Protein AF-A0A4V3FQM9-F1 (afdb_monomer_lite)

Structure (mmCIF, N/CA/C/O backbone):
data_AF-A0A4V3FQM9-F1
#
_entry.id   AF-A0A4V3FQM9-F1
#
loop_
_atom_site.group_PDB
_atom_site.id
_atom_site.type_symbol
_atom_site.label_atom_id
_atom_site.label_alt_id
_atom_site.label_comp_id
_atom_site.label_asym_id
_atom_site.label_entity_id
_atom_site.label_seq_id
_atom_site.pdbx_PDB_ins_code
_atom_site.Cartn_x
_atom_site.Cartn_y
_atom_site.Cartn_z
_atom_site.occupancy
_atom_site.B_iso_or_equiv
_atom_site.auth_seq_id
_atom_site.auth_comp_id
_atom_site.auth_asym_id
_atom_site.auth_atom_id
_atom_site.pdbx_PDB_model_num
ATOM 1 N N . MET A 1 1 ? 43.769 -26.291 -19.310 1.00 31.11 1 MET A N 1
ATOM 2 C CA . MET A 1 1 ? 43.174 -26.948 -20.495 1.00 31.11 1 MET A CA 1
ATOM 3 C C . MET A 1 1 ? 42.848 -25.843 -21.497 1.00 31.11 1 MET A C 1
ATOM 5 O O . MET A 1 1 ? 42.106 -24.943 -21.133 1.00 31.11 1 MET A O 1
ATOM 9 N N . HIS A 1 2 ? 43.496 -25.810 -22.666 1.00 33.31 2 HIS A N 1
ATOM 10 C CA . HIS A 1 2 ? 43.234 -24.801 -23.706 1.00 33.31 2 HIS A CA 1
ATOM 11 C C . HIS A 1 2 ? 41.963 -25.214 -24.454 1.00 33.31 2 HIS A C 1
ATOM 13 O O . HIS A 1 2 ? 41.903 -26.325 -24.978 1.00 33.31 2 HIS A O 1
ATOM 19 N N . LEU A 1 3 ? 40.929 -24.373 -24.419 1.00 43.50 3 LEU A N 1
ATOM 20 C CA . LEU A 1 3 ? 39.665 -24.642 -25.101 1.00 43.50 3 LEU A CA 1
ATOM 21 C C . LEU A 1 3 ? 39.802 -24.223 -26.578 1.00 43.50 3 LEU A C 1
ATOM 23 O O . LEU A 1 3 ? 40.173 -23.070 -26.827 1.00 43.50 3 LEU A O 1
ATOM 27 N N . PRO A 1 4 ? 39.506 -25.106 -27.551 1.00 37.62 4 PRO A N 1
ATOM 28 C CA . PRO A 1 4 ? 39.481 -24.734 -28.966 1.00 37.62 4 PRO A CA 1
ATOM 29 C C . PRO A 1 4 ? 38.511 -23.560 -29.194 1.00 37.62 4 PRO A C 1
ATOM 31 O O . PRO A 1 4 ? 37.506 -23.456 -28.495 1.00 37.62 4 PRO A O 1
ATOM 34 N N . ASP A 1 5 ? 38.815 -22.666 -30.138 1.00 43.84 5 ASP A N 1
ATOM 35 C CA . ASP A 1 5 ? 38.035 -21.457 -30.484 1.00 43.84 5 ASP A CA 1
ATOM 36 C C . ASP A 1 5 ? 37.974 -20.328 -29.426 1.00 43.84 5 ASP A C 1
ATOM 38 O O . ASP A 1 5 ? 37.209 -19.370 -29.583 1.00 43.84 5 ASP A O 1
ATOM 42 N N . THR A 1 6 ? 38.795 -20.384 -28.369 1.00 45.41 6 THR A N 1
ATOM 43 C CA . THR A 1 6 ? 38.895 -19.317 -27.341 1.00 45.41 6 THR A CA 1
ATOM 44 C C . THR A 1 6 ? 40.206 -18.521 -27.379 1.00 45.41 6 THR A C 1
ATOM 46 O O . THR A 1 6 ? 40.419 -17.621 -26.564 1.00 45.41 6 THR A O 1
ATOM 49 N N . GLU A 1 7 ? 41.091 -18.822 -28.332 1.00 42.47 7 GLU A N 1
ATOM 50 C CA . GLU A 1 7 ? 42.389 -18.159 -28.476 1.00 42.47 7 GLU A CA 1
ATOM 51 C C . GLU A 1 7 ? 42.207 -16.663 -28.783 1.00 42.47 7 GLU A C 1
ATOM 53 O O . GLU A 1 7 ? 41.536 -16.278 -29.739 1.00 42.47 7 GLU A O 1
ATOM 58 N N . GLY A 1 8 ? 42.758 -15.807 -27.916 1.00 44.53 8 GLY A N 1
ATOM 59 C CA . GLY A 1 8 ? 42.649 -14.347 -28.017 1.00 44.53 8 GLY A CA 1
ATOM 60 C C . GLY A 1 8 ? 41.347 -13.729 -27.489 1.00 44.53 8 GLY A C 1
ATOM 61 O O . GLY A 1 8 ? 41.209 -12.511 -27.543 1.00 44.53 8 GLY A O 1
ATOM 62 N N . ARG A 1 9 ? 40.397 -14.516 -26.962 1.00 46.94 9 ARG A N 1
ATOM 63 C CA . ARG A 1 9 ? 39.158 -13.979 -26.369 1.00 46.94 9 ARG A CA 1
ATOM 64 C C . ARG A 1 9 ? 39.344 -13.657 -24.886 1.00 46.94 9 ARG A C 1
ATOM 66 O O . ARG A 1 9 ? 39.814 -14.503 -24.123 1.00 46.94 9 ARG A O 1
ATOM 73 N N . HIS A 1 10 ? 38.926 -12.459 -24.475 1.00 53.09 10 HIS A N 1
ATOM 74 C CA . HIS A 1 10 ? 38.931 -12.029 -23.072 1.00 53.09 10 HIS A CA 1
ATOM 75 C C . HIS A 1 10 ? 37.627 -12.362 -22.329 1.00 53.09 10 HIS A C 1
ATOM 77 O O . HIS A 1 10 ? 37.560 -12.173 -21.119 1.00 53.09 10 HIS A O 1
ATOM 83 N N . HIS A 1 11 ? 36.614 -12.901 -23.017 1.00 57.84 11 HIS A N 1
ATOM 84 C CA . HIS A 1 11 ? 35.361 -13.371 -22.424 1.00 57.84 11 HIS A CA 1
ATOM 85 C C . HIS A 1 11 ? 34.757 -14.554 -23.210 1.00 57.84 11 HIS A C 1
ATOM 87 O O . HIS A 1 11 ? 35.018 -14.715 -24.406 1.00 57.84 11 HIS A O 1
ATOM 93 N N . VAL A 1 12 ? 33.939 -15.380 -22.550 1.00 58.72 12 VAL A N 1
ATOM 94 C CA . VAL A 1 12 ? 33.104 -16.437 -23.157 1.00 58.72 12 VAL A CA 1
ATOM 95 C C . VAL A 1 12 ? 31.745 -16.517 -22.453 1.00 58.72 12 VAL A C 1
ATOM 97 O O . VAL A 1 12 ? 31.647 -16.245 -21.262 1.00 58.72 12 VAL A O 1
ATOM 100 N N . CYS A 1 13 ? 30.687 -16.901 -23.168 1.00 61.00 13 CYS A N 1
ATOM 101 C CA . CYS A 1 13 ? 29.369 -17.130 -22.568 1.00 61.00 13 CYS A CA 1
ATOM 102 C C . CYS A 1 13 ? 29.243 -18.563 -22.045 1.00 61.00 13 CYS A C 1
ATOM 104 O O . CYS A 1 13 ? 29.708 -19.511 -22.692 1.00 61.00 13 CYS A O 1
ATOM 106 N N . VAL A 1 14 ? 28.568 -18.726 -20.908 1.00 63.97 14 VAL A N 1
ATOM 107 C CA . VAL A 1 14 ? 28.372 -20.034 -20.275 1.00 63.97 14 VAL A CA 1
ATOM 108 C C . VAL A 1 14 ? 26.916 -20.329 -19.949 1.00 63.97 14 VAL A C 1
ATOM 110 O O . VAL A 1 14 ? 26.109 -19.423 -19.798 1.00 63.97 14 VAL A O 1
ATOM 113 N N . GLN A 1 15 ? 26.578 -21.607 -19.809 1.00 66.38 15 GLN A N 1
ATOM 114 C CA . GLN A 1 15 ? 25.313 -22.070 -19.239 1.00 66.38 15 GLN A CA 1
ATOM 115 C C . GLN A 1 15 ? 25.597 -22.861 -17.961 1.00 66.38 15 GLN A C 1
ATOM 117 O O . GLN A 1 15 ? 26.536 -23.659 -17.938 1.00 66.38 15 GLN A O 1
ATOM 122 N N . TYR A 1 16 ? 24.801 -22.649 -16.907 1.00 70.44 16 TYR A N 1
ATOM 123 C CA . TYR A 1 16 ? 24.883 -23.488 -15.712 1.00 70.44 16 TYR A CA 1
ATOM 124 C C . TYR A 1 16 ? 24.322 -24.874 -16.022 1.00 70.44 16 TYR A C 1
ATOM 126 O O . TYR A 1 16 ? 23.153 -25.024 -16.377 1.00 70.44 16 TYR A O 1
ATOM 134 N N . ASP A 1 17 ? 25.174 -25.879 -15.900 1.00 69.44 17 ASP A N 1
ATOM 135 C CA . ASP A 1 17 ? 24.802 -27.274 -15.991 1.00 69.44 17 ASP A CA 1
ATOM 136 C C . ASP A 1 17 ? 24.453 -27.779 -14.591 1.00 69.44 17 ASP A C 1
ATOM 138 O O . ASP A 1 17 ? 25.328 -27.904 -13.729 1.00 69.44 17 ASP A O 1
ATOM 142 N N . ALA A 1 18 ? 23.163 -28.024 -14.363 1.00 69.44 18 ALA A N 1
ATOM 143 C CA . ALA A 1 18 ? 22.657 -28.457 -13.066 1.00 69.44 18 ALA A CA 1
ATOM 144 C C . ALA A 1 18 ? 23.159 -29.857 -12.674 1.00 69.44 18 ALA A C 1
ATOM 146 O O . ALA A 1 18 ? 23.390 -30.104 -11.489 1.00 69.44 18 ALA A O 1
ATOM 147 N N . ASP A 1 19 ? 23.397 -30.736 -13.652 1.00 68.62 19 ASP A N 1
ATOM 148 C CA . ASP A 1 19 ? 23.852 -32.110 -13.422 1.00 68.62 19 ASP A CA 1
ATOM 149 C C . ASP A 1 19 ? 25.331 -32.144 -13.016 1.00 68.62 19 ASP A C 1
ATOM 151 O O . ASP A 1 19 ? 25.735 -32.903 -12.134 1.00 68.62 19 ASP A O 1
ATOM 155 N N . LEU A 1 20 ? 26.151 -31.283 -13.622 1.00 71.50 20 LEU A N 1
ATOM 156 C CA . LEU A 1 20 ? 27.571 -31.130 -13.297 1.00 71.50 20 LEU A CA 1
ATOM 157 C C . LEU A 1 20 ? 27.840 -30.101 -12.196 1.00 71.50 20 LEU A C 1
ATOM 159 O O . LEU A 1 20 ? 28.982 -29.968 -11.753 1.00 71.50 20 LEU A O 1
ATOM 163 N N . ARG A 1 21 ? 26.813 -29.354 -11.778 1.00 71.81 21 ARG A N 1
ATOM 164 C CA . ARG A 1 21 ? 26.908 -28.192 -10.879 1.00 71.81 21 ARG A CA 1
ATOM 165 C C . ARG A 1 21 ? 27.998 -27.204 -11.318 1.00 71.81 21 ARG A C 1
ATOM 167 O O . ARG A 1 21 ? 28.691 -26.626 -10.481 1.00 71.81 21 ARG A O 1
ATOM 174 N N . ALA A 1 22 ? 28.167 -27.026 -12.628 1.00 68.56 22 ALA A N 1
ATOM 175 C CA . ALA A 1 22 ? 29.272 -26.278 -13.224 1.00 68.56 22 ALA A CA 1
ATOM 176 C C . ALA A 1 22 ? 28.829 -25.496 -14.465 1.00 68.56 22 ALA A C 1
ATOM 178 O O . ALA A 1 22 ? 27.883 -25.867 -15.150 1.00 68.56 22 ALA A O 1
ATOM 179 N N . TYR A 1 23 ? 29.545 -24.422 -14.789 1.00 65.81 23 TYR A N 1
ATOM 180 C CA . TYR A 1 23 ? 29.287 -23.628 -15.988 1.00 65.81 23 TYR A CA 1
ATOM 181 C C . TYR A 1 23 ? 29.988 -24.234 -17.215 1.00 65.81 23 TYR A C 1
ATOM 183 O O . TYR A 1 23 ? 31.205 -24.427 -17.201 1.00 65.81 23 TYR A O 1
ATOM 191 N N . ARG A 1 24 ? 29.243 -24.518 -18.292 1.00 66.62 24 ARG A N 1
ATOM 192 C CA . ARG A 1 24 ? 29.800 -24.969 -19.582 1.00 66.62 24 ARG A CA 1
ATOM 193 C C . ARG A 1 24 ? 29.866 -23.828 -20.586 1.00 66.62 24 ARG A C 1
ATOM 195 O O . ARG A 1 24 ? 28.896 -23.095 -20.748 1.00 66.62 24 ARG A O 1
ATOM 202 N N . VAL A 1 25 ? 30.982 -23.735 -21.310 1.00 61.59 25 VAL A N 1
ATOM 203 C CA . VAL A 1 25 ? 31.149 -22.797 -22.431 1.00 61.59 25 VAL A CA 1
ATOM 204 C C . VAL A 1 25 ? 30.228 -23.196 -23.579 1.00 61.59 25 VAL A C 1
ATOM 206 O O . VAL A 1 25 ? 30.248 -24.338 -24.038 1.00 61.59 25 VAL A O 1
ATOM 209 N N . MET A 1 26 ? 29.425 -22.243 -24.042 1.00 61.16 26 MET A N 1
ATOM 210 C CA . MET A 1 26 ? 28.461 -22.444 -25.120 1.00 61.16 26 MET A CA 1
ATOM 211 C C . MET A 1 26 ? 29.043 -21.993 -26.462 1.00 61.16 26 MET A C 1
ATOM 213 O O . MET A 1 26 ? 29.670 -20.938 -26.568 1.00 61.16 26 MET A O 1
ATOM 217 N N . SER A 1 27 ? 28.782 -22.761 -27.523 1.00 53.16 27 SER A N 1
ATOM 218 C CA . SER A 1 27 ? 28.893 -22.240 -28.888 1.00 53.16 27 SER A CA 1
ATOM 219 C C . SER A 1 27 ? 27.702 -21.313 -29.139 1.00 53.16 27 SER A C 1
ATOM 221 O O . SER A 1 27 ? 26.557 -21.727 -28.970 1.00 53.16 27 SER A O 1
ATOM 223 N N . PHE A 1 28 ? 27.966 -20.078 -29.572 1.00 45.44 28 PHE A N 1
ATOM 224 C CA . PHE A 1 28 ? 27.013 -18.967 -29.761 1.00 45.44 28 PHE A CA 1
ATOM 225 C C . PHE A 1 28 ? 25.801 -19.244 -30.682 1.00 45.44 28 PHE A C 1
ATOM 227 O O . PHE A 1 28 ? 24.993 -18.352 -30.913 1.00 45.44 28 PHE A O 1
ATOM 234 N N . ARG A 1 29 ? 25.665 -20.454 -31.245 1.00 42.53 29 ARG A N 1
ATOM 235 C CA . ARG A 1 29 ? 24.619 -20.822 -32.217 1.00 42.53 29 ARG A CA 1
ATOM 236 C C . ARG A 1 29 ? 23.460 -21.646 -31.648 1.00 42.53 29 ARG A C 1
ATOM 238 O O . ARG A 1 29 ? 22.576 -22.019 -32.415 1.00 42.53 29 ARG A O 1
ATOM 245 N N . ARG A 1 30 ? 23.443 -21.989 -30.356 1.00 40.81 30 ARG A N 1
ATOM 246 C CA . ARG A 1 30 ? 22.358 -22.790 -29.759 1.00 40.81 30 ARG A CA 1
ATOM 247 C C . ARG A 1 30 ? 21.970 -22.236 -28.386 1.00 40.81 30 ARG A C 1
ATOM 249 O O . ARG A 1 30 ? 22.753 -22.369 -27.461 1.00 40.81 30 ARG A O 1
ATOM 256 N N . LEU A 1 31 ? 20.744 -21.708 -28.283 1.00 43.09 31 LEU A N 1
ATOM 257 C CA . LEU A 1 31 ? 20.051 -21.240 -27.064 1.00 43.09 31 LEU A CA 1
ATOM 258 C C . LEU A 1 31 ? 20.594 -19.957 -26.404 1.00 43.09 31 LEU A C 1
ATOM 260 O O . LEU A 1 31 ? 21.708 -19.518 -26.678 1.00 43.09 31 LEU A O 1
ATOM 264 N N . ALA A 1 32 ? 19.748 -19.342 -25.564 1.00 46.34 32 ALA A N 1
ATOM 265 C CA . ALA A 1 32 ? 20.045 -18.109 -24.838 1.00 46.34 32 ALA A CA 1
ATOM 266 C C . ALA A 1 32 ? 21.263 -18.316 -23.909 1.00 46.34 32 ALA A C 1
ATOM 268 O O . ALA A 1 32 ? 21.208 -19.184 -23.034 1.00 46.34 32 ALA A O 1
ATOM 269 N N . PRO A 1 33 ? 22.370 -17.577 -24.103 1.00 53.62 33 PRO A N 1
ATOM 270 C CA . PRO A 1 33 ? 23.559 -17.715 -23.269 1.00 53.62 33 PRO A CA 1
ATOM 271 C C . PRO A 1 33 ? 23.287 -17.225 -21.839 1.00 53.62 33 PRO A C 1
ATOM 273 O O . PRO A 1 33 ? 22.557 -16.254 -21.650 1.00 53.62 33 PRO A O 1
ATOM 276 N N . GLY A 1 34 ? 23.883 -17.884 -20.841 1.00 50.22 34 GLY A N 1
ATOM 277 C CA . GLY A 1 34 ? 23.987 -17.345 -19.481 1.00 50.22 34 GLY A CA 1
ATOM 278 C C . GLY A 1 34 ? 25.083 -16.269 -19.374 1.00 50.22 34 GLY A C 1
ATOM 279 O O . GLY A 1 34 ? 25.608 -15.824 -20.403 1.00 50.22 34 GLY A O 1
ATOM 280 N N . PRO A 1 35 ? 25.443 -15.833 -18.150 1.00 51.78 35 PRO A N 1
ATOM 281 C CA . PRO A 1 35 ? 26.311 -14.676 -17.949 1.00 51.78 35 PRO A CA 1
ATOM 282 C C . PRO A 1 35 ? 27.689 -14.870 -18.605 1.00 51.78 35 PRO A C 1
ATOM 284 O O . PRO A 1 35 ? 28.196 -15.996 -18.667 1.00 51.78 35 PRO A O 1
ATOM 287 N N . PRO A 1 36 ? 28.316 -13.798 -19.122 1.00 57.25 36 PRO A N 1
ATOM 288 C CA . PRO A 1 36 ? 29.689 -13.873 -19.601 1.00 57.25 36 PRO A CA 1
ATOM 289 C C . PRO A 1 36 ? 30.646 -14.171 -18.444 1.00 57.25 36 PRO A C 1
ATOM 291 O O . PRO A 1 36 ? 30.511 -13.614 -17.358 1.00 57.25 36 PRO A O 1
ATOM 294 N N . ILE A 1 37 ? 31.644 -15.012 -18.704 1.00 59.66 37 ILE A N 1
ATOM 295 C CA . ILE A 1 37 ? 32.832 -15.142 -17.862 1.00 59.66 37 ILE A CA 1
ATOM 296 C C . ILE A 1 37 ? 34.027 -14.525 -18.587 1.00 59.66 37 ILE A C 1
ATOM 298 O O . ILE A 1 37 ? 34.228 -14.735 -19.784 1.00 59.66 37 ILE A O 1
ATOM 302 N N . TYR A 1 38 ? 34.821 -13.759 -17.859 1.00 58.81 38 TYR A N 1
ATOM 303 C CA . TYR A 1 38 ? 35.950 -12.976 -18.326 1.00 58.81 38 TYR A CA 1
ATOM 304 C C . TYR A 1 38 ? 37.261 -13.623 -17.905 1.00 58.81 38 TYR A C 1
ATOM 306 O O . TYR A 1 38 ? 37.391 -14.165 -16.807 1.00 58.81 38 TYR A O 1
ATOM 314 N N . ARG A 1 39 ? 38.256 -13.557 -18.782 1.00 52.53 39 ARG A N 1
ATOM 315 C CA . ARG A 1 39 ? 39.592 -14.086 -18.536 1.00 52.53 39 ARG A CA 1
ATOM 316 C C . ARG A 1 39 ? 40.416 -13.062 -17.761 1.00 52.53 39 ARG A C 1
ATOM 318 O O . ARG A 1 39 ? 40.597 -11.937 -18.225 1.00 52.53 39 ARG A O 1
ATOM 325 N N . THR A 1 40 ? 40.938 -13.456 -16.604 1.00 50.03 40 THR A N 1
ATOM 326 C CA . THR A 1 40 ? 41.784 -12.608 -15.761 1.00 50.03 40 THR A CA 1
ATOM 327 C C . THR A 1 40 ? 43.114 -12.339 -16.465 1.00 50.03 40 THR A C 1
ATOM 329 O O . THR A 1 40 ? 43.726 -13.246 -17.037 1.00 50.03 40 THR A O 1
ATOM 332 N N . THR A 1 41 ? 43.568 -11.083 -16.447 1.00 43.12 41 THR A N 1
ATOM 333 C CA . THR A 1 41 ? 44.837 -10.677 -17.079 1.00 43.12 41 THR A CA 1
ATOM 334 C C . THR A 1 41 ? 46.061 -11.161 -16.304 1.00 43.12 41 THR A C 1
ATOM 336 O O . THR A 1 41 ? 47.126 -11.307 -16.896 1.00 43.12 41 THR A O 1
ATOM 339 N N . HIS A 1 42 ? 45.904 -11.438 -15.006 1.00 42.16 42 HIS A N 1
ATOM 340 C CA . HIS A 1 42 ? 46.993 -11.856 -14.122 1.00 42.16 42 HIS A CA 1
ATOM 341 C C . HIS A 1 42 ? 47.187 -13.381 -14.075 1.00 42.16 42 HIS A C 1
ATOM 343 O O . HIS A 1 42 ? 48.325 -13.835 -14.133 1.00 42.16 42 HIS A O 1
ATOM 349 N N . ASP A 1 43 ? 46.106 -14.175 -14.078 1.00 48.12 43 ASP A N 1
ATOM 350 C CA . ASP A 1 43 ? 46.191 -15.620 -13.788 1.00 48.12 43 ASP A CA 1
ATOM 351 C C . ASP A 1 43 ? 45.618 -16.525 -14.891 1.00 48.12 43 ASP A C 1
ATOM 353 O O . ASP A 1 43 ? 45.616 -17.749 -14.749 1.00 48.12 43 ASP A O 1
ATOM 357 N N . ASN A 1 44 ? 45.115 -15.964 -16.001 1.00 51.81 44 ASN A N 1
ATOM 358 C CA . ASN A 1 44 ? 44.384 -16.709 -17.040 1.00 51.81 44 ASN A CA 1
ATOM 359 C C . ASN A 1 44 ? 43.178 -17.515 -16.513 1.00 51.81 44 ASN A C 1
ATOM 361 O O . ASN A 1 44 ? 42.705 -18.436 -17.186 1.00 51.81 44 ASN A O 1
ATOM 365 N N . LEU A 1 45 ? 42.679 -17.182 -15.322 1.00 52.66 45 LEU A N 1
ATOM 366 C CA . LEU A 1 45 ? 41.488 -17.789 -14.740 1.00 52.66 45 LEU A CA 1
ATOM 367 C C . LEU A 1 45 ? 40.243 -17.165 -15.378 1.00 52.66 45 LEU A C 1
ATOM 369 O O . LEU A 1 45 ? 40.296 -16.054 -15.895 1.00 52.66 45 LEU A O 1
ATOM 373 N N . TRP A 1 46 ? 39.122 -17.876 -15.374 1.00 59.31 46 TRP A N 1
ATOM 374 C CA . TRP A 1 46 ? 37.853 -17.322 -15.841 1.00 59.31 46 TRP A CA 1
ATOM 375 C C . TRP A 1 46 ? 37.005 -16.938 -14.631 1.00 59.31 46 TRP A C 1
ATOM 377 O O . TRP A 1 46 ? 36.821 -17.763 -13.739 1.00 59.31 46 TRP A O 1
ATOM 387 N N . SER A 1 47 ? 36.506 -15.705 -14.598 1.00 54.66 47 SER A N 1
ATOM 388 C CA . SER A 1 47 ? 35.637 -15.186 -13.538 1.00 54.66 47 SER A CA 1
ATOM 389 C C . SER A 1 47 ? 34.336 -14.652 -14.125 1.00 54.66 47 SER A C 1
ATOM 391 O O . SER A 1 47 ? 34.332 -14.163 -15.246 1.00 54.66 47 SER A O 1
ATOM 393 N N . LEU A 1 48 ? 33.238 -14.707 -13.372 1.00 51.78 48 LEU A N 1
ATOM 394 C CA . LEU A 1 48 ? 32.024 -13.943 -13.702 1.00 51.78 48 LEU A CA 1
ATOM 395 C C . LEU A 1 48 ? 32.284 -12.432 -13.634 1.00 51.78 48 LEU A C 1
ATOM 397 O O . LEU A 1 48 ? 31.653 -11.655 -14.347 1.00 51.78 48 LEU A O 1
ATOM 401 N N . ASP A 1 49 ? 33.270 -12.035 -12.834 1.00 48.12 49 ASP A N 1
ATOM 402 C CA . ASP A 1 49 ? 33.674 -10.649 -12.696 1.00 48.12 49 ASP A CA 1
ATOM 403 C C . ASP A 1 49 ? 34.505 -10.241 -13.909 1.00 48.12 49 ASP A C 1
ATOM 405 O O . ASP A 1 49 ? 35.601 -10.763 -14.159 1.00 48.12 49 ASP A O 1
ATOM 409 N N . ARG A 1 50 ? 33.991 -9.268 -14.668 1.00 54.78 50 ARG A N 1
ATOM 410 C CA . ARG A 1 50 ? 34.822 -8.511 -15.605 1.00 54.78 50 ARG A CA 1
ATOM 411 C C . ARG A 1 50 ? 35.987 -7.958 -14.791 1.00 54.78 50 ARG A C 1
ATOM 413 O O . ARG A 1 50 ? 35.756 -7.365 -13.742 1.00 54.78 50 ARG A O 1
ATOM 420 N N . HIS A 1 51 ? 37.225 -8.171 -15.249 1.00 54.47 51 HIS A N 1
ATOM 421 C CA . HIS A 1 51 ? 38.423 -7.603 -14.611 1.00 54.47 51 HIS A CA 1
ATOM 422 C C . HIS A 1 51 ? 38.415 -6.093 -14.803 1.00 54.47 51 HIS A C 1
ATOM 424 O O . HIS A 1 51 ? 39.028 -5.546 -15.715 1.00 54.47 51 HIS A O 1
ATOM 430 N N . LEU A 1 52 ? 37.616 -5.450 -13.968 1.00 57.50 52 LEU A N 1
ATOM 431 C CA . LEU A 1 52 ? 37.442 -4.027 -13.844 1.00 57.50 52 LEU A CA 1
ATOM 432 C C . LEU A 1 52 ? 38.297 -3.597 -12.665 1.00 57.50 52 LEU A C 1
ATOM 434 O O . LEU A 1 52 ? 38.229 -4.179 -11.582 1.00 57.50 52 LEU A O 1
ATOM 438 N N . THR A 1 53 ? 39.111 -2.571 -12.869 1.00 62.50 53 THR A N 1
ATOM 439 C CA . THR A 1 53 ? 39.814 -1.941 -11.758 1.00 62.50 53 THR A CA 1
ATOM 440 C C . THR A 1 53 ? 38.799 -1.095 -11.003 1.00 62.50 53 THR A C 1
ATOM 442 O O . THR A 1 53 ? 38.544 0.053 -11.368 1.00 62.50 53 THR A O 1
ATOM 445 N N . PHE A 1 54 ? 38.177 -1.681 -9.983 1.00 65.44 54 PHE A N 1
ATOM 446 C CA . PHE A 1 54 ? 37.277 -0.949 -9.107 1.00 65.44 54 PHE A CA 1
ATOM 447 C C . PHE A 1 54 ? 38.074 0.030 -8.253 1.00 65.44 54 PHE A C 1
ATOM 449 O O . PHE A 1 54 ? 39.034 -0.338 -7.575 1.00 65.44 54 PHE A O 1
ATOM 456 N N . LEU A 1 55 ? 37.671 1.292 -8.303 1.00 70.06 55 LEU A N 1
ATOM 457 C CA . LEU A 1 55 ? 38.176 2.326 -7.424 1.00 70.06 55 LEU A CA 1
ATOM 458 C C . LEU A 1 55 ? 37.306 2.352 -6.175 1.00 70.06 55 LEU A C 1
ATOM 460 O O . LEU A 1 55 ? 36.078 2.436 -6.261 1.00 70.06 55 LEU A O 1
ATOM 464 N N . ASN A 1 56 ? 37.947 2.326 -5.015 1.00 77.25 56 ASN A N 1
ATOM 465 C CA . ASN A 1 56 ? 37.272 2.627 -3.768 1.00 77.25 56 ASN A CA 1
ATOM 466 C C . ASN A 1 56 ? 36.889 4.114 -3.764 1.00 77.25 56 ASN A C 1
ATOM 468 O O . ASN A 1 56 ? 37.757 4.984 -3.846 1.00 77.25 56 ASN A O 1
ATOM 472 N N . GLY A 1 57 ? 35.588 4.406 -3.708 1.00 75.44 57 GLY A N 1
ATOM 473 C CA . GLY A 1 57 ? 35.070 5.774 -3.786 1.00 75.44 57 GLY A CA 1
ATOM 474 C C . GLY A 1 57 ? 35.594 6.693 -2.679 1.00 75.44 57 GLY A C 1
ATOM 475 O O . GLY A 1 57 ? 35.673 7.898 -2.893 1.00 75.44 57 GLY A O 1
ATOM 476 N N . ASP A 1 58 ? 36.009 6.119 -1.549 1.00 81.00 58 ASP A N 1
ATOM 477 C CA . ASP A 1 58 ? 36.530 6.853 -0.395 1.00 81.00 58 ASP A CA 1
ATOM 478 C C . ASP A 1 58 ? 38.006 7.258 -0.546 1.00 81.00 58 ASP A C 1
ATOM 480 O O . ASP A 1 58 ? 38.495 8.098 0.205 1.00 81.00 58 ASP A O 1
ATOM 484 N N . ASP A 1 59 ? 38.723 6.716 -1.533 1.00 80.75 59 ASP A N 1
ATOM 485 C CA . ASP A 1 59 ? 40.143 7.021 -1.755 1.00 80.75 59 ASP A CA 1
ATOM 486 C C . ASP A 1 59 ? 40.349 8.147 -2.787 1.00 80.75 59 ASP A C 1
ATOM 488 O O . ASP A 1 59 ? 41.455 8.687 -2.936 1.00 80.75 59 ASP A O 1
ATOM 492 N N . TYR A 1 60 ? 39.282 8.545 -3.495 1.00 84.50 60 TYR A N 1
ATOM 493 C CA . TYR A 1 60 ? 39.366 9.438 -4.648 1.00 84.50 60 TYR A CA 1
ATOM 494 C C . TYR A 1 60 ? 38.281 10.522 -4.680 1.00 84.50 60 TYR A C 1
ATOM 496 O O . TYR A 1 60 ? 37.135 10.322 -4.296 1.00 84.50 60 TYR A O 1
ATOM 504 N N . ALA A 1 61 ? 38.638 11.686 -5.222 1.00 83.81 61 ALA A N 1
ATOM 505 C CA . ALA A 1 61 ? 37.703 12.739 -5.598 1.00 83.81 61 ALA A CA 1
ATOM 506 C C . ALA A 1 61 ? 37.434 12.679 -7.108 1.00 83.81 61 ALA A C 1
ATOM 508 O O . ALA A 1 61 ? 38.372 12.738 -7.907 1.00 83.81 61 ALA A O 1
ATOM 509 N N . PHE A 1 62 ? 36.160 12.594 -7.492 1.00 86.56 62 PHE A N 1
ATOM 510 C CA . PHE A 1 62 ? 35.707 12.530 -8.885 1.00 86.56 62 PHE A CA 1
ATOM 511 C C . PHE A 1 62 ? 35.190 13.892 -9.358 1.00 86.56 62 PHE A C 1
ATOM 513 O O . PHE A 1 62 ? 34.689 14.689 -8.562 1.00 86.56 62 PHE A O 1
ATOM 520 N N . SER A 1 63 ? 35.287 14.170 -10.660 1.00 85.62 63 SER A N 1
ATOM 521 C CA . SER A 1 63 ? 34.658 15.352 -11.253 1.00 85.62 63 SER A CA 1
ATOM 522 C C . SER A 1 63 ? 33.145 15.358 -11.001 1.00 85.62 63 SER A C 1
ATOM 524 O O . SER A 1 63 ? 32.502 14.316 -10.938 1.00 85.62 63 SER A O 1
ATOM 526 N N . ALA A 1 64 ? 32.545 16.541 -10.858 1.00 81.69 64 ALA A N 1
ATOM 527 C CA . ALA A 1 64 ? 31.100 16.639 -10.622 1.00 81.69 64 ALA A CA 1
ATOM 528 C C . ALA A 1 64 ? 30.273 16.172 -11.834 1.00 81.69 64 ALA A C 1
ATOM 530 O O . ALA A 1 64 ? 29.156 15.682 -11.688 1.00 81.69 64 ALA A O 1
ATOM 531 N N . THR A 1 65 ? 30.831 16.324 -13.035 1.00 78.75 65 THR A N 1
ATOM 532 C CA . THR A 1 65 ? 30.210 15.946 -14.305 1.00 78.75 65 THR A CA 1
ATOM 533 C C . THR A 1 65 ? 31.155 15.050 -15.114 1.00 78.75 65 THR A C 1
ATOM 535 O O . THR A 1 65 ? 32.379 15.213 -15.008 1.00 78.75 65 THR A O 1
ATOM 538 N N . PRO A 1 66 ? 30.613 14.084 -15.880 1.00 78.50 66 PRO A N 1
ATOM 539 C CA . PRO A 1 66 ? 31.395 13.302 -16.827 1.00 78.50 66 PRO A CA 1
ATOM 540 C C . PRO A 1 66 ? 31.701 14.111 -18.093 1.00 78.50 66 PRO A C 1
ATOM 542 O O . PRO A 1 66 ? 31.047 15.117 -18.379 1.00 78.50 66 PRO A O 1
ATOM 545 N N . ASP A 1 67 ? 32.676 13.651 -18.872 1.00 73.62 67 ASP A N 1
ATOM 546 C CA . ASP A 1 67 ? 32.908 14.137 -20.230 1.00 73.62 67 ASP A CA 1
ATOM 547 C C . ASP A 1 67 ? 31.910 13.545 -21.249 1.00 73.62 67 ASP A C 1
ATOM 549 O O . ASP A 1 67 ? 30.956 12.846 -20.899 1.00 73.62 67 ASP A O 1
ATOM 553 N N . ALA A 1 68 ? 32.116 13.853 -22.534 1.00 64.38 68 ALA A N 1
ATOM 554 C CA . ALA A 1 68 ? 31.243 13.413 -23.624 1.00 64.38 68 ALA A CA 1
ATOM 555 C C . ALA A 1 68 ? 31.200 11.882 -23.817 1.00 64.38 68 ALA A C 1
ATOM 557 O O . ALA A 1 68 ? 30.261 11.383 -24.435 1.00 64.38 68 ALA A O 1
ATOM 558 N N . ASP A 1 69 ? 32.180 11.148 -23.284 1.00 66.88 69 ASP A N 1
ATOM 559 C CA . ASP A 1 69 ? 32.260 9.687 -23.336 1.00 66.88 69 ASP A CA 1
ATOM 560 C C . ASP A 1 69 ? 31.799 9.028 -22.015 1.00 66.88 69 ASP A C 1
ATOM 562 O O . ASP A 1 69 ? 31.892 7.809 -21.864 1.00 66.88 69 ASP A O 1
ATOM 566 N N . GLY A 1 70 ? 31.233 9.808 -21.081 1.00 70.31 70 GLY A N 1
ATOM 567 C CA . GLY A 1 70 ? 30.704 9.310 -19.806 1.00 70.31 70 GLY A CA 1
ATOM 568 C C . GLY A 1 70 ? 31.763 9.169 -18.709 1.00 70.31 70 GLY A C 1
ATOM 569 O O . GLY A 1 70 ? 31.503 8.563 -17.664 1.00 70.31 70 GLY A O 1
ATOM 570 N N . TYR A 1 71 ? 32.958 9.727 -18.918 1.00 78.62 71 TYR A N 1
ATOM 571 C CA . TYR A 1 71 ? 34.095 9.531 -18.032 1.00 78.62 71 TYR A CA 1
ATOM 572 C C . TYR A 1 71 ? 34.281 10.664 -17.028 1.00 78.62 71 TYR A C 1
ATOM 574 O O . TYR A 1 71 ? 34.289 11.848 -17.356 1.00 78.62 71 TYR A O 1
ATOM 582 N N . TYR A 1 72 ? 34.500 10.276 -15.782 1.00 85.06 72 TYR A N 1
ATOM 583 C CA . TYR A 1 72 ? 34.816 11.129 -14.654 1.00 85.06 72 TYR A CA 1
ATOM 584 C C . TYR A 1 72 ? 36.323 11.137 -14.434 1.00 85.06 72 TYR A C 1
ATOM 586 O O . TYR A 1 72 ? 36.942 10.090 -14.237 1.00 85.06 72 TYR A O 1
ATOM 594 N N . ALA A 1 73 ? 36.928 12.321 -14.437 1.00 85.12 73 ALA A N 1
ATOM 595 C CA . ALA A 1 73 ? 38.313 12.458 -14.007 1.00 85.12 73 ALA A CA 1
ATOM 596 C C . ALA A 1 73 ? 38.385 12.235 -12.493 1.00 85.12 73 ALA A C 1
ATOM 598 O O . ALA A 1 73 ? 37.559 12.785 -11.761 1.00 85.12 73 ALA A O 1
ATOM 599 N N . PHE A 1 74 ? 39.373 11.478 -12.017 1.00 85.00 74 PHE A N 1
ATOM 600 C CA . PHE A 1 74 ? 39.570 11.268 -10.584 1.00 85.00 74 PHE A CA 1
ATOM 601 C C . PHE A 1 74 ? 40.969 11.669 -10.106 1.00 85.00 74 PHE A C 1
ATOM 603 O O . PHE A 1 74 ? 41.963 11.646 -10.844 1.00 85.00 74 PHE A O 1
ATOM 610 N N . ARG A 1 75 ? 41.027 12.080 -8.840 1.00 86.31 75 ARG A N 1
ATOM 611 C CA . ARG A 1 75 ? 42.218 12.512 -8.096 1.00 86.31 75 ARG A CA 1
ATOM 612 C C . ARG A 1 75 ? 42.254 11.819 -6.745 1.00 86.31 75 ARG A C 1
ATOM 614 O O . ARG A 1 75 ? 41.219 11.352 -6.294 1.00 86.31 75 ARG A O 1
ATOM 621 N N . ALA A 1 76 ? 43.404 11.804 -6.076 1.00 82.75 76 ALA A N 1
ATOM 622 C CA . ALA A 1 76 ? 43.460 11.369 -4.681 1.00 82.75 76 ALA A CA 1
ATOM 623 C C . ALA A 1 76 ? 42.545 12.252 -3.817 1.00 82.75 76 ALA A C 1
ATOM 625 O O . ALA A 1 76 ? 42.479 13.470 -4.029 1.00 82.75 76 ALA A O 1
ATOM 626 N N . LEU A 1 77 ? 41.839 11.650 -2.860 1.00 80.00 77 LEU A N 1
ATOM 627 C CA . LEU A 1 77 ? 40.976 12.388 -1.942 1.00 80.00 77 LEU A CA 1
ATOM 628 C C . LEU A 1 77 ? 41.785 13.462 -1.182 1.00 80.00 77 LEU A C 1
ATOM 630 O O . LEU A 1 77 ? 42.901 13.216 -0.730 1.00 80.00 77 LEU A O 1
ATOM 634 N N . GLY A 1 78 ? 41.238 14.677 -1.072 1.00 76.62 78 GLY A N 1
ATOM 635 C CA . GLY A 1 78 ? 41.902 15.817 -0.420 1.00 76.62 78 GLY A CA 1
ATOM 636 C C . GLY A 1 78 ? 42.919 16.570 -1.290 1.00 76.62 78 GLY A C 1
ATOM 637 O O . GLY A 1 78 ? 43.488 17.565 -0.839 1.00 76.62 78 GLY A O 1
ATOM 638 N N . ALA A 1 79 ? 43.138 16.147 -2.539 1.00 76.56 79 ALA A N 1
ATOM 639 C CA . ALA A 1 79 ? 43.949 16.898 -3.489 1.00 76.56 79 ALA A CA 1
ATOM 640 C C . ALA A 1 79 ? 43.255 18.205 -3.926 1.00 76.56 79 ALA A C 1
ATOM 642 O O . ALA A 1 79 ? 42.040 18.248 -4.116 1.00 76.56 79 ALA A O 1
ATOM 643 N N . SER A 1 80 ? 44.045 19.266 -4.129 1.00 72.62 80 SER A N 1
ATOM 644 C CA . SER A 1 80 ? 43.571 20.530 -4.717 1.00 72.62 80 SER A CA 1
ATOM 645 C C . SER A 1 80 ? 42.955 20.305 -6.107 1.00 72.62 80 SER A C 1
ATOM 647 O O . SER A 1 80 ? 43.351 19.380 -6.825 1.00 72.62 80 SER A O 1
ATOM 649 N N . SER A 1 81 ? 42.039 21.186 -6.529 1.00 68.75 81 SER A N 1
ATOM 650 C CA . SER A 1 81 ? 41.460 21.195 -7.884 1.00 68.75 81 SER A CA 1
ATOM 651 C C . SER A 1 81 ? 42.521 21.183 -8.990 1.00 68.75 81 SER A C 1
ATOM 653 O O . SER A 1 81 ? 42.301 20.591 -10.053 1.00 68.75 81 SER A O 1
ATOM 655 N N . ASP A 1 82 ? 43.684 21.766 -8.693 1.00 73.81 82 ASP A N 1
ATOM 656 C CA . ASP A 1 82 ? 44.805 21.963 -9.615 1.00 73.81 82 ASP A CA 1
ATOM 657 C C . ASP A 1 82 ? 45.782 20.775 -9.649 1.00 73.81 82 ASP A C 1
ATOM 659 O O . ASP A 1 82 ? 46.735 20.772 -10.429 1.00 73.81 82 ASP A O 1
ATOM 663 N N . ALA A 1 83 ? 45.576 19.756 -8.806 1.00 74.56 83 ALA A N 1
ATOM 664 C CA . ALA A 1 83 ? 46.414 18.562 -8.804 1.00 74.56 83 ALA A CA 1
ATOM 665 C C . ALA A 1 83 ? 46.306 17.789 -10.134 1.00 74.56 83 ALA A C 1
ATOM 667 O O . ALA A 1 83 ? 45.364 17.958 -10.905 1.00 74.56 83 ALA A O 1
ATOM 668 N N . ALA A 1 84 ? 47.275 16.918 -10.428 1.00 73.44 84 ALA A N 1
ATOM 669 C CA . ALA A 1 84 ? 47.263 16.117 -11.653 1.00 73.44 84 ALA A CA 1
ATOM 670 C C . ALA A 1 84 ? 46.107 15.097 -11.660 1.00 73.44 84 ALA A C 1
ATOM 672 O O . ALA A 1 84 ? 45.702 14.588 -10.613 1.00 73.44 84 ALA A O 1
ATOM 673 N N . ILE A 1 85 ? 45.517 14.838 -12.838 1.00 78.50 85 ILE A N 1
ATOM 674 C CA . ILE A 1 85 ? 44.467 13.807 -12.992 1.00 78.50 85 ILE A CA 1
ATOM 675 C C . ILE A 1 85 ? 45.166 12.458 -12.886 1.00 78.50 85 ILE A C 1
ATOM 677 O O . ILE A 1 85 ? 46.116 12.220 -13.629 1.00 78.50 85 ILE A O 1
ATOM 681 N N . LEU A 1 86 ? 44.729 11.615 -11.946 1.00 73.94 86 LEU A N 1
ATOM 682 C CA . LEU A 1 86 ? 45.305 10.281 -11.754 1.00 73.94 86 LEU A CA 1
ATOM 683 C C . LEU A 1 86 ? 44.805 9.307 -12.820 1.00 73.94 86 LEU A C 1
ATOM 685 O O . LEU A 1 86 ? 45.543 8.430 -13.258 1.00 73.94 86 LEU A O 1
ATOM 689 N N . GLY A 1 87 ? 43.570 9.499 -13.267 1.00 75.31 87 GLY A N 1
ATOM 690 C CA . GLY A 1 87 ? 42.979 8.736 -14.348 1.00 75.31 87 GLY A CA 1
ATOM 691 C C . GLY A 1 87 ? 41.545 9.166 -14.610 1.00 75.31 87 GLY A C 1
ATOM 692 O O . GLY A 1 87 ? 41.060 10.170 -14.079 1.00 75.31 87 GLY A O 1
ATOM 693 N N . TYR A 1 88 ? 40.876 8.375 -15.434 1.00 80.50 88 TYR A N 1
ATOM 694 C CA . TYR A 1 88 ? 39.459 8.516 -15.723 1.00 80.50 88 TYR A CA 1
ATOM 695 C C . TYR A 1 88 ? 38.738 7.247 -15.286 1.00 80.50 88 TYR A C 1
ATOM 697 O O . TYR A 1 88 ? 39.321 6.163 -15.299 1.00 80.50 88 TYR A O 1
ATOM 705 N N . ALA A 1 89 ? 37.484 7.386 -14.886 1.00 78.44 89 ALA A N 1
ATOM 706 C CA . ALA A 1 89 ? 36.637 6.288 -14.461 1.00 78.44 89 ALA A CA 1
ATOM 707 C C . ALA A 1 89 ? 35.202 6.508 -14.935 1.00 78.44 89 ALA A C 1
ATOM 709 O O . ALA A 1 89 ? 34.800 7.640 -15.177 1.00 78.44 89 ALA A O 1
ATOM 710 N N . PHE A 1 90 ? 34.396 5.458 -15.014 1.00 77.75 90 PHE A N 1
ATOM 711 C CA . PHE A 1 90 ? 32.944 5.603 -15.144 1.00 77.75 90 PHE A CA 1
ATOM 712 C C . PHE A 1 90 ? 32.236 5.048 -13.908 1.00 77.75 90 PHE A C 1
ATOM 714 O O . PHE A 1 90 ? 32.787 4.236 -13.159 1.00 77.75 90 PHE A O 1
ATOM 721 N N . LYS A 1 91 ? 31.006 5.518 -13.684 1.00 74.06 91 LYS A N 1
ATOM 722 C CA . LYS A 1 91 ? 30.167 5.094 -12.561 1.00 74.06 91 LYS A CA 1
ATOM 723 C C . LYS A 1 91 ? 29.281 3.918 -12.979 1.00 74.06 91 LYS A C 1
ATOM 725 O O . LYS A 1 91 ? 28.519 4.031 -13.942 1.00 74.06 91 LYS A O 1
ATOM 730 N N . HIS A 1 92 ? 29.382 2.802 -12.265 1.00 64.81 92 HIS A N 1
ATOM 731 C CA . HIS A 1 92 ? 28.539 1.618 -12.430 1.00 64.81 92 HIS A CA 1
ATOM 732 C C . HIS A 1 92 ? 27.145 1.848 -11.807 1.00 64.81 92 HIS A C 1
ATOM 734 O O . HIS A 1 92 ? 27.042 2.595 -10.827 1.00 64.81 92 HIS A O 1
ATOM 740 N N . PRO A 1 93 ? 26.071 1.207 -12.315 1.00 51.47 93 PRO A N 1
ATOM 741 C CA . PRO A 1 93 ? 24.732 1.279 -11.720 1.00 51.47 93 PRO A CA 1
ATOM 742 C C . PRO A 1 93 ? 24.667 0.889 -10.236 1.00 51.47 93 PRO A C 1
ATOM 744 O O . PRO A 1 93 ? 23.888 1.473 -9.496 1.00 51.47 93 PRO A O 1
ATOM 747 N N . GLU A 1 94 ? 25.542 -0.008 -9.777 1.00 54.19 94 GLU A N 1
ATOM 748 C CA . GLU A 1 94 ? 25.663 -0.414 -8.362 1.00 54.19 94 GLU A CA 1
ATOM 749 C C . GLU A 1 94 ? 26.457 0.587 -7.496 1.00 54.19 94 GLU A C 1
ATOM 751 O O . GLU A 1 94 ? 26.983 0.244 -6.443 1.00 54.19 94 GLU A O 1
ATOM 756 N N . HIS A 1 95 ? 26.594 1.835 -7.950 1.00 61.56 95 HIS A N 1
ATOM 757 C CA . HIS A 1 95 ? 27.339 2.910 -7.281 1.00 61.56 95 HIS A CA 1
ATOM 758 C C . HIS A 1 95 ? 28.856 2.688 -7.135 1.00 61.56 95 HIS A C 1
ATOM 760 O O . HIS A 1 95 ? 29.518 3.451 -6.434 1.00 61.56 95 HIS A O 1
ATOM 766 N N . GLN A 1 96 ? 29.424 1.715 -7.847 1.00 72.25 96 GLN A N 1
ATOM 767 C CA . GLN A 1 96 ? 30.865 1.451 -7.881 1.00 72.25 96 GLN A CA 1
ATOM 768 C C . GLN A 1 96 ? 31.574 2.285 -8.962 1.00 72.25 96 GLN A C 1
ATOM 770 O O . GLN A 1 96 ? 30.987 2.609 -9.996 1.00 72.25 96 GLN A O 1
ATOM 775 N N . TRP A 1 97 ? 32.847 2.621 -8.747 1.00 75.88 97 TRP A N 1
ATOM 776 C CA . TRP A 1 97 ? 33.677 3.357 -9.707 1.00 75.88 97 TRP A CA 1
ATOM 777 C C . TRP A 1 97 ? 34.645 2.419 -10.414 1.00 75.88 97 TRP A C 1
ATOM 779 O O . TRP A 1 97 ? 35.295 1.608 -9.764 1.00 75.88 97 TRP A O 1
ATOM 789 N N . ILE A 1 98 ? 34.769 2.538 -11.733 1.00 74.00 98 ILE A N 1
ATOM 790 C CA . ILE A 1 98 ? 35.600 1.646 -12.549 1.00 74.00 98 ILE A CA 1
ATOM 791 C C . ILE A 1 98 ? 36.626 2.476 -13.317 1.00 74.00 98 ILE A C 1
ATOM 793 O O . ILE A 1 98 ? 36.242 3.306 -14.140 1.00 74.00 98 ILE A O 1
ATOM 797 N N . ALA A 1 99 ? 37.916 2.262 -13.052 1.00 71.62 99 ALA A N 1
ATOM 798 C CA . ALA A 1 99 ? 39.016 2.969 -13.705 1.00 71.62 99 ALA A CA 1
ATOM 799 C C . ALA A 1 99 ? 39.259 2.509 -15.149 1.00 71.62 99 ALA A C 1
ATOM 801 O O . ALA A 1 99 ? 39.058 1.348 -15.501 1.00 71.62 99 ALA A O 1
ATOM 802 N N . ILE A 1 100 ? 39.768 3.439 -15.956 1.00 66.50 100 ILE A N 1
ATOM 803 C CA . ILE A 1 100 ? 40.098 3.274 -17.373 1.00 66.50 100 ILE A CA 1
ATOM 804 C C . ILE A 1 100 ? 41.599 3.519 -17.557 1.00 66.50 100 ILE A C 1
ATOM 806 O O . ILE A 1 100 ? 42.185 4.350 -16.858 1.00 66.50 100 ILE A O 1
ATOM 810 N N . ASP A 1 101 ? 42.220 2.825 -18.513 1.00 57.12 101 ASP A N 1
ATOM 811 C CA . ASP A 1 101 ? 43.641 2.991 -18.840 1.00 57.12 101 ASP A CA 1
ATOM 812 C C . ASP A 1 101 ? 43.979 4.457 -19.228 1.00 57.12 101 ASP A C 1
ATOM 814 O O . ASP A 1 101 ? 43.505 4.957 -20.260 1.00 57.12 101 ASP A O 1
ATOM 818 N N . PRO A 1 102 ? 44.839 5.153 -18.453 1.00 47.41 102 PRO A N 1
ATOM 819 C CA . PRO A 1 102 ? 45.240 6.537 -18.708 1.00 47.41 102 PRO A CA 1
ATOM 820 C C . PRO A 1 102 ? 45.914 6.772 -20.069 1.00 47.41 102 PRO A C 1
ATOM 822 O O . PRO A 1 102 ? 45.881 7.895 -20.580 1.00 47.41 102 PRO A O 1
ATOM 825 N N . ALA A 1 103 ? 46.528 5.750 -20.679 1.00 48.31 103 ALA A N 1
ATOM 826 C CA . ALA A 1 103 ? 47.247 5.884 -21.949 1.00 48.31 103 ALA A CA 1
ATOM 827 C C . ALA A 1 103 ? 46.317 6.140 -23.151 1.00 48.31 103 ALA A C 1
ATOM 829 O O . ALA A 1 103 ? 46.757 6.686 -24.166 1.00 48.31 103 ALA A O 1
ATOM 830 N N . ARG A 1 104 ? 45.028 5.794 -23.040 1.00 49.38 104 ARG A N 1
ATOM 831 C CA . ARG A 1 104 ? 44.062 5.826 -24.152 1.00 49.38 104 ARG A CA 1
ATOM 832 C C . ARG A 1 104 ? 43.150 7.046 -24.196 1.00 49.38 104 ARG A C 1
ATOM 834 O O . ARG A 1 104 ? 42.615 7.339 -25.260 1.00 49.38 104 ARG A O 1
ATOM 841 N N . ALA A 1 105 ? 43.079 7.846 -23.129 1.00 48.19 105 ALA A N 1
ATOM 842 C CA . ALA A 1 105 ? 42.340 9.119 -23.124 1.00 48.19 105 ALA A CA 1
ATOM 843 C C . ALA A 1 105 ? 42.827 10.127 -24.196 1.00 48.19 105 ALA A C 1
ATOM 845 O O . ALA A 1 105 ? 42.193 11.161 -24.422 1.00 48.19 105 ALA A O 1
ATOM 846 N N . ARG A 1 106 ? 43.965 9.846 -24.851 1.00 42.78 106 ARG A N 1
ATOM 847 C CA . ARG A 1 106 ? 44.569 10.668 -25.906 1.00 42.78 106 ARG A CA 1
ATOM 848 C C . ARG A 1 106 ? 44.095 10.349 -27.327 1.00 42.78 106 ARG A C 1
ATOM 850 O O . ARG A 1 106 ? 44.245 11.226 -28.176 1.00 42.78 106 ARG A O 1
ATOM 857 N N . ASP A 1 107 ? 43.507 9.183 -27.607 1.00 45.81 107 ASP A N 1
ATOM 858 C CA . ASP A 1 107 ? 43.099 8.815 -28.977 1.00 45.81 107 ASP A CA 1
ATOM 859 C C . ASP A 1 107 ? 41.646 9.237 -29.275 1.00 45.81 107 ASP A C 1
ATOM 861 O O . ASP A 1 107 ? 40.743 8.443 -29.523 1.00 45.81 107 ASP A O 1
ATOM 865 N N . ARG A 1 108 ? 41.399 10.549 -29.175 1.00 51.31 108 ARG A N 1
ATOM 866 C CA . ARG A 1 108 ? 40.077 11.193 -29.304 1.00 51.31 108 ARG A CA 1
ATOM 867 C C . ARG A 1 108 ? 39.690 11.474 -30.756 1.00 51.31 108 ARG A C 1
ATOM 869 O O . ARG A 1 108 ? 39.390 12.615 -31.114 1.00 51.31 108 ARG A O 1
ATOM 876 N N . ARG A 1 109 ? 39.732 10.470 -31.632 1.00 44.69 109 ARG A N 1
ATOM 877 C CA . ARG A 1 109 ? 39.240 10.617 -33.012 1.00 44.69 109 ARG A CA 1
ATOM 878 C C . ARG A 1 109 ? 38.567 9.347 -33.497 1.00 44.69 109 ARG A C 1
ATOM 880 O O . ARG A 1 109 ? 39.192 8.570 -34.203 1.00 44.69 109 ARG A O 1
ATOM 887 N N . SER A 1 110 ? 37.287 9.184 -33.170 1.00 43.28 110 SER A N 1
ATOM 888 C CA . SER A 1 110 ? 36.283 8.539 -34.033 1.00 43.28 110 SER A CA 1
ATOM 889 C C . SER A 1 110 ? 34.902 8.713 -33.408 1.00 43.28 110 SER A C 1
ATOM 891 O O . SER A 1 110 ? 34.475 7.940 -32.555 1.00 43.28 110 SER A O 1
ATOM 893 N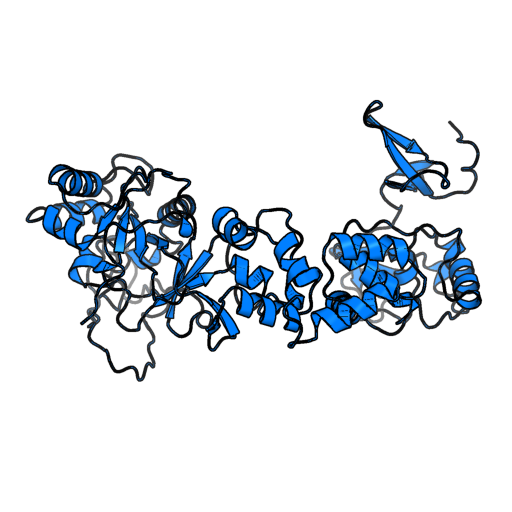 N . ALA A 1 111 ? 34.225 9.788 -33.809 1.00 42.91 111 ALA A N 1
ATOM 894 C CA . ALA A 1 111 ? 32.879 10.106 -33.368 1.00 42.91 111 ALA A CA 1
ATOM 895 C C . ALA A 1 111 ? 31.865 9.198 -34.072 1.00 42.91 111 ALA A C 1
ATOM 897 O O . ALA A 1 111 ? 31.543 9.399 -35.240 1.00 42.91 111 ALA A O 1
ATOM 898 N N . VAL A 1 112 ? 31.295 8.261 -33.323 1.00 51.22 112 VAL A N 1
ATOM 899 C CA . VAL A 1 112 ? 29.858 8.005 -33.433 1.00 51.22 112 VAL A CA 1
ATOM 900 C C . VAL A 1 112 ? 29.245 8.892 -32.372 1.00 51.22 112 VAL A C 1
ATOM 902 O O . VAL A 1 112 ? 29.280 8.550 -31.196 1.00 51.22 112 VAL A O 1
ATOM 905 N N . ALA A 1 113 ? 28.762 10.073 -32.760 1.00 57.09 113 ALA A N 1
ATOM 906 C CA . ALA A 1 113 ? 28.373 11.158 -31.844 1.00 57.09 113 ALA A CA 1
ATOM 907 C C . ALA A 1 113 ? 27.179 10.831 -30.909 1.00 57.09 113 ALA A C 1
ATOM 909 O O . ALA A 1 113 ? 26.581 11.722 -30.315 1.00 57.09 113 ALA A O 1
ATOM 910 N N . GLN A 1 114 ? 26.778 9.564 -30.833 1.00 67.69 114 GLN A N 1
ATOM 911 C CA . GLN A 1 114 ? 25.514 9.082 -30.290 1.00 67.69 114 GLN A CA 1
ATOM 912 C C . GLN A 1 114 ? 25.681 7.950 -29.259 1.00 67.69 114 GLN A C 1
ATOM 914 O O . GLN A 1 114 ? 24.738 7.661 -28.522 1.00 67.69 114 GLN A O 1
ATOM 919 N N . TRP A 1 115 ? 26.867 7.329 -29.175 1.00 75.06 115 TRP A N 1
ATOM 920 C CA . TRP A 1 115 ? 27.169 6.229 -28.253 1.00 75.06 115 TRP A CA 1
ATOM 921 C C . TRP A 1 115 ? 28.487 6.485 -27.518 1.00 75.06 115 TRP A C 1
ATOM 923 O O . TRP A 1 115 ? 29.567 6.455 -28.122 1.00 75.06 115 TRP A O 1
ATOM 933 N N . SER A 1 116 ? 28.394 6.726 -26.209 1.00 76.06 116 SER A N 1
ATOM 934 C CA . SER A 1 116 ? 29.572 6.801 -25.346 1.00 76.06 116 SER A CA 1
ATOM 935 C C . SER A 1 116 ? 30.187 5.413 -25.154 1.00 76.06 116 SER A C 1
ATOM 937 O O . SER A 1 116 ? 29.508 4.393 -25.309 1.00 76.06 116 SER A O 1
ATOM 939 N N . ASP A 1 117 ? 31.468 5.357 -24.802 1.00 75.06 117 ASP A N 1
ATOM 940 C CA . ASP A 1 117 ? 32.121 4.092 -24.450 1.00 75.06 117 ASP A CA 1
ATOM 941 C C . ASP A 1 117 ? 31.408 3.419 -23.271 1.00 75.06 117 ASP A C 1
ATOM 943 O O . ASP A 1 117 ? 31.197 2.205 -23.286 1.00 75.06 117 ASP A O 1
ATOM 947 N N . GLN A 1 118 ? 30.951 4.219 -22.300 1.00 73.25 118 GLN A N 1
ATOM 948 C CA . GLN A 1 118 ? 30.147 3.747 -21.178 1.00 73.25 118 GLN A CA 1
ATOM 949 C C . GLN A 1 118 ? 28.843 3.083 -21.648 1.00 73.25 118 GLN A C 1
ATOM 951 O O . GLN A 1 118 ? 28.489 2.018 -21.145 1.00 73.25 118 GLN A O 1
ATOM 956 N N . ASP A 1 119 ? 28.130 3.665 -22.620 1.00 76.25 119 ASP A N 1
ATOM 957 C CA . ASP A 1 119 ? 26.912 3.061 -23.177 1.00 76.25 119 ASP A CA 1
ATOM 958 C C . ASP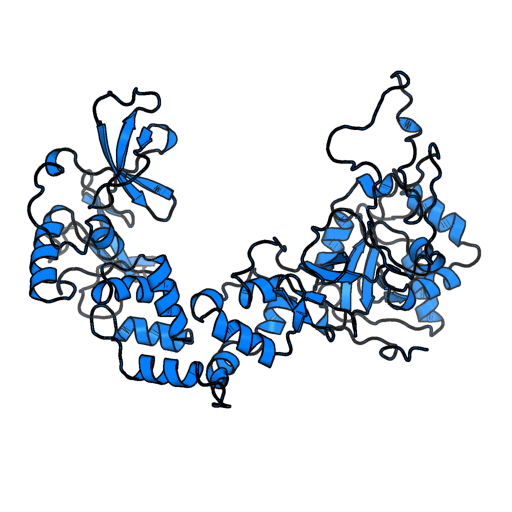 A 1 119 ? 27.209 1.704 -23.836 1.00 76.25 119 ASP A C 1
ATOM 960 O O . ASP A 1 119 ? 26.479 0.735 -23.620 1.00 76.25 119 ASP A O 1
ATOM 964 N N . ILE A 1 120 ? 28.288 1.627 -24.624 1.00 80.12 120 ILE A N 1
ATOM 965 C CA . ILE A 1 120 ? 28.692 0.408 -25.340 1.00 80.12 120 ILE A CA 1
ATOM 966 C C . ILE A 1 120 ? 29.071 -0.685 -24.345 1.00 80.12 120 ILE A C 1
ATOM 968 O O . ILE A 1 120 ? 28.571 -1.799 -24.443 1.00 80.12 120 ILE A O 1
ATOM 972 N N . GLN A 1 121 ? 29.913 -0.366 -23.367 1.00 75.62 121 GLN A N 1
ATOM 973 C CA . GLN A 1 121 ? 30.390 -1.316 -22.364 1.00 75.62 121 GLN A CA 1
ATOM 974 C C . GLN A 1 121 ? 29.311 -1.741 -21.365 1.00 75.62 121 GLN A C 1
ATOM 976 O O . GLN A 1 121 ? 29.425 -2.815 -20.775 1.00 75.62 121 GLN A O 1
ATOM 981 N N . ARG A 1 122 ? 28.290 -0.906 -21.150 1.00 74.44 122 ARG A N 1
ATOM 982 C CA . ARG A 1 122 ? 27.117 -1.247 -20.341 1.00 74.44 122 ARG A CA 1
ATOM 983 C C . ARG A 1 122 ? 26.197 -2.210 -21.081 1.00 74.44 122 ARG A C 1
ATOM 985 O O . ARG A 1 122 ? 25.701 -3.158 -20.485 1.00 74.44 122 ARG A O 1
ATOM 992 N N . MET A 1 123 ? 25.935 -1.947 -22.361 1.00 78.81 123 MET A N 1
ATOM 993 C CA . MET A 1 123 ? 24.955 -2.711 -23.133 1.00 78.81 123 MET A CA 1
ATOM 994 C C . MET A 1 123 ? 25.547 -3.947 -23.807 1.00 78.81 123 MET A C 1
ATOM 996 O O . MET A 1 123 ? 24.813 -4.897 -24.056 1.00 78.81 123 MET A O 1
ATOM 1000 N N . TYR A 1 124 ? 26.844 -3.965 -24.103 1.00 80.62 124 TYR A N 1
ATOM 1001 C CA . TYR A 1 124 ? 27.504 -5.027 -24.856 1.00 80.62 124 TYR A CA 1
ATOM 1002 C C . TYR A 1 124 ? 28.773 -5.502 -24.166 1.00 80.62 124 TYR A C 1
ATOM 1004 O O . TYR A 1 124 ? 29.504 -4.751 -23.521 1.00 80.62 124 TYR A O 1
ATOM 1012 N N . ILE A 1 125 ? 29.064 -6.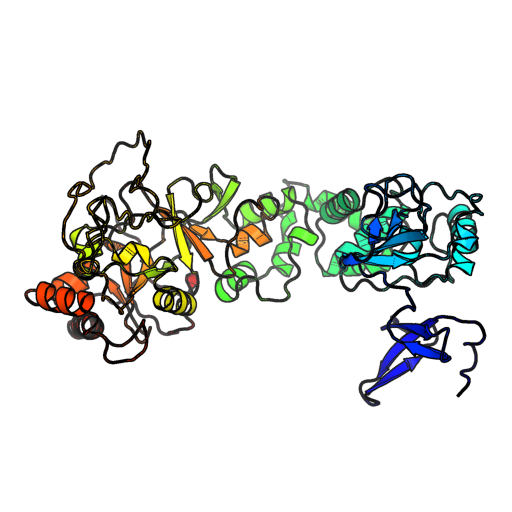779 -24.368 1.00 75.88 125 ILE A N 1
ATOM 1013 C CA . ILE A 1 125 ? 30.279 -7.425 -23.900 1.00 75.88 125 ILE A CA 1
ATOM 1014 C C . ILE A 1 125 ? 31.364 -7.140 -24.945 1.00 75.88 125 ILE A C 1
ATOM 1016 O O . ILE A 1 125 ? 31.595 -7.907 -25.881 1.00 75.88 125 ILE A O 1
ATOM 1020 N N . VAL A 1 126 ? 31.982 -5.967 -24.824 1.00 73.00 126 VAL A N 1
ATOM 1021 C CA . VAL A 1 126 ? 33.010 -5.473 -25.745 1.00 73.00 126 VAL A CA 1
ATOM 1022 C C . VAL A 1 126 ? 34.256 -5.112 -24.952 1.00 73.00 126 VAL A C 1
ATOM 1024 O O . VAL A 1 126 ? 34.200 -4.319 -24.013 1.00 73.00 126 VAL A O 1
ATOM 1027 N N . ASP A 1 127 ? 35.386 -5.690 -25.355 1.00 67.25 127 ASP A N 1
ATOM 1028 C CA . ASP A 1 127 ? 36.690 -5.358 -24.789 1.00 67.25 127 ASP A CA 1
ATOM 1029 C C . ASP A 1 127 ? 37.153 -3.988 -25.306 1.00 67.25 127 ASP A C 1
ATOM 1031 O O . ASP A 1 127 ? 36.892 -3.621 -26.456 1.00 67.25 127 ASP A O 1
ATOM 1035 N N . ASP A 1 128 ? 37.929 -3.261 -24.505 1.00 61.84 128 ASP A N 1
ATOM 1036 C CA . ASP A 1 128 ? 38.342 -1.881 -24.799 1.00 61.84 128 ASP A CA 1
ATOM 1037 C C . ASP A 1 128 ? 39.099 -1.741 -26.129 1.00 61.84 128 ASP A C 1
ATOM 1039 O O . ASP A 1 128 ? 39.098 -0.685 -26.756 1.00 61.84 128 ASP A O 1
ATOM 1043 N N . ALA A 1 129 ? 39.773 -2.799 -26.589 1.00 65.38 129 ALA A N 1
ATOM 1044 C CA . ALA A 1 129 ? 40.465 -2.824 -27.879 1.00 65.38 129 ALA A CA 1
ATOM 1045 C C . ALA A 1 129 ? 39.517 -2.824 -29.093 1.00 65.38 129 ALA A C 1
ATOM 1047 O O . ALA A 1 129 ? 39.944 -2.464 -30.185 1.00 65.38 129 ALA A O 1
ATOM 1048 N N . ARG A 1 130 ? 38.247 -3.207 -28.913 1.00 75.00 130 ARG A N 1
ATOM 1049 C CA . ARG A 1 130 ? 37.261 -3.383 -29.992 1.00 75.00 130 ARG A CA 1
ATOM 1050 C C . ARG A 1 130 ? 36.168 -2.315 -30.004 1.00 75.00 130 ARG A C 1
ATOM 1052 O O . ARG A 1 130 ? 35.290 -2.366 -30.859 1.00 75.00 130 ARG A O 1
ATOM 1059 N N . ILE A 1 131 ? 36.216 -1.330 -29.104 1.00 75.06 131 ILE A N 1
ATOM 1060 C CA . ILE A 1 131 ? 35.219 -0.247 -29.040 1.00 75.06 131 ILE A CA 1
ATOM 1061 C C . ILE A 1 131 ? 35.246 0.623 -30.309 1.00 75.06 131 ILE A C 1
ATOM 1063 O O . ILE A 1 131 ? 34.194 0.981 -30.838 1.00 75.06 131 ILE A O 1
ATOM 1067 N N . SER A 1 132 ? 36.434 0.917 -30.847 1.00 76.00 132 SER A N 1
ATOM 1068 C CA . SER A 1 132 ? 36.564 1.673 -32.104 1.00 76.00 132 SER A CA 1
ATOM 1069 C C . SER A 1 132 ? 35.969 0.912 -33.302 1.00 76.00 132 SER A C 1
ATOM 1071 O O . SER A 1 132 ? 35.224 1.478 -34.109 1.00 76.00 132 SER A O 1
ATOM 1073 N N . ASP A 1 133 ? 36.202 -0.404 -33.366 1.00 81.25 133 ASP A N 1
ATOM 1074 C CA . ASP A 1 133 ? 35.610 -1.282 -34.383 1.00 81.25 133 ASP A CA 1
ATOM 1075 C C . ASP A 1 133 ? 34.089 -1.385 -34.224 1.00 81.25 133 ASP A C 1
ATOM 1077 O O . ASP A 1 133 ? 33.362 -1.370 -35.222 1.00 81.25 133 ASP A O 1
ATOM 1081 N N . PHE A 1 134 ? 33.602 -1.453 -32.977 1.00 84.94 134 PHE A N 1
ATOM 1082 C CA . PHE A 1 134 ? 32.174 -1.445 -32.663 1.00 84.94 134 PHE A CA 1
ATOM 1083 C C . PHE A 1 134 ? 31.520 -0.192 -33.230 1.00 84.94 134 PHE A C 1
ATOM 1085 O O . PHE A 1 134 ? 30.564 -0.285 -33.994 1.00 84.94 134 PHE A O 1
ATOM 1092 N N . ARG A 1 135 ? 32.078 0.978 -32.905 1.00 81.06 135 ARG A N 1
ATOM 1093 C CA . ARG A 1 135 ? 31.609 2.285 -33.374 1.00 81.06 135 ARG A CA 1
ATOM 1094 C C . ARG A 1 135 ? 31.584 2.359 -34.896 1.00 81.06 135 ARG A C 1
ATOM 1096 O O . ARG A 1 135 ? 30.562 2.707 -35.476 1.00 81.06 135 ARG A O 1
ATOM 1103 N N . THR A 1 136 ? 32.673 1.970 -35.548 1.00 81.75 136 THR A N 1
ATOM 1104 C CA . THR A 1 136 ? 32.777 2.020 -37.013 1.00 81.75 136 THR A CA 1
ATOM 1105 C C . THR A 1 136 ? 31.691 1.179 -37.690 1.00 81.75 136 THR A C 1
ATOM 1107 O O . THR A 1 136 ? 31.021 1.647 -38.611 1.00 81.75 136 THR A O 1
ATOM 1110 N N . GLN A 1 137 ? 31.463 -0.046 -37.213 1.00 86.19 137 GLN A N 1
ATOM 1111 C CA . GLN A 1 137 ? 30.444 -0.937 -37.777 1.00 86.19 137 GLN A CA 1
ATOM 1112 C C . GLN A 1 137 ? 29.018 -0.506 -37.411 1.00 86.19 137 GLN A C 1
ATOM 1114 O O . GLN A 1 137 ? 28.122 -0.576 -38.256 1.00 86.19 137 GLN A O 1
ATOM 1119 N N . ALA A 1 138 ? 28.811 -0.001 -36.195 1.00 84.38 138 ALA A N 1
ATOM 1120 C CA . ALA A 1 138 ? 27.532 0.543 -35.756 1.00 84.38 138 ALA A CA 1
ATOM 1121 C C . ALA A 1 138 ? 27.123 1.774 -36.573 1.00 84.38 138 ALA A C 1
ATOM 1123 O O . ALA A 1 138 ? 25.980 1.881 -37.003 1.00 84.38 138 ALA A O 1
ATOM 1124 N N . GLN A 1 139 ? 28.069 2.665 -36.876 1.00 81.44 139 GLN A N 1
ATOM 1125 C CA . GLN A 1 139 ? 27.833 3.834 -37.724 1.00 81.44 139 GLN A CA 1
ATOM 1126 C C . GLN A 1 139 ? 27.453 3.452 -39.153 1.00 81.44 139 GLN A C 1
ATOM 1128 O O . GLN A 1 139 ? 26.622 4.116 -39.769 1.00 81.44 139 GLN A O 1
ATOM 1133 N N . ALA A 1 140 ? 28.085 2.406 -39.689 1.00 81.50 140 ALA A N 1
ATOM 1134 C CA . ALA A 1 140 ? 27.844 1.949 -41.050 1.00 81.50 140 ALA A CA 1
ATOM 1135 C C . ALA A 1 140 ? 26.501 1.219 -41.198 1.00 81.50 140 ALA A C 1
ATOM 1137 O O . ALA A 1 140 ? 25.865 1.314 -42.245 1.00 81.50 140 ALA A O 1
ATOM 1138 N N . SER A 1 141 ? 26.082 0.481 -40.168 1.00 80.69 141 SER A N 1
ATOM 1139 C CA . SER A 1 141 ? 24.901 -0.390 -40.222 1.00 80.69 141 SER A CA 1
ATOM 1140 C C . SER A 1 141 ? 23.661 0.178 -39.529 1.00 80.69 141 SER A C 1
ATOM 1142 O O . SER A 1 141 ? 22.559 -0.294 -39.795 1.00 80.69 141 SER A O 1
ATOM 1144 N N . GLY A 1 142 ? 23.821 1.170 -38.649 1.00 78.19 142 GLY A N 1
ATOM 1145 C CA . GLY A 1 142 ? 22.749 1.711 -37.810 1.00 78.19 142 GLY A CA 1
ATOM 1146 C C . GLY A 1 142 ? 22.316 0.794 -36.659 1.00 78.19 142 GLY A C 1
ATOM 1147 O O . GLY A 1 142 ? 21.344 1.116 -35.983 1.00 78.19 142 GLY A O 1
ATOM 1148 N N . LYS A 1 143 ? 23.012 -0.327 -36.434 1.00 82.38 143 LYS A N 1
ATOM 1149 C CA . LYS A 1 143 ? 22.685 -1.344 -35.424 1.00 82.38 143 LYS A CA 1
ATOM 1150 C C . LYS A 1 143 ? 23.944 -1.917 -34.765 1.00 82.38 143 LYS A C 1
ATOM 1152 O O . LYS A 1 143 ? 25.060 -1.534 -35.122 1.00 82.38 143 LYS A O 1
ATOM 1157 N N . ALA A 1 144 ? 23.795 -2.833 -33.810 1.00 84.25 144 ALA A N 1
ATOM 1158 C CA . ALA A 1 144 ? 24.951 -3.442 -33.165 1.00 84.25 144 ALA A CA 1
ATOM 1159 C C . ALA A 1 144 ? 25.705 -4.360 -34.150 1.00 84.25 144 ALA A C 1
ATOM 1161 O O . ALA A 1 144 ? 25.084 -5.015 -34.991 1.00 84.25 144 ALA A O 1
ATOM 1162 N N . PRO A 1 145 ? 27.042 -4.458 -34.061 1.00 86.12 145 PRO A N 1
ATOM 1163 C CA . PRO A 1 145 ? 27.786 -5.451 -34.823 1.00 86.12 145 PRO A CA 1
ATOM 1164 C C . PRO A 1 145 ? 27.407 -6.878 -34.404 1.00 86.12 145 PRO A C 1
ATOM 1166 O O . PRO A 1 145 ? 27.391 -7.181 -33.213 1.00 86.12 145 PRO A O 1
ATOM 1169 N N . ASP A 1 146 ? 27.225 -7.787 -35.368 1.00 82.44 146 ASP A N 1
ATOM 1170 C CA . ASP A 1 146 ? 26.806 -9.179 -35.105 1.00 82.44 146 ASP A CA 1
ATOM 1171 C C . ASP A 1 146 ? 27.774 -9.952 -34.179 1.00 82.44 146 ASP A C 1
ATOM 1173 O O . ASP A 1 146 ? 27.409 -10.951 -33.562 1.00 82.44 146 ASP A O 1
ATOM 1177 N N . TRP A 1 147 ? 29.033 -9.512 -34.089 1.00 79.62 147 TRP A N 1
ATOM 1178 C CA . TRP A 1 147 ? 30.048 -10.128 -33.234 1.00 79.62 147 TRP A CA 1
ATOM 1179 C C . TRP A 1 147 ? 30.011 -9.655 -31.780 1.00 79.62 147 TRP A C 1
ATOM 1181 O O . TRP A 1 147 ? 30.712 -10.257 -30.968 1.00 79.62 147 TRP A O 1
ATOM 1191 N N . ALA A 1 148 ? 29.299 -8.569 -31.464 1.00 81.12 148 ALA A N 1
ATOM 1192 C CA . ALA A 1 148 ? 29.270 -7.954 -30.141 1.00 81.12 148 ALA A CA 1
ATOM 1193 C C . ALA A 1 148 ? 28.072 -8.502 -29.350 1.00 81.12 148 ALA A C 1
ATOM 1195 O O . ALA A 1 148 ? 26.940 -8.065 -29.577 1.00 81.12 148 ALA A O 1
ATOM 1196 N N . PRO A 1 149 ? 28.274 -9.460 -28.427 1.00 75.38 149 PRO A N 1
ATOM 1197 C CA . PRO A 1 149 ? 27.163 -10.014 -27.681 1.00 75.38 149 PRO A CA 1
ATOM 1198 C C . PRO A 1 149 ? 26.631 -8.971 -26.705 1.00 75.38 149 PRO A C 1
ATOM 1200 O O . PRO A 1 149 ? 27.385 -8.204 -26.103 1.00 75.38 149 PRO A O 1
ATOM 1203 N N . ARG A 1 150 ? 25.313 -8.941 -26.542 1.00 77.25 150 ARG A N 1
ATOM 1204 C CA . ARG A 1 150 ? 24.668 -8.019 -25.617 1.00 77.25 150 ARG A CA 1
ATOM 1205 C C . ARG A 1 150 ? 24.856 -8.490 -24.174 1.00 77.25 150 ARG A C 1
ATOM 1207 O O . ARG A 1 150 ? 24.696 -9.677 -23.891 1.00 77.25 150 ARG A O 1
ATOM 1214 N N . ALA A 1 151 ? 25.183 -7.572 -23.268 1.00 70.69 151 ALA A N 1
ATOM 1215 C CA . ALA A 1 151 ? 25.203 -7.847 -21.839 1.00 70.69 151 ALA A CA 1
ATOM 1216 C C . ALA A 1 151 ? 23.782 -8.213 -21.382 1.00 70.69 151 ALA A C 1
ATOM 1218 O O . ALA A 1 151 ? 22.799 -7.588 -21.793 1.00 70.69 151 ALA A O 1
ATOM 1219 N N . GLN A 1 152 ? 23.655 -9.273 -20.582 1.00 61.78 152 GLN A N 1
ATOM 1220 C CA . GLN A 1 152 ? 22.346 -9.742 -20.150 1.00 61.78 152 GLN A CA 1
ATOM 1221 C C . GLN A 1 152 ? 21.796 -8.802 -19.081 1.00 61.78 152 GLN A C 1
ATOM 1223 O O . GLN A 1 152 ? 22.356 -8.688 -17.997 1.00 61.78 152 GLN A O 1
ATOM 1228 N N . ASN A 1 153 ? 20.664 -8.176 -19.385 1.00 61.94 153 ASN A N 1
ATOM 1229 C CA . ASN A 1 153 ? 19.802 -7.598 -18.371 1.00 61.94 153 ASN A CA 1
ATOM 1230 C C . ASN A 1 153 ? 18.765 -8.655 -17.963 1.00 61.94 153 ASN A C 1
ATOM 1232 O O . ASN A 1 153 ? 18.169 -9.311 -18.833 1.00 61.94 153 ASN A O 1
ATOM 1236 N N . THR A 1 154 ? 18.587 -8.874 -16.663 1.00 64.25 154 THR A N 1
ATOM 1237 C CA . THR A 1 154 ? 17.544 -9.767 -16.140 1.00 64.25 154 THR A CA 1
ATOM 1238 C C . THR A 1 154 ? 16.164 -9.119 -16.228 1.00 64.25 154 THR A C 1
ATOM 1240 O O . THR A 1 154 ? 15.173 -9.839 -16.285 1.00 64.25 154 THR A O 1
ATOM 1243 N N . GLU A 1 155 ? 16.092 -7.789 -16.338 1.00 78.62 155 GLU A N 1
ATOM 1244 C CA . GLU A 1 155 ? 14.841 -7.038 -16.366 1.00 78.62 155 GLU A CA 1
ATOM 1245 C C . GLU A 1 155 ? 14.452 -6.613 -17.791 1.00 78.62 155 GLU A C 1
ATOM 1247 O O . GLU A 1 155 ? 15.130 -5.812 -18.444 1.00 78.62 155 GLU A O 1
ATOM 1252 N N . ASP A 1 156 ? 13.315 -7.117 -18.281 1.00 85.44 156 ASP A N 1
ATOM 1253 C CA . ASP A 1 156 ? 12.861 -6.874 -19.659 1.00 85.44 156 ASP A CA 1
ATOM 1254 C C . ASP A 1 156 ? 12.600 -5.388 -19.955 1.00 85.44 156 ASP A C 1
ATOM 1256 O O . ASP A 1 156 ? 12.898 -4.907 -21.050 1.00 85.44 156 ASP A O 1
ATOM 1260 N N . HIS A 1 157 ? 12.081 -4.634 -18.980 1.00 87.19 157 HIS A N 1
ATOM 1261 C CA . HIS A 1 157 ? 11.779 -3.210 -19.148 1.00 87.19 157 HIS A CA 1
ATOM 1262 C C . HIS A 1 157 ? 13.047 -2.376 -19.354 1.00 87.19 157 HIS A C 1
ATOM 1264 O O . HIS A 1 157 ? 13.106 -1.552 -20.273 1.00 87.19 157 HIS A O 1
ATOM 1270 N N . LEU A 1 158 ? 14.091 -2.645 -18.565 1.00 85.88 158 LEU A N 1
ATOM 1271 C CA . LEU A 1 158 ? 15.376 -1.977 -18.697 1.00 85.88 158 LEU A CA 1
ATOM 1272 C C . LEU A 1 158 ? 16.070 -2.395 -19.995 1.00 85.88 158 LEU A C 1
ATOM 1274 O O . LEU A 1 158 ? 16.587 -1.534 -20.704 1.00 85.88 158 LEU A O 1
ATOM 1278 N N . PHE A 1 159 ? 15.990 -3.676 -20.375 1.00 85.56 159 PHE A N 1
ATOM 1279 C CA . PHE A 1 159 ? 16.495 -4.148 -21.665 1.00 85.56 159 PHE A CA 1
ATOM 1280 C C . PHE A 1 159 ? 15.865 -3.385 -22.836 1.00 85.56 159 PHE A C 1
ATOM 1282 O O . PHE A 1 159 ? 16.572 -2.891 -23.720 1.00 85.56 159 PHE A O 1
ATOM 1289 N N . VAL A 1 160 ? 14.535 -3.270 -22.872 1.00 89.38 160 VAL A N 1
ATOM 1290 C CA . VAL A 1 160 ? 13.826 -2.563 -23.948 1.00 89.38 160 VAL A CA 1
ATOM 1291 C C . VAL A 1 160 ? 14.170 -1.073 -23.934 1.00 89.38 160 VAL A C 1
ATOM 1293 O O . VAL A 1 160 ? 14.515 -0.527 -24.983 1.00 89.38 160 VAL A O 1
ATOM 1296 N N . ALA A 1 161 ? 14.177 -0.426 -22.766 1.00 89.94 161 ALA A N 1
ATOM 1297 C CA . ALA A 1 161 ? 14.560 0.980 -22.644 1.00 89.94 161 ALA A CA 1
ATOM 1298 C C . ALA A 1 161 ? 16.001 1.240 -23.112 1.00 89.94 161 ALA A C 1
ATOM 1300 O O . ALA A 1 161 ? 16.265 2.222 -23.807 1.00 89.94 161 ALA A O 1
ATOM 1301 N N . GLU A 1 162 ? 16.938 0.346 -22.796 1.00 86.75 162 GLU A N 1
ATOM 1302 C CA . GLU A 1 162 ? 18.315 0.396 -23.289 1.00 86.75 162 GLU A CA 1
ATOM 1303 C C . GLU A 1 162 ? 18.373 0.257 -24.815 1.00 86.75 162 GLU A C 1
ATOM 1305 O O . GLU A 1 162 ? 19.028 1.064 -25.473 1.00 86.75 162 GLU A O 1
ATOM 1310 N N . SER A 1 163 ? 17.602 -0.677 -25.382 1.00 87.56 163 SER A N 1
ATOM 1311 C CA . SER A 1 163 ? 17.496 -0.910 -26.835 1.00 87.56 163 SER A CA 1
ATOM 1312 C C . SER A 1 163 ? 17.003 0.326 -27.593 1.00 87.56 163 SER A C 1
ATOM 1314 O O . SER A 1 163 ? 17.507 0.630 -28.672 1.00 87.56 163 SER A O 1
ATOM 1316 N N . LEU A 1 164 ? 16.079 1.097 -27.001 1.00 89.75 164 LEU A N 1
ATOM 1317 C CA . LEU A 1 164 ? 15.542 2.330 -27.594 1.00 89.75 164 LEU A CA 1
ATOM 1318 C C . LEU A 1 164 ? 16.620 3.386 -27.882 1.00 89.75 164 LEU A C 1
ATOM 1320 O O . LEU A 1 164 ? 16.353 4.305 -28.650 1.00 89.75 164 LEU A O 1
ATOM 1324 N N . LYS A 1 165 ? 17.841 3.267 -27.338 1.00 86.81 165 LYS A N 1
ATOM 1325 C CA . LYS A 1 165 ? 18.962 4.153 -27.695 1.00 86.81 165 LYS A CA 1
ATOM 1326 C C . LYS A 1 165 ? 19.333 4.065 -29.178 1.00 86.81 165 LYS A C 1
ATOM 1328 O O . LYS A 1 165 ? 19.763 5.066 -29.737 1.00 86.81 165 LYS A O 1
ATOM 1333 N N . TRP A 1 166 ? 19.134 2.917 -29.829 1.00 85.75 166 TRP A N 1
ATOM 1334 C CA . TRP A 1 166 ? 19.379 2.785 -31.271 1.00 85.75 166 TRP A CA 1
ATOM 1335 C C . TRP A 1 166 ? 18.466 3.683 -32.105 1.00 85.75 166 TRP A C 1
ATOM 1337 O O . TRP A 1 166 ? 18.909 4.258 -33.094 1.00 85.75 166 TRP A O 1
ATOM 1347 N N . LEU A 1 167 ? 17.217 3.861 -31.672 1.00 86.50 167 LEU A N 1
ATOM 1348 C CA . LEU A 1 167 ? 16.245 4.727 -32.345 1.00 86.50 167 LEU A CA 1
ATOM 1349 C C . LEU A 1 167 ? 16.272 6.169 -31.830 1.00 86.50 167 LEU A C 1
ATOM 1351 O O . LEU A 1 167 ? 16.000 7.112 -32.572 1.00 86.50 167 LEU A O 1
ATOM 1355 N N . HIS A 1 168 ? 16.609 6.345 -30.553 1.00 87.44 168 HIS A N 1
ATOM 1356 C CA . HIS A 1 168 ? 16.595 7.622 -29.847 1.00 87.44 168 HIS A CA 1
ATOM 1357 C C . HIS A 1 168 ? 17.934 7.863 -29.131 1.00 87.44 168 HIS A C 1
ATOM 1359 O O . HIS A 1 168 ? 17.994 7.898 -27.901 1.00 87.44 168 HIS A O 1
ATOM 1365 N N . PRO A 1 169 ? 19.031 8.048 -29.884 1.00 81.50 169 PRO A N 1
ATOM 1366 C CA . PRO A 1 169 ? 20.388 8.097 -29.333 1.00 81.50 169 PRO A CA 1
ATOM 1367 C C . PRO A 1 169 ? 20.633 9.264 -28.377 1.00 81.50 169 PRO A C 1
ATOM 1369 O O . PRO A 1 169 ? 21.411 9.144 -27.432 1.00 81.50 169 PRO A O 1
ATOM 1372 N N . GLN A 1 170 ? 19.947 10.383 -28.614 1.00 82.75 170 GLN A N 1
ATOM 1373 C CA . GLN A 1 170 ? 20.035 11.593 -27.795 1.00 82.75 170 GLN A CA 1
ATOM 1374 C C . GLN A 1 170 ? 19.052 11.587 -26.614 1.00 82.75 170 GLN A C 1
ATOM 1376 O O . GLN A 1 170 ? 19.093 12.491 -25.787 1.00 82.75 170 GLN A O 1
ATOM 1381 N N . MET A 1 171 ? 18.166 10.586 -26.529 1.00 85.31 171 MET A N 1
ATOM 1382 C CA . MET A 1 171 ? 17.165 10.491 -25.469 1.00 85.31 171 MET A CA 1
ATOM 1383 C C . MET A 1 171 ? 17.796 9.876 -24.206 1.00 85.31 171 MET A C 1
ATOM 1385 O O . MET A 1 171 ? 18.285 8.733 -24.248 1.00 85.31 171 MET A O 1
ATOM 1389 N N . PRO A 1 172 ? 17.790 10.589 -23.064 1.00 86.75 172 PRO A N 1
ATOM 1390 C CA . PRO A 1 172 ? 18.279 10.058 -21.797 1.00 86.75 172 PRO A CA 1
ATOM 1391 C C . PRO A 1 172 ? 17.569 8.758 -21.405 1.00 86.75 172 PRO A C 1
ATOM 1393 O O . PRO A 1 172 ? 16.428 8.513 -21.794 1.00 86.75 172 PRO A O 1
ATOM 1396 N N . LEU A 1 173 ? 18.219 7.921 -20.587 1.00 85.12 173 LEU A N 1
ATOM 1397 C CA . LEU A 1 173 ? 17.631 6.645 -20.153 1.00 85.12 173 LEU A CA 1
ATOM 1398 C C . LEU A 1 173 ? 16.264 6.829 -19.471 1.00 85.12 173 LEU A C 1
ATOM 1400 O O . LEU A 1 173 ? 15.357 6.050 -19.734 1.00 85.12 173 LEU A O 1
ATOM 1404 N N . ALA A 1 174 ? 16.098 7.868 -18.647 1.00 87.94 174 ALA A N 1
ATOM 1405 C CA . ALA A 1 174 ? 14.826 8.162 -17.983 1.00 87.94 174 ALA A CA 1
ATOM 1406 C C . ALA A 1 174 ? 13.685 8.433 -18.983 1.00 87.94 174 ALA A C 1
ATOM 1408 O O . ALA A 1 174 ? 12.578 7.923 -18.822 1.00 87.94 174 ALA A O 1
ATOM 1409 N N . GLU A 1 175 ? 13.958 9.175 -20.058 1.00 92.62 175 GLU A N 1
ATOM 1410 C CA . GLU A 1 175 ? 12.982 9.414 -21.125 1.00 92.62 175 GLU A CA 1
ATOM 1411 C C . GLU A 1 175 ? 12.715 8.151 -21.952 1.00 92.62 175 GLU A C 1
ATOM 1413 O O . GLU A 1 175 ? 11.571 7.890 -22.315 1.00 92.62 175 GLU A O 1
ATOM 1418 N N . ARG A 1 176 ? 13.729 7.306 -22.178 1.00 93.25 176 ARG A N 1
ATOM 1419 C CA . ARG A 1 176 ? 13.539 6.002 -22.834 1.00 93.25 176 ARG A CA 1
ATOM 1420 C C . ARG A 1 176 ? 12.727 5.024 -21.985 1.00 93.25 176 ARG A C 1
ATOM 1422 O O . ARG A 1 176 ? 11.922 4.285 -22.542 1.00 93.25 176 ARG A O 1
ATOM 1429 N N . LEU A 1 177 ? 12.878 5.045 -20.660 1.00 92.38 177 LEU A N 1
ATOM 1430 C CA . LEU A 1 177 ? 12.011 4.309 -19.731 1.00 92.38 177 LEU A CA 1
ATOM 1431 C C . LEU A 1 177 ? 10.568 4.829 -19.808 1.00 92.38 177 LEU A C 1
ATOM 1433 O O . LEU A 1 177 ? 9.631 4.039 -19.875 1.00 92.38 177 LEU A O 1
ATOM 1437 N N . ASN A 1 178 ? 10.367 6.148 -19.889 1.00 93.56 178 ASN A N 1
ATOM 1438 C CA . ASN A 1 178 ? 9.037 6.726 -20.119 1.00 93.56 178 ASN A CA 1
ATOM 1439 C C . ASN A 1 178 ? 8.440 6.295 -21.465 1.00 93.56 178 ASN A C 1
ATOM 1441 O O . ASN A 1 178 ? 7.268 5.923 -21.525 1.00 93.56 178 ASN A O 1
ATOM 1445 N N . LEU A 1 179 ? 9.237 6.301 -22.537 1.00 95.19 179 LEU A N 1
ATOM 1446 C CA . LEU A 1 179 ? 8.807 5.842 -23.855 1.00 95.19 179 LEU A CA 1
ATOM 1447 C C . LEU A 1 179 ? 8.436 4.355 -23.831 1.00 95.19 179 LEU A C 1
ATOM 1449 O O . LEU A 1 179 ? 7.363 4.002 -24.316 1.00 95.19 179 LEU A O 1
ATOM 1453 N N . GLN A 1 180 ? 9.258 3.506 -23.211 1.00 95.25 180 GLN A N 1
ATOM 1454 C CA . GLN A 1 180 ? 8.961 2.085 -23.036 1.00 95.25 180 GLN A CA 1
ATOM 1455 C C . GLN A 1 180 ? 7.621 1.889 -22.312 1.00 95.25 180 GLN A C 1
ATOM 1457 O O . GLN A 1 180 ? 6.763 1.152 -22.798 1.00 95.25 180 GLN A O 1
ATOM 1462 N N . ARG A 1 181 ? 7.403 2.598 -21.201 1.00 95.56 181 ARG A N 1
ATOM 1463 C CA . ARG A 1 181 ? 6.148 2.541 -20.440 1.00 95.56 181 ARG A CA 1
ATOM 1464 C C . ARG A 1 181 ? 4.944 3.050 -21.219 1.00 95.56 181 ARG A C 1
ATOM 1466 O O . ARG A 1 181 ? 3.841 2.549 -21.032 1.00 95.56 181 ARG A O 1
ATOM 1473 N N . SER A 1 182 ? 5.143 3.995 -22.139 1.00 95.69 182 SER A N 1
ATOM 1474 C CA . SER A 1 182 ? 4.073 4.505 -23.007 1.00 95.69 182 SER A CA 1
ATOM 1475 C C . SER A 1 182 ? 3.473 3.449 -23.937 1.00 95.69 182 SER A C 1
ATOM 1477 O O . SER A 1 182 ? 2.396 3.678 -24.483 1.00 95.69 182 SER A O 1
ATOM 1479 N N . TYR A 1 183 ? 4.146 2.308 -24.122 1.00 96.56 183 TYR A N 1
ATOM 1480 C CA . TYR A 1 183 ? 3.597 1.176 -24.863 1.00 96.56 183 TYR A CA 1
ATOM 1481 C C . TYR A 1 183 ? 2.595 0.352 -24.045 1.00 96.56 183 TYR A C 1
ATOM 1483 O O . TYR A 1 183 ? 1.885 -0.439 -24.648 1.00 96.56 183 TYR A O 1
ATOM 1491 N N . ASN A 1 184 ? 2.495 0.541 -22.720 1.00 96.56 184 ASN A N 1
ATOM 1492 C CA . ASN A 1 184 ? 1.533 -0.137 -21.838 1.00 96.56 184 ASN A CA 1
ATOM 1493 C C . ASN A 1 184 ? 1.521 -1.668 -22.019 1.00 96.56 184 ASN A C 1
ATOM 1495 O O . ASN A 1 184 ? 0.471 -2.273 -22.244 1.00 96.56 184 ASN A O 1
ATOM 1499 N N . LEU A 1 185 ? 2.703 -2.286 -21.983 1.00 95.56 185 LEU A N 1
ATOM 1500 C CA . LEU A 1 185 ? 2.877 -3.705 -22.300 1.00 95.56 185 LEU A CA 1
ATOM 1501 C C . LEU A 1 185 ? 2.778 -4.588 -21.053 1.00 95.56 185 LEU A C 1
ATOM 1503 O O . LEU A 1 185 ? 3.412 -4.322 -20.026 1.00 95.56 185 LEU A O 1
ATOM 1507 N N . THR A 1 186 ? 2.076 -5.712 -21.194 1.00 93.94 186 THR A N 1
ATOM 1508 C CA . THR A 1 186 ? 2.202 -6.839 -20.257 1.00 93.94 186 THR A CA 1
ATOM 1509 C C . THR A 1 186 ? 3.637 -7.376 -20.239 1.00 93.94 186 THR A C 1
ATOM 1511 O O . THR A 1 186 ? 4.452 -7.079 -21.114 1.00 93.94 186 THR A O 1
ATOM 1514 N N . LYS A 1 187 ? 3.972 -8.179 -19.234 1.00 90.75 187 LYS A N 1
ATOM 1515 C CA . LYS A 1 187 ? 5.272 -8.806 -19.024 1.00 90.75 187 LYS A CA 1
ATOM 1516 C C . LYS A 1 187 ? 5.605 -9.701 -20.208 1.00 90.75 187 LYS A C 1
ATOM 1518 O O . LYS A 1 187 ? 6.695 -9.594 -20.759 1.00 90.75 187 LYS A O 1
ATOM 1523 N N . ASP A 1 188 ? 4.637 -10.487 -20.662 1.00 91.06 188 ASP A N 1
ATOM 1524 C CA . ASP A 1 188 ? 4.799 -11.366 -21.818 1.00 91.06 188 ASP A CA 1
ATOM 1525 C C . ASP A 1 188 ? 4.996 -10.571 -23.111 1.00 91.06 188 ASP A C 1
ATOM 1527 O O . ASP A 1 188 ? 5.878 -10.887 -23.912 1.00 91.06 188 ASP A O 1
ATOM 1531 N N . GLN A 1 189 ? 4.240 -9.484 -23.303 1.00 94.38 189 GLN A N 1
ATOM 1532 C CA . GLN A 1 189 ? 4.448 -8.590 -24.444 1.00 94.38 189 GLN A CA 1
ATOM 1533 C C . GLN A 1 189 ? 5.818 -7.904 -24.388 1.00 94.38 189 GLN A C 1
ATOM 1535 O O . GLN A 1 189 ? 6.461 -7.735 -25.422 1.00 94.38 189 GLN A O 1
ATOM 1540 N N . LEU A 1 190 ? 6.297 -7.529 -23.205 1.00 91.81 190 LEU A N 1
ATOM 1541 C CA . LEU A 1 190 ? 7.602 -6.901 -23.036 1.00 91.81 190 LEU A CA 1
ATOM 1542 C C . LEU A 1 190 ? 8.753 -7.886 -23.277 1.00 91.81 190 LEU A C 1
ATOM 1544 O O . LEU A 1 190 ? 9.724 -7.535 -23.946 1.00 91.81 190 LEU A O 1
ATOM 1548 N N . CYS A 1 191 ? 8.614 -9.130 -22.818 1.00 89.12 191 CYS A N 1
ATOM 1549 C CA . CYS A 1 191 ? 9.533 -10.231 -23.107 1.00 89.12 191 CYS A CA 1
ATOM 1550 C C . CYS A 1 191 ? 9.577 -10.545 -24.615 1.00 89.12 191 CYS A C 1
ATOM 1552 O O . CYS A 1 191 ? 10.651 -10.686 -25.218 1.00 89.12 191 CYS A O 1
ATOM 1554 N N . ARG A 1 192 ? 8.412 -10.555 -25.272 1.00 90.88 192 ARG A N 1
ATOM 1555 C CA . ARG A 1 192 ? 8.319 -10.658 -26.732 1.00 90.88 192 ARG A CA 1
ATOM 1556 C C . ARG A 1 192 ? 9.034 -9.494 -27.417 1.00 90.88 192 ARG A C 1
ATOM 1558 O O . ARG A 1 192 ? 9.840 -9.726 -28.317 1.00 90.88 192 ARG A O 1
ATOM 1565 N N . LEU A 1 193 ? 8.789 -8.260 -26.972 1.00 90.94 193 LEU A N 1
ATOM 1566 C CA . LEU A 1 193 ? 9.430 -7.071 -27.529 1.00 90.94 193 LEU A CA 1
ATOM 1567 C C . LEU A 1 193 ? 10.950 -7.136 -27.384 1.00 90.94 193 LEU A C 1
ATOM 1569 O O . LEU A 1 193 ? 11.661 -6.891 -28.351 1.00 90.94 193 LEU A O 1
ATOM 1573 N N . ARG A 1 194 ? 11.458 -7.540 -26.218 1.00 86.38 194 ARG A N 1
ATOM 1574 C CA . ARG A 1 194 ? 12.889 -7.788 -25.992 1.00 86.38 194 ARG A CA 1
ATOM 1575 C C . ARG A 1 194 ? 13.491 -8.706 -27.061 1.00 86.38 194 ARG A C 1
ATOM 1577 O O . ARG A 1 194 ? 14.600 -8.446 -27.521 1.00 86.38 194 ARG A O 1
ATOM 1584 N N . THR A 1 195 ? 12.769 -9.751 -27.458 1.00 83.88 195 THR A N 1
ATOM 1585 C CA . THR A 1 195 ? 13.242 -10.740 -28.438 1.00 83.88 195 THR A CA 1
ATOM 1586 C C . THR A 1 195 ? 13.194 -10.210 -29.874 1.00 83.88 195 THR A C 1
ATOM 1588 O O . THR A 1 195 ? 14.105 -10.478 -30.653 1.00 83.88 195 THR A O 1
ATOM 1591 N N . GLU A 1 196 ? 12.157 -9.449 -30.230 1.00 85.06 196 GLU A N 1
ATOM 1592 C CA . GLU A 1 196 ? 11.943 -8.961 -31.600 1.00 85.06 196 GLU A CA 1
ATOM 1593 C C . GLU A 1 196 ? 12.667 -7.634 -31.909 1.00 85.06 196 GLU A C 1
ATOM 1595 O O . GLU A 1 196 ? 13.012 -7.391 -33.062 1.00 85.06 196 GLU A O 1
ATOM 1600 N N . PHE A 1 197 ? 12.905 -6.776 -30.907 1.00 77.94 197 PHE A N 1
ATOM 1601 C CA . PHE A 1 197 ? 13.386 -5.401 -31.106 1.00 77.94 197 PHE A CA 1
ATOM 1602 C C . PHE A 1 197 ? 14.897 -5.212 -30.969 1.00 77.94 197 PHE A C 1
ATOM 1604 O O . PHE A 1 197 ? 15.380 -4.269 -31.567 1.00 77.94 197 PHE A O 1
ATOM 1611 N N . SER A 1 198 ? 15.623 -6.055 -30.216 1.00 69.69 198 SER A N 1
ATOM 1612 C CA . SER A 1 198 ? 17.053 -5.933 -29.827 1.00 69.69 198 SER A CA 1
ATOM 1613 C C . SER A 1 198 ? 17.803 -4.650 -30.265 1.00 69.69 198 SER A C 1
ATOM 1615 O O . SER A 1 198 ? 18.155 -3.834 -29.412 1.00 69.69 198 SER A O 1
ATOM 1617 N N . ASP A 1 199 ? 18.062 -4.475 -31.562 1.00 70.69 199 ASP A N 1
ATOM 1618 C CA . ASP A 1 199 ? 18.696 -3.321 -32.214 1.00 70.69 199 ASP A CA 1
ATOM 1619 C C . ASP A 1 199 ? 18.019 -2.898 -33.548 1.00 70.69 199 ASP A C 1
ATOM 1621 O O . ASP A 1 199 ? 18.604 -2.169 -34.348 1.00 70.69 199 ASP A O 1
ATOM 1625 N N . GLY A 1 200 ? 16.796 -3.371 -33.808 1.00 73.50 200 GLY A N 1
ATOM 1626 C CA . GLY A 1 200 ? 16.014 -3.144 -35.028 1.00 73.50 200 GLY A CA 1
ATOM 1627 C C . GLY A 1 200 ? 14.898 -2.096 -34.881 1.00 73.50 200 GLY A C 1
ATOM 1628 O O . GLY A 1 200 ? 14.870 -1.348 -33.908 1.00 73.50 200 GLY A O 1
ATOM 1629 N N . PRO A 1 201 ? 13.963 -1.996 -35.846 1.00 83.44 201 PRO A N 1
ATOM 1630 C CA . PRO A 1 201 ? 12.791 -1.127 -35.724 1.00 83.44 201 PRO A CA 1
ATOM 1631 C C . PRO A 1 201 ? 11.777 -1.678 -34.711 1.00 83.44 201 PRO A C 1
ATOM 1633 O O . PRO A 1 201 ? 11.708 -2.885 -34.478 1.00 83.44 201 PRO A O 1
ATOM 1636 N N . ILE A 1 202 ? 10.944 -0.800 -34.143 1.00 89.88 202 ILE A N 1
ATOM 1637 C CA . ILE A 1 202 ? 9.836 -1.220 -33.272 1.00 89.88 202 ILE A CA 1
ATOM 1638 C C . ILE A 1 202 ? 8.802 -1.995 -34.104 1.00 89.88 202 ILE A C 1
ATOM 1640 O O . ILE A 1 202 ? 8.354 -1.472 -35.126 1.00 89.88 202 ILE A O 1
ATOM 1644 N N . PRO A 1 203 ? 8.392 -3.208 -33.688 1.00 94.12 203 PRO A N 1
ATOM 1645 C CA . PRO A 1 203 ? 7.374 -3.975 -34.404 1.00 94.12 203 PRO A CA 1
ATOM 1646 C C . PRO A 1 203 ? 6.003 -3.275 -34.460 1.00 94.12 203 PRO A C 1
ATOM 1648 O O . PRO A 1 203 ? 5.537 -2.724 -33.463 1.00 94.12 203 PRO A O 1
ATOM 1651 N N . ASP A 1 204 ? 5.288 -3.402 -35.584 1.00 94.06 204 ASP A N 1
ATOM 1652 C CA . ASP A 1 204 ? 3.976 -2.759 -35.816 1.00 94.06 204 ASP A CA 1
ATOM 1653 C C . ASP A 1 204 ? 2.909 -3.097 -34.761 1.00 94.06 204 ASP A C 1
ATOM 1655 O O . ASP A 1 204 ? 1.996 -2.305 -34.488 1.00 94.06 204 ASP A O 1
ATOM 1659 N N . TRP A 1 205 ? 2.997 -4.287 -34.157 1.00 95.81 205 TRP A N 1
ATOM 1660 C CA . TRP A 1 205 ? 2.056 -4.710 -33.123 1.00 95.81 205 TRP A CA 1
ATOM 1661 C C . TRP A 1 205 ? 2.186 -3.860 -31.853 1.00 95.81 205 TRP A C 1
ATOM 1663 O O . TRP A 1 205 ? 1.180 -3.636 -31.184 1.00 95.81 205 TRP A O 1
ATOM 1673 N N . VAL A 1 206 ? 3.380 -3.339 -31.550 1.00 96.50 206 VAL A N 1
ATOM 1674 C CA . VAL A 1 206 ? 3.639 -2.494 -30.375 1.00 96.50 206 VAL A CA 1
ATOM 1675 C C . VAL A 1 206 ? 2.926 -1.156 -30.525 1.00 96.50 206 VAL A C 1
ATOM 1677 O O . VAL A 1 206 ? 2.193 -0.738 -29.631 1.00 96.50 206 VAL A O 1
ATOM 1680 N N . GLU A 1 207 ? 3.074 -0.505 -31.681 1.00 94.44 207 GLU A N 1
ATOM 1681 C CA . GLU A 1 207 ? 2.408 0.773 -31.964 1.00 94.44 207 GLU A CA 1
ATOM 1682 C C . GLU A 1 207 ? 0.890 0.611 -32.105 1.00 94.44 207 GLU A C 1
ATOM 1684 O O . GLU A 1 207 ? 0.105 1.501 -31.766 1.00 94.44 207 GLU A O 1
ATOM 1689 N N . SER A 1 208 ? 0.437 -0.546 -32.586 1.00 95.31 208 SER A N 1
ATOM 1690 C CA . SER A 1 208 ? -0.988 -0.881 -32.622 1.00 95.31 208 SER A CA 1
ATOM 1691 C C . SER A 1 208 ? -1.561 -1.083 -31.218 1.00 95.31 208 SER A C 1
ATOM 1693 O O . SER A 1 208 ? -2.600 -0.501 -30.907 1.00 95.31 208 SER A O 1
ATOM 1695 N N . HIS A 1 209 ? -0.864 -1.820 -30.351 1.00 96.25 209 HIS A N 1
ATOM 1696 C CA . HIS A 1 209 ? -1.257 -2.021 -28.954 1.00 96.25 209 HIS A CA 1
ATOM 1697 C C . HIS A 1 209 ? -1.242 -0.707 -28.167 1.00 96.25 209 HIS A C 1
ATOM 1699 O O . HIS A 1 209 ? -2.214 -0.396 -27.485 1.00 96.25 209 HIS A O 1
ATOM 1705 N N . LYS A 1 210 ? -0.210 0.131 -28.333 1.00 96.12 210 LYS A N 1
ATOM 1706 C CA . LYS A 1 210 ? -0.151 1.469 -27.726 1.00 96.12 210 LYS A CA 1
ATOM 1707 C C . LYS A 1 210 ? -1.394 2.292 -28.052 1.00 96.12 210 LYS A C 1
ATOM 1709 O O . LYS A 1 210 ? -2.052 2.776 -27.134 1.00 96.12 210 LYS A O 1
ATOM 1714 N N . ARG A 1 211 ? -1.762 2.393 -29.335 1.00 94.94 211 ARG A N 1
ATOM 1715 C CA . ARG A 1 211 ? -2.980 3.102 -29.768 1.00 94.94 211 ARG A CA 1
ATOM 1716 C C . ARG A 1 211 ? -4.243 2.536 -29.117 1.00 94.94 211 ARG A C 1
ATOM 1718 O O . ARG A 1 211 ? -5.052 3.310 -28.626 1.00 94.94 211 ARG A O 1
ATOM 1725 N N . GLN A 1 212 ? -4.385 1.212 -29.068 1.00 95.12 212 GLN A N 1
ATOM 1726 C CA . GLN A 1 212 ? -5.544 0.549 -28.456 1.00 95.12 212 GLN A CA 1
ATOM 1727 C C . GLN A 1 212 ? -5.618 0.749 -26.938 1.00 95.12 212 GLN A C 1
ATOM 1729 O O . GLN A 1 212 ? -6.711 0.905 -26.402 1.00 95.12 212 GLN A O 1
ATOM 1734 N N . SER A 1 213 ? -4.473 0.743 -26.250 1.00 95.25 213 SER A N 1
ATOM 1735 C CA . SER A 1 213 ? -4.388 0.926 -24.795 1.00 95.25 213 SER A CA 1
ATOM 1736 C C . SER A 1 213 ? -4.694 2.363 -24.358 1.00 95.25 213 SER A C 1
ATOM 1738 O O . SER A 1 213 ? -5.202 2.586 -23.263 1.00 95.25 213 SER A O 1
ATOM 1740 N N . LEU A 1 214 ? -4.399 3.340 -25.222 1.00 92.62 214 LEU A N 1
ATOM 1741 C CA . LEU A 1 214 ? -4.615 4.764 -24.964 1.00 92.62 214 LEU A CA 1
ATOM 1742 C C . LEU A 1 214 ? -5.990 5.260 -25.423 1.00 92.62 214 LEU A C 1
ATOM 1744 O O . LEU A 1 214 ? -6.351 6.386 -25.098 1.00 92.62 214 LEU A O 1
ATOM 1748 N N . ASP A 1 215 ? -6.747 4.455 -26.170 1.00 93.75 215 ASP A N 1
ATOM 1749 C CA . ASP A 1 215 ? -8.085 4.813 -26.635 1.00 93.75 215 ASP A CA 1
ATOM 1750 C C . ASP A 1 215 ? -9.105 4.685 -25.488 1.00 93.75 215 ASP A C 1
ATOM 1752 O O . ASP A 1 215 ? -9.422 3.565 -25.083 1.00 93.75 215 ASP A O 1
ATOM 1756 N N . PRO A 1 216 ? -9.648 5.795 -24.951 1.00 90.06 216 PRO A N 1
ATOM 1757 C CA . PRO A 1 216 ? -10.614 5.746 -23.856 1.00 90.06 216 PRO A CA 1
ATOM 1758 C C . PRO A 1 216 ? -11.975 5.176 -24.268 1.00 90.06 216 PRO A C 1
ATOM 1760 O O . PRO A 1 216 ? -12.774 4.854 -23.396 1.00 90.06 216 PRO A O 1
ATOM 1763 N N . THR A 1 217 ? -12.249 5.054 -25.570 1.00 93.12 217 THR A N 1
ATOM 1764 C CA . THR A 1 217 ? -13.488 4.462 -26.098 1.00 93.12 217 THR A CA 1
ATOM 1765 C C . THR A 1 217 ? -13.383 2.953 -26.311 1.00 93.12 217 THR A C 1
ATOM 1767 O O . THR A 1 217 ? -14.375 2.297 -26.620 1.00 93.12 217 THR A O 1
ATOM 1770 N N . ASN A 1 218 ? -12.188 2.384 -26.134 1.00 94.31 218 ASN A N 1
ATOM 1771 C CA . ASN A 1 218 ? -11.965 0.954 -26.232 1.00 94.31 218 ASN A CA 1
ATOM 1772 C C . ASN A 1 218 ? -12.259 0.264 -24.891 1.00 94.31 218 ASN A C 1
ATOM 1774 O O . ASN A 1 218 ? -11.403 0.210 -24.005 1.00 94.31 218 ASN A O 1
ATOM 1778 N N . ASP A 1 219 ? -13.431 -0.360 -24.785 1.00 92.50 219 ASP A N 1
ATOM 1779 C CA . ASP A 1 219 ? -13.854 -1.119 -23.597 1.00 92.50 219 ASP A CA 1
ATOM 1780 C C . ASP A 1 219 ? -12.922 -2.298 -23.249 1.00 92.50 219 ASP A C 1
ATOM 1782 O O . ASP A 1 219 ? -12.971 -2.837 -22.147 1.00 92.50 219 ASP A O 1
ATOM 1786 N N . GLN A 1 220 ? -12.053 -2.715 -24.177 1.00 93.25 220 GLN A N 1
ATOM 1787 C CA . GLN A 1 220 ? -11.088 -3.799 -23.979 1.00 93.25 220 GLN A CA 1
ATOM 1788 C C . GLN A 1 220 ? -9.680 -3.303 -23.622 1.00 93.25 220 GLN A C 1
ATOM 1790 O O . GLN A 1 220 ? -8.774 -4.126 -23.469 1.00 93.25 220 GLN A O 1
ATOM 1795 N N . ARG A 1 221 ? -9.461 -1.988 -23.457 1.00 94.81 221 ARG A N 1
ATOM 1796 C CA . ARG A 1 221 ? -8.119 -1.417 -23.222 1.00 94.81 221 ARG A CA 1
ATOM 1797 C C . ARG A 1 221 ? -7.417 -1.956 -21.969 1.00 94.81 221 ARG A C 1
ATOM 1799 O O . ARG A 1 221 ? -6.191 -1.981 -21.937 1.00 94.81 221 ARG A O 1
ATOM 1806 N N . PHE A 1 222 ? -8.174 -2.441 -20.978 1.00 96.31 222 PHE A N 1
ATOM 1807 C CA . PHE A 1 222 ? -7.640 -3.040 -19.745 1.00 96.31 222 PHE A CA 1
ATOM 1808 C C . PHE A 1 222 ? -7.633 -4.569 -19.720 1.00 96.31 222 PHE A C 1
ATOM 1810 O O . PHE A 1 222 ? -7.154 -5.151 -18.752 1.00 96.31 222 PHE A O 1
ATOM 1817 N N . LYS A 1 223 ? -8.126 -5.246 -20.764 1.00 94.94 223 LYS A N 1
ATOM 1818 C CA . LYS A 1 223 ? -8.271 -6.709 -20.758 1.00 94.94 223 LYS A CA 1
ATOM 1819 C C . LYS A 1 223 ? -6.961 -7.430 -20.414 1.00 94.94 223 LYS A C 1
ATOM 1821 O O . LYS A 1 223 ? -6.945 -8.278 -19.534 1.00 94.94 223 LYS A O 1
ATOM 1826 N N . LEU A 1 224 ? -5.869 -7.059 -21.079 1.00 94.12 224 LEU A N 1
ATOM 1827 C CA . LEU A 1 224 ? -4.583 -7.745 -20.929 1.00 94.12 224 LEU A CA 1
ATOM 1828 C C . LEU A 1 224 ? -3.923 -7.492 -19.566 1.00 94.12 224 LEU A C 1
ATOM 1830 O O . LEU A 1 224 ? -3.329 -8.404 -19.002 1.00 94.12 224 LEU A O 1
ATOM 1834 N N . ILE A 1 225 ? -4.041 -6.276 -19.018 1.00 93.56 225 ILE A N 1
ATOM 1835 C CA . ILE A 1 225 ? -3.532 -5.986 -17.670 1.00 93.56 225 ILE A CA 1
ATOM 1836 C C . ILE A 1 225 ? -4.398 -6.655 -16.592 1.00 93.56 225 ILE A C 1
ATOM 1838 O O . ILE A 1 225 ? -3.847 -7.114 -15.601 1.00 93.56 225 ILE A O 1
ATOM 1842 N N . ASN A 1 226 ? -5.715 -6.787 -16.801 1.00 93.56 226 ASN A N 1
ATOM 1843 C CA . ASN A 1 226 ? -6.594 -7.548 -15.905 1.00 93.56 226 ASN A CA 1
ATOM 1844 C C . ASN A 1 226 ? -6.215 -9.033 -15.860 1.00 93.56 226 ASN A C 1
ATOM 1846 O O . ASN A 1 226 ? -6.163 -9.612 -14.786 1.00 93.56 226 ASN A O 1
ATOM 1850 N N . GLU A 1 227 ? -5.952 -9.645 -17.018 1.00 92.81 227 GLU A N 1
ATOM 1851 C CA . GLU A 1 227 ? -5.524 -11.049 -17.100 1.00 92.81 227 GLU A CA 1
ATOM 1852 C C . GLU A 1 227 ? -4.155 -11.265 -16.433 1.00 92.81 227 GLU A C 1
ATOM 1854 O O . GLU A 1 227 ? -3.938 -12.277 -15.774 1.00 92.81 227 GLU A O 1
ATOM 1859 N N . GLU A 1 228 ? -3.233 -10.311 -16.582 1.00 91.25 228 GLU A N 1
ATOM 1860 C CA . GLU A 1 228 ? -1.908 -10.369 -15.961 1.00 91.25 228 GLU A CA 1
ATOM 1861 C C . GLU A 1 228 ? -1.938 -10.148 -14.444 1.00 91.25 228 GLU A C 1
ATOM 1863 O O . GLU A 1 228 ? -1.198 -10.800 -13.710 1.00 91.25 228 GLU A O 1
ATOM 1868 N N . LEU A 1 229 ? -2.729 -9.176 -13.990 1.00 90.38 229 LEU A N 1
ATOM 1869 C CA . LEU A 1 229 ? -2.793 -8.736 -12.597 1.00 90.38 229 LEU A CA 1
ATOM 1870 C C . LEU A 1 229 ? -4.004 -9.329 -11.870 1.00 90.38 229 LEU A C 1
ATOM 1872 O O . LEU A 1 229 ? -4.495 -8.734 -10.906 1.00 90.38 229 LEU A O 1
ATOM 1876 N N . ASP A 1 230 ? -4.487 -10.485 -12.323 1.00 88.69 230 ASP A N 1
ATOM 1877 C CA . ASP A 1 230 ? -5.552 -11.210 -11.641 1.00 88.69 230 ASP A CA 1
ATOM 1878 C C . ASP A 1 230 ? -5.142 -11.489 -10.187 1.00 88.69 230 ASP A C 1
ATOM 1880 O O . ASP A 1 230 ? -4.020 -11.908 -9.914 1.00 88.69 230 ASP A O 1
ATOM 1884 N N . ASN A 1 231 ? -6.038 -11.201 -9.242 1.00 88.56 231 ASN A N 1
ATOM 1885 C CA . ASN A 1 231 ? -5.802 -11.242 -7.788 1.00 88.56 231 ASN A CA 1
ATOM 1886 C C . ASN A 1 231 ? -4.691 -10.324 -7.239 1.00 88.56 231 ASN A C 1
ATOM 1888 O O . ASN A 1 231 ? -4.494 -10.279 -6.028 1.00 88.56 231 ASN A O 1
ATOM 1892 N N . TYR A 1 232 ? -4.027 -9.507 -8.059 1.00 89.81 232 TYR A N 1
ATOM 1893 C CA . TYR A 1 232 ? -2.869 -8.727 -7.611 1.00 89.81 232 TYR A CA 1
ATOM 1894 C C . TYR A 1 232 ? -3.196 -7.720 -6.495 1.00 89.81 232 TYR A C 1
ATOM 1896 O O . TYR A 1 232 ? -2.398 -7.519 -5.587 1.00 89.81 232 TYR A O 1
ATOM 1904 N N . VAL A 1 233 ? -4.386 -7.105 -6.513 1.00 90.81 233 VAL A N 1
ATOM 1905 C CA . VAL A 1 233 ? -4.838 -6.233 -5.407 1.00 90.81 233 VAL A CA 1
ATOM 1906 C C . VAL A 1 233 ? -4.967 -7.018 -4.100 1.00 90.81 233 VAL A C 1
ATOM 1908 O O . VAL A 1 233 ? -4.568 -6.520 -3.052 1.00 90.81 233 VAL A O 1
ATOM 1911 N N . GLN A 1 234 ? -5.485 -8.247 -4.162 1.00 90.88 234 GLN A N 1
ATOM 1912 C CA . GLN A 1 234 ? -5.576 -9.118 -2.994 1.00 90.88 234 GLN A CA 1
ATOM 1913 C C . GLN A 1 234 ? -4.176 -9.473 -2.485 1.00 90.88 234 GLN A C 1
ATOM 1915 O O . GLN A 1 234 ? -3.918 -9.348 -1.291 1.00 90.88 234 GLN A O 1
ATOM 1920 N N . ASP A 1 235 ? -3.260 -9.833 -3.387 1.00 90.25 235 ASP A N 1
ATOM 1921 C CA . ASP A 1 235 ? -1.884 -10.180 -3.027 1.00 90.25 235 ASP A CA 1
ATOM 1922 C C . ASP A 1 235 ? -1.152 -9.015 -2.357 1.00 90.25 235 ASP A C 1
ATOM 1924 O O . ASP A 1 235 ? -0.475 -9.223 -1.350 1.00 90.25 235 ASP A O 1
ATOM 1928 N N . LEU A 1 236 ? -1.339 -7.783 -2.846 1.00 89.62 236 LEU A N 1
ATOM 1929 C CA . LEU A 1 236 ? -0.784 -6.577 -2.221 1.00 89.62 236 LEU A CA 1
ATOM 1930 C C . LEU A 1 236 ? -1.295 -6.374 -0.788 1.00 89.62 236 LEU A C 1
ATOM 1932 O O . LEU A 1 236 ? -0.563 -5.855 0.049 1.00 89.62 236 LEU A O 1
ATOM 1936 N N . ARG A 1 237 ? -2.533 -6.777 -0.489 1.00 90.44 237 ARG A N 1
ATOM 1937 C CA . ARG A 1 237 ? -3.135 -6.643 0.848 1.00 90.44 237 ARG A CA 1
ATOM 1938 C C . ARG A 1 237 ? -2.800 -7.783 1.798 1.00 90.44 237 ARG A C 1
ATOM 1940 O O . ARG A 1 237 ? -2.981 -7.611 2.999 1.00 90.44 237 ARG A O 1
ATOM 1947 N N . THR A 1 238 ? -2.359 -8.935 1.294 1.00 90.12 238 THR A N 1
ATOM 1948 C CA . THR A 1 238 ? -2.032 -10.105 2.129 1.00 90.12 238 THR A CA 1
ATOM 1949 C C . THR A 1 238 ? -0.537 -10.376 2.251 1.00 90.12 238 THR A C 1
ATOM 1951 O O . THR A 1 238 ? -0.103 -11.007 3.209 1.00 90.12 238 THR A O 1
ATOM 1954 N N . HIS A 1 239 ? 0.258 -9.918 1.288 1.00 85.94 239 HIS A N 1
ATOM 1955 C CA . HIS A 1 239 ? 1.702 -10.154 1.233 1.00 85.94 239 HIS A CA 1
ATOM 1956 C C . HIS A 1 239 ? 2.517 -8.861 1.110 1.00 85.94 239 HIS A C 1
ATOM 1958 O O . HIS A 1 239 ? 3.748 -8.909 1.086 1.00 85.94 239 HIS A O 1
ATOM 1964 N N . GLY A 1 240 ? 1.846 -7.713 1.003 1.00 81.62 240 GLY A N 1
ATOM 1965 C CA . GLY A 1 240 ? 2.498 -6.421 0.912 1.00 81.62 240 GLY A CA 1
ATOM 1966 C C . GLY A 1 240 ? 3.369 -6.302 -0.333 1.00 81.62 240 GLY A C 1
ATOM 1967 O O . GLY A 1 240 ? 2.997 -6.705 -1.436 1.00 81.62 240 GLY A O 1
ATOM 1968 N N . LEU A 1 241 ? 4.552 -5.723 -0.147 1.00 69.94 241 LEU A N 1
ATOM 1969 C CA . LEU A 1 241 ? 5.520 -5.455 -1.214 1.00 69.94 241 LEU A CA 1
ATOM 1970 C C . LEU A 1 241 ? 6.627 -6.516 -1.318 1.00 69.94 241 LEU A C 1
ATOM 1972 O O . LEU A 1 241 ? 7.496 -6.386 -2.179 1.00 69.94 241 LEU A O 1
ATOM 1976 N N . GLY A 1 242 ? 6.610 -7.527 -0.442 1.00 61.38 242 GLY A N 1
ATOM 1977 C CA . GLY A 1 242 ? 7.682 -8.515 -0.282 1.00 61.38 242 GLY A CA 1
ATOM 1978 C C . GLY A 1 242 ? 7.703 -9.636 -1.327 1.00 61.38 242 GLY A C 1
ATOM 1979 O O . GLY A 1 242 ? 8.596 -10.480 -1.303 1.00 61.38 242 GLY A O 1
ATOM 1980 N N . LEU A 1 243 ? 6.741 -9.672 -2.251 1.00 55.78 243 LEU A N 1
ATOM 1981 C CA . LEU A 1 243 ? 6.748 -10.616 -3.368 1.00 55.78 243 LEU A CA 1
ATOM 1982 C C . LEU A 1 243 ? 7.545 -10.033 -4.549 1.00 55.78 243 LEU A C 1
ATOM 1984 O O . LEU A 1 243 ? 7.395 -8.856 -4.871 1.00 55.78 243 LEU A O 1
ATOM 1988 N N . ASP A 1 244 ? 8.329 -10.876 -5.241 1.00 54.03 244 ASP A N 1
ATOM 1989 C CA . ASP A 1 244 ? 9.089 -10.610 -6.491 1.00 54.03 244 ASP A CA 1
ATOM 1990 C C . ASP A 1 244 ? 8.194 -10.221 -7.703 1.00 54.03 244 ASP A C 1
ATOM 1992 O O . ASP A 1 244 ? 8.483 -10.481 -8.884 1.00 54.03 244 ASP A O 1
ATOM 1996 N N . HIS A 1 245 ? 7.045 -9.605 -7.443 1.00 58.78 245 HIS A N 1
ATOM 1997 C CA . HIS A 1 245 ? 6.149 -9.105 -8.458 1.00 58.78 245 HIS A CA 1
ATOM 1998 C C . HIS A 1 245 ? 6.770 -7.888 -9.132 1.00 58.78 245 HIS A C 1
ATOM 2000 O O . HIS A 1 245 ? 7.079 -6.858 -8.536 1.00 58.78 245 HIS A O 1
ATOM 2006 N N . HIS A 1 246 ? 6.962 -8.031 -10.438 1.00 65.00 246 HIS A N 1
ATOM 2007 C CA . HIS A 1 246 ? 7.465 -6.972 -11.288 1.00 65.00 246 HIS A CA 1
ATOM 2008 C C . HIS A 1 246 ? 6.416 -5.855 -11.350 1.00 65.00 246 HIS A C 1
ATOM 2010 O O . HIS A 1 246 ? 5.386 -5.980 -12.016 1.00 65.00 246 HIS A O 1
ATOM 2016 N N . TRP A 1 247 ? 6.713 -4.768 -10.648 1.00 79.38 247 TRP A N 1
ATOM 2017 C CA . TRP A 1 247 ? 5.897 -3.578 -10.455 1.00 79.38 247 TRP A CA 1
ATOM 2018 C C . TRP A 1 247 ? 5.269 -3.082 -11.766 1.00 79.38 247 TRP A C 1
ATOM 2020 O O . TRP A 1 247 ? 6.013 -2.734 -12.692 1.00 79.38 247 TRP A O 1
ATOM 2030 N N . PRO A 1 248 ? 3.931 -2.965 -11.863 1.00 89.25 248 PRO A N 1
ATOM 2031 C CA . PRO A 1 248 ? 3.268 -2.410 -13.047 1.00 89.25 248 PRO A CA 1
ATOM 2032 C C . PRO A 1 248 ? 3.829 -1.037 -13.453 1.00 89.25 248 PRO A C 1
ATOM 2034 O O . PRO A 1 248 ? 4.026 -0.766 -14.637 1.00 89.25 248 PRO A O 1
ATOM 2037 N N . ALA A 1 249 ? 4.212 -0.216 -12.473 1.00 87.06 249 ALA A N 1
ATOM 2038 C CA . ALA A 1 249 ? 4.881 1.074 -12.651 1.00 87.06 249 ALA A CA 1
ATOM 2039 C C . ALA A 1 249 ? 6.168 1.051 -13.503 1.00 87.06 249 ALA A C 1
ATOM 2041 O O . ALA A 1 249 ? 6.600 2.092 -14.004 1.00 87.06 249 ALA A O 1
ATOM 2042 N N . THR A 1 250 ? 6.803 -0.110 -13.683 1.00 87.50 250 THR A N 1
ATOM 2043 C CA . THR A 1 250 ? 7.979 -0.263 -14.560 1.00 87.50 250 THR A CA 1
ATOM 2044 C C . THR A 1 250 ? 7.613 -0.521 -16.021 1.00 87.50 250 THR A C 1
ATOM 2046 O O . THR A 1 250 ? 8.480 -0.406 -16.879 1.00 87.50 250 THR A O 1
ATOM 2049 N N . ARG A 1 251 ? 6.349 -0.849 -16.331 1.00 91.06 251 ARG A N 1
ATOM 2050 C CA . ARG A 1 251 ? 5.915 -1.328 -17.660 1.00 91.06 251 ARG A CA 1
ATOM 2051 C C . ARG A 1 251 ? 4.790 -0.517 -18.290 1.00 91.06 251 ARG A C 1
ATOM 2053 O O . ARG A 1 251 ? 4.699 -0.466 -19.515 1.00 91.06 251 ARG A O 1
ATOM 2060 N N . TYR A 1 252 ? 3.970 0.121 -17.467 1.00 94.12 252 TYR A N 1
ATOM 2061 C CA . TYR A 1 252 ? 2.822 0.909 -17.897 1.00 94.12 252 TYR A CA 1
ATOM 2062 C C . TYR A 1 252 ? 3.047 2.392 -17.615 1.00 94.12 252 TYR A C 1
ATOM 2064 O O . TYR A 1 252 ? 3.745 2.761 -16.671 1.00 94.12 252 TYR A O 1
ATOM 2072 N N . SER A 1 253 ? 2.469 3.249 -18.452 1.00 93.44 253 SER A N 1
ATOM 2073 C CA . SER A 1 253 ? 2.519 4.697 -18.255 1.00 93.44 253 SER A CA 1
ATOM 2074 C C . SER A 1 253 ? 1.664 5.139 -17.066 1.00 93.44 253 SER A C 1
ATOM 2076 O O . SER A 1 253 ? 0.621 4.546 -16.794 1.00 93.44 253 SER A O 1
ATOM 2078 N N . ASP A 1 254 ? 2.062 6.231 -16.407 1.00 90.94 254 ASP A N 1
ATOM 2079 C CA . ASP A 1 254 ? 1.332 6.789 -15.259 1.00 90.94 254 ASP A CA 1
ATOM 2080 C C . ASP A 1 254 ? -0.133 7.108 -15.597 1.00 90.94 254 ASP A C 1
ATOM 2082 O O . ASP A 1 254 ? -1.027 6.847 -14.797 1.00 90.94 254 ASP A O 1
ATOM 2086 N N . ALA A 1 255 ? -0.398 7.623 -16.805 1.00 91.38 255 ALA A N 1
ATOM 2087 C CA . ALA A 1 255 ? -1.755 7.921 -17.265 1.00 91.38 255 ALA A CA 1
ATOM 2088 C C . ALA A 1 255 ? -2.605 6.650 -17.427 1.00 91.38 255 ALA A C 1
ATOM 2090 O O . ALA A 1 255 ? -3.748 6.608 -16.977 1.00 91.38 255 ALA A O 1
ATOM 2091 N N . PHE A 1 256 ? -2.040 5.593 -18.018 1.00 94.44 256 PHE A N 1
ATOM 2092 C CA . PHE A 1 256 ? -2.737 4.316 -18.164 1.00 94.44 256 PHE A CA 1
ATOM 2093 C C . PHE A 1 256 ? -3.006 3.662 -16.806 1.00 94.44 256 PHE A C 1
ATOM 2095 O O . PHE A 1 256 ? -4.113 3.186 -16.572 1.00 94.44 256 PHE A O 1
ATOM 2102 N N . LEU A 1 257 ? -2.030 3.680 -15.891 1.00 93.75 257 LEU A N 1
ATOM 2103 C CA . LEU A 1 257 ? -2.205 3.162 -14.531 1.00 93.75 257 LEU A CA 1
ATOM 2104 C C . LEU A 1 257 ? -3.226 3.970 -13.726 1.00 93.75 257 LEU A C 1
ATOM 2106 O O . LEU A 1 257 ? -3.981 3.386 -12.954 1.00 93.75 257 LEU A O 1
ATOM 2110 N N . ALA A 1 258 ? -3.299 5.288 -13.922 1.00 92.50 258 ALA A N 1
ATOM 2111 C CA . ALA A 1 258 ? -4.305 6.128 -13.281 1.00 92.50 258 ALA A CA 1
ATOM 2112 C C . ALA A 1 258 ? -5.731 5.782 -13.745 1.00 92.50 258 ALA A C 1
ATOM 2114 O O . ALA A 1 258 ? -6.629 5.643 -12.908 1.00 92.50 258 ALA A O 1
ATOM 2115 N N . ASP A 1 259 ? -5.936 5.603 -15.051 1.00 93.81 259 ASP A N 1
ATOM 2116 C CA . ASP A 1 259 ? -7.227 5.173 -15.590 1.00 93.81 259 ASP A CA 1
ATOM 2117 C C . ASP A 1 259 ? -7.558 3.731 -15.166 1.00 93.81 259 ASP A C 1
ATOM 2119 O O . ASP A 1 259 ? -8.700 3.432 -14.813 1.00 93.81 259 ASP A O 1
ATOM 2123 N N . TYR A 1 260 ? -6.558 2.844 -15.156 1.00 95.25 260 TYR A N 1
ATOM 2124 C CA . TYR A 1 260 ? -6.704 1.462 -14.707 1.00 95.25 260 TYR A CA 1
ATOM 2125 C C . TYR A 1 260 ? -7.115 1.393 -13.234 1.00 95.25 260 TYR A C 1
ATOM 2127 O O . TYR A 1 260 ? -8.100 0.738 -12.901 1.00 95.25 260 TYR A O 1
ATOM 2135 N N . ALA A 1 261 ? -6.445 2.139 -12.354 1.00 94.94 261 ALA A N 1
ATOM 2136 C CA . ALA A 1 261 ? -6.820 2.239 -10.949 1.00 94.94 261 ALA A CA 1
ATOM 2137 C C . ALA A 1 261 ? -8.264 2.752 -10.786 1.00 94.94 261 ALA A C 1
ATOM 2139 O O . ALA A 1 261 ? -9.039 2.204 -10.005 1.00 94.94 261 ALA A O 1
ATOM 2140 N N . THR A 1 262 ? -8.671 3.742 -11.581 1.00 94.81 262 THR A N 1
ATOM 2141 C CA . THR A 1 262 ? -10.067 4.212 -11.584 1.00 94.81 262 THR A CA 1
ATOM 2142 C C . THR A 1 262 ? -11.035 3.085 -11.970 1.00 94.81 262 THR A C 1
ATOM 2144 O O . THR A 1 262 ? -12.074 2.925 -11.333 1.00 94.81 262 THR A O 1
ATOM 2147 N N . SER A 1 263 ? -10.680 2.247 -12.953 1.00 94.19 263 SER A N 1
ATOM 2148 C CA . SER A 1 263 ? -11.490 1.083 -13.351 1.00 94.19 263 SER A CA 1
ATOM 2149 C C . SER A 1 263 ? -11.594 -0.002 -12.269 1.00 94.19 263 SER A C 1
ATOM 2151 O O . SER A 1 263 ? -12.597 -0.708 -12.213 1.00 94.19 263 SER A O 1
ATOM 2153 N N . LEU A 1 264 ? -10.606 -0.085 -11.370 1.00 93.88 264 LEU A N 1
ATOM 2154 C CA . LEU A 1 264 ? -10.617 -0.955 -10.187 1.00 93.88 264 LEU A CA 1
ATOM 2155 C C . LEU A 1 264 ? -11.401 -0.360 -8.999 1.00 93.88 264 LEU A C 1
ATOM 2157 O O . LEU A 1 264 ? -11.459 -0.975 -7.933 1.00 93.88 264 LEU A O 1
ATOM 2161 N N . GLY A 1 265 ? -11.985 0.832 -9.160 1.00 95.44 265 GLY A N 1
ATOM 2162 C CA . GLY A 1 265 ? -12.771 1.514 -8.130 1.00 95.44 265 GLY A CA 1
ATOM 2163 C C . GLY A 1 265 ? -11.965 2.421 -7.197 1.00 95.44 265 GLY A C 1
ATOM 2164 O O . GLY A 1 265 ? -12.507 2.876 -6.190 1.00 95.44 265 GLY A O 1
ATOM 2165 N N . TYR A 1 266 ? -10.693 2.710 -7.500 1.00 97.00 266 TYR A N 1
ATOM 2166 C CA . TYR A 1 266 ? -9.926 3.673 -6.707 1.00 97.00 266 TYR A CA 1
ATOM 2167 C C . TYR A 1 266 ? -10.423 5.101 -6.917 1.00 97.00 266 TYR A C 1
ATOM 2169 O O . TYR A 1 266 ? -10.656 5.559 -8.036 1.00 97.00 266 TYR A O 1
ATOM 2177 N N . LEU A 1 267 ? -10.495 5.831 -5.810 1.00 96.56 267 LEU A N 1
ATOM 2178 C CA . LEU A 1 267 ? -10.725 7.267 -5.761 1.00 96.56 267 LEU A CA 1
ATOM 2179 C C . LEU A 1 267 ? -9.415 7.990 -5.422 1.00 96.56 267 LEU A C 1
ATOM 2181 O O . LEU A 1 267 ? -8.424 7.358 -5.051 1.00 96.56 267 LEU A O 1
ATOM 2185 N N . ARG A 1 268 ? -9.393 9.323 -5.550 1.00 94.12 268 ARG A N 1
ATOM 2186 C CA . ARG A 1 268 ? -8.200 10.142 -5.270 1.00 94.12 268 ARG A CA 1
ATOM 2187 C C . ARG A 1 268 ? -8.422 11.161 -4.165 1.00 94.12 268 ARG A C 1
ATOM 2189 O O . ARG A 1 268 ? -9.415 11.887 -4.176 1.00 94.12 268 ARG A O 1
ATOM 2196 N N . THR A 1 269 ? -7.493 11.222 -3.216 1.00 92.31 269 THR A N 1
ATOM 2197 C CA . THR A 1 269 ? -7.472 12.273 -2.190 1.00 92.31 269 THR A CA 1
ATOM 2198 C C . THR A 1 269 ? -7.002 13.601 -2.788 1.00 92.31 269 THR A C 1
ATOM 2200 O O . THR A 1 269 ? -6.426 13.640 -3.877 1.00 92.31 269 THR A O 1
ATOM 2203 N N . GLN A 1 270 ? -7.175 14.703 -2.054 1.00 90.06 270 GLN A N 1
ATOM 2204 C CA . GLN A 1 270 ? -6.647 16.028 -2.408 1.00 90.06 270 GLN A CA 1
ATOM 2205 C C . GLN A 1 270 ? -5.115 16.049 -2.549 1.00 90.06 270 GLN A C 1
ATOM 2207 O O . GLN A 1 270 ? -4.554 16.967 -3.138 1.00 90.06 270 GLN A O 1
ATOM 2212 N N . HIS A 1 271 ? -4.441 15.024 -2.025 1.00 87.44 271 HIS A N 1
ATOM 2213 C CA . HIS A 1 271 ? -2.997 14.835 -2.116 1.00 87.44 271 HIS A CA 1
ATOM 2214 C C . HIS A 1 271 ? -2.601 13.834 -3.208 1.00 87.44 271 HIS A C 1
ATOM 2216 O O . HIS A 1 271 ? -1.470 13.353 -3.240 1.00 87.44 271 HIS A O 1
ATOM 2222 N N . ASN A 1 272 ? -3.539 13.505 -4.100 1.00 90.56 272 ASN A N 1
ATOM 2223 C CA . ASN A 1 272 ? -3.343 12.577 -5.202 1.00 90.56 272 ASN A CA 1
ATOM 2224 C C . ASN A 1 272 ? -2.950 11.158 -4.745 1.00 90.56 272 ASN A C 1
ATOM 2226 O O . ASN A 1 272 ? -2.171 10.490 -5.425 1.00 90.56 272 ASN A O 1
ATOM 2230 N N . MET A 1 273 ? -3.470 10.698 -3.602 1.00 92.06 273 MET A N 1
ATOM 2231 C CA . MET A 1 273 ? -3.335 9.306 -3.152 1.00 92.06 273 MET A CA 1
ATOM 2232 C C . MET A 1 273 ? -4.535 8.481 -3.598 1.00 92.06 273 MET A C 1
ATOM 2234 O O . MET A 1 273 ? -5.663 8.972 -3.542 1.00 92.06 273 MET A O 1
ATOM 2238 N N . LEU A 1 274 ? -4.301 7.232 -3.998 1.00 94.50 274 LEU A N 1
ATOM 2239 C CA . LEU A 1 274 ? -5.364 6.261 -4.240 1.00 94.50 274 LEU A CA 1
ATOM 2240 C C . LEU A 1 274 ? -5.988 5.845 -2.910 1.00 94.50 274 LEU A C 1
ATOM 2242 O O . LEU A 1 274 ? -5.266 5.561 -1.952 1.00 94.50 274 LEU A O 1
ATOM 2246 N N . TYR A 1 275 ? -7.313 5.790 -2.863 1.00 96.00 275 TYR A N 1
ATOM 2247 C CA . TYR A 1 275 ? -8.050 5.292 -1.710 1.00 96.00 275 TYR A CA 1
ATOM 2248 C C . TYR A 1 275 ? -9.292 4.505 -2.124 1.00 96.00 275 TYR A C 1
ATOM 2250 O O . TYR A 1 275 ? -9.785 4.637 -3.248 1.00 96.00 275 TYR A O 1
ATOM 2258 N N . ARG A 1 276 ? -9.807 3.711 -1.186 1.00 96.88 276 ARG A N 1
ATOM 2259 C CA . ARG A 1 276 ? -11.072 2.974 -1.286 1.00 96.88 276 ARG A CA 1
ATOM 2260 C C . ARG A 1 276 ? -11.919 3.180 -0.036 1.00 96.88 276 ARG A C 1
ATOM 2262 O O . ARG A 1 276 ? -11.401 3.575 1.006 1.00 96.88 276 ARG A O 1
ATOM 2269 N N . THR A 1 277 ? -13.223 2.945 -0.154 1.00 95.44 277 THR A N 1
ATOM 2270 C CA . THR A 1 277 ? -14.190 3.065 0.958 1.00 95.44 277 THR A CA 1
ATOM 2271 C C . THR A 1 277 ? -14.893 1.761 1.303 1.00 95.44 277 THR A C 1
ATOM 2273 O O . THR A 1 277 ? -15.741 1.724 2.187 1.00 95.44 277 THR A O 1
ATOM 2276 N N . ASP A 1 278 ? -14.563 0.696 0.591 1.00 94.81 278 ASP A N 1
ATOM 2277 C CA . ASP A 1 278 ? -15.174 -0.627 0.672 1.00 94.81 278 ASP A CA 1
ATOM 2278 C C . ASP A 1 278 ? -14.200 -1.688 1.212 1.00 94.81 278 ASP A C 1
ATOM 2280 O O . ASP A 1 278 ? -14.513 -2.873 1.191 1.00 94.81 278 ASP A O 1
ATOM 2284 N N . ILE A 1 279 ? -13.039 -1.268 1.729 1.00 96.25 279 ILE A N 1
ATOM 2285 C CA . ILE A 1 279 ? -12.130 -2.138 2.485 1.00 96.25 279 ILE A CA 1
ATOM 2286 C C . ILE A 1 279 ? -12.811 -2.452 3.830 1.00 96.25 279 ILE A C 1
ATOM 2288 O O . ILE A 1 279 ? -13.082 -1.508 4.586 1.00 96.25 279 ILE A O 1
ATOM 2292 N N . PRO A 1 280 ? -13.131 -3.726 4.146 1.00 96.25 280 PRO A N 1
ATOM 2293 C CA . PRO A 1 280 ? -14.022 -4.051 5.262 1.00 96.25 280 PRO A CA 1
ATOM 2294 C C . PRO A 1 280 ? -13.466 -3.668 6.630 1.00 96.25 280 PRO A C 1
ATOM 2296 O O . PRO A 1 280 ? -14.206 -3.176 7.487 1.00 96.25 280 PRO A O 1
ATOM 2299 N N . ALA A 1 281 ? -12.176 -3.902 6.843 1.00 96.94 281 ALA A N 1
ATOM 2300 C CA . ALA A 1 281 ? -11.528 -3.651 8.114 1.00 96.94 281 ALA A CA 1
ATOM 2301 C C . ALA A 1 281 ? -10.072 -3.236 7.945 1.00 96.94 281 ALA A C 1
ATOM 2303 O O . ALA A 1 281 ? -9.436 -3.531 6.943 1.00 96.94 281 ALA A O 1
ATOM 2304 N N . MET A 1 282 ? -9.529 -2.619 8.985 1.00 97.50 282 MET A N 1
ATOM 2305 C CA . MET A 1 282 ? -8.092 -2.445 9.173 1.00 97.50 282 MET A CA 1
ATOM 2306 C C . MET A 1 282 ? -7.747 -2.785 10.623 1.00 97.50 282 MET A C 1
ATOM 2308 O O . MET A 1 282 ? -8.582 -2.617 11.519 1.00 97.50 282 MET A O 1
ATOM 2312 N N . PHE A 1 283 ? -6.519 -3.230 10.877 1.00 97.00 283 PHE A N 1
ATOM 2313 C CA . PHE A 1 283 ? -6.061 -3.590 12.217 1.00 97.00 283 PHE A CA 1
ATOM 2314 C C . PHE A 1 283 ? -5.058 -2.579 12.755 1.00 97.00 283 PHE A C 1
ATOM 2316 O O . PHE A 1 283 ? -4.289 -1.973 12.009 1.00 97.00 283 PHE A O 1
ATOM 2323 N N . ARG A 1 284 ? -5.046 -2.382 14.072 1.00 93.38 284 ARG A N 1
ATOM 2324 C CA . ARG A 1 284 ? -4.111 -1.453 14.710 1.00 93.38 284 ARG A CA 1
ATOM 2325 C C . ARG A 1 284 ? -3.650 -1.957 16.070 1.00 93.38 284 ARG A C 1
ATOM 2327 O O . ARG A 1 284 ? -4.473 -2.208 16.947 1.00 93.38 284 ARG A O 1
ATOM 2334 N N . GLY A 1 285 ? -2.331 -2.020 16.248 1.00 91.06 285 GLY A N 1
ATOM 2335 C CA . GLY A 1 285 ? -1.691 -2.139 17.556 1.00 91.06 285 GLY A CA 1
ATOM 2336 C C . GLY A 1 285 ? -1.680 -0.792 18.282 1.00 91.06 285 GLY A C 1
ATOM 2337 O O . GLY A 1 285 ? -1.371 0.242 17.688 1.00 91.06 285 GLY A O 1
ATOM 2338 N N . GLU A 1 286 ? -2.072 -0.768 19.553 1.00 88.38 286 GLU A N 1
ATOM 2339 C CA . GLU A 1 286 ? -2.438 0.475 20.227 1.00 88.38 286 GLU A CA 1
ATOM 2340 C C . GLU A 1 286 ? -2.273 0.388 21.752 1.00 88.38 286 GLU A C 1
ATOM 2342 O O . GLU A 1 286 ? -2.531 -0.637 22.377 1.00 88.38 286 GLU A O 1
ATOM 2347 N N . THR A 1 287 ? -1.856 1.494 22.372 1.00 88.19 287 THR A N 1
ATOM 2348 C CA . THR A 1 287 ? -1.625 1.567 23.824 1.00 88.19 287 THR A CA 1
ATOM 2349 C C . THR A 1 287 ? -2.835 2.087 24.603 1.00 88.19 287 THR A C 1
ATOM 2351 O O . THR A 1 287 ? -2.894 1.901 25.820 1.00 88.19 287 THR A O 1
ATOM 2354 N N . ARG A 1 288 ? -3.798 2.756 23.945 1.00 90.06 288 ARG A N 1
ATOM 2355 C CA . ARG A 1 288 ? -5.073 3.192 24.556 1.00 90.06 288 ARG A CA 1
ATOM 2356 C C . ARG A 1 288 ? -5.889 2.014 25.045 1.00 90.06 288 ARG A C 1
ATOM 2358 O O . ARG A 1 288 ? -6.029 1.023 24.333 1.00 90.06 288 ARG A O 1
ATOM 2365 N N . LEU A 1 289 ? -6.441 2.169 26.245 1.00 92.50 289 LEU A N 1
ATOM 2366 C CA . LEU A 1 289 ? -7.248 1.137 26.875 1.00 92.50 289 LEU A CA 1
ATOM 2367 C C . LEU A 1 289 ? -8.612 1.027 26.173 1.00 92.50 289 LEU A C 1
ATOM 2369 O O . LEU A 1 289 ? -9.170 2.051 25.769 1.00 92.50 289 LEU A O 1
ATOM 2373 N N . PRO A 1 290 ? -9.203 -0.175 26.094 1.00 95.44 290 PRO A N 1
ATOM 2374 C CA . PRO A 1 290 ? -10.531 -0.366 25.509 1.00 95.44 290 PRO A CA 1
ATOM 2375 C C . PRO A 1 290 ? -11.599 0.504 26.184 1.00 95.44 290 PRO A C 1
ATOM 2377 O O . PRO A 1 290 ? -12.407 1.147 25.515 1.00 95.44 290 PRO A O 1
ATOM 2380 N N . PHE A 1 291 ? -11.553 0.592 27.516 1.00 96.12 291 PHE A N 1
ATOM 2381 C CA . PHE A 1 291 ? -12.487 1.390 28.310 1.00 96.12 291 PHE A CA 1
ATOM 2382 C C . PHE A 1 291 ? -12.358 2.893 28.060 1.00 96.12 291 PHE A C 1
ATOM 2384 O O . PHE A 1 291 ? -13.356 3.607 28.083 1.00 96.12 291 PHE A O 1
ATOM 2391 N N . GLU A 1 292 ? -11.144 3.376 27.796 1.00 92.94 292 GLU A N 1
ATOM 2392 C CA . GLU A 1 292 ? -10.887 4.768 27.424 1.00 92.94 292 GLU A CA 1
ATOM 2393 C C . GLU A 1 292 ? -11.577 5.099 26.092 1.00 92.94 292 GLU A C 1
ATOM 2395 O O . GLU A 1 292 ? -12.341 6.059 26.009 1.00 92.94 292 GLU A O 1
ATOM 2400 N N . LEU A 1 293 ? -11.393 4.251 25.073 1.00 94.62 293 LEU A N 1
ATOM 2401 C CA . LEU A 1 293 ? -12.023 4.430 23.760 1.00 94.62 293 LEU A CA 1
ATOM 2402 C C . LEU A 1 293 ? -13.554 4.358 23.840 1.00 94.62 293 LEU A C 1
ATOM 2404 O O . LEU A 1 293 ? -14.247 5.139 23.188 1.00 94.62 293 LEU A O 1
ATOM 2408 N N . ALA A 1 294 ? -14.082 3.437 24.649 1.00 95.44 294 ALA A N 1
ATOM 2409 C CA . ALA A 1 294 ? -15.515 3.273 24.865 1.00 95.44 294 ALA A CA 1
ATOM 2410 C C . ALA A 1 294 ? -16.143 4.486 25.569 1.00 95.44 294 ALA A C 1
ATOM 2412 O O . ALA A 1 294 ? -17.153 5.008 25.094 1.00 95.44 294 ALA A O 1
ATOM 2413 N N . ARG A 1 295 ? -15.523 4.960 26.658 1.00 92.81 295 ARG A N 1
ATOM 2414 C CA . ARG A 1 295 ? -15.981 6.102 27.466 1.00 92.81 295 ARG A CA 1
ATOM 2415 C C . ARG A 1 295 ? -15.966 7.410 26.681 1.00 92.81 295 ARG A C 1
ATOM 2417 O O . ARG A 1 295 ? -16.919 8.178 26.755 1.00 92.81 295 ARG A O 1
ATOM 2424 N N . ASP A 1 296 ? -14.920 7.627 25.891 1.00 89.31 296 ASP A N 1
ATOM 2425 C CA . ASP A 1 296 ? -14.800 8.801 25.020 1.00 89.31 296 ASP A CA 1
ATOM 2426 C C . ASP A 1 296 ? -15.693 8.690 23.769 1.00 89.31 296 ASP A C 1
ATOM 2428 O O . ASP A 1 296 ? -15.901 9.659 23.029 1.00 89.31 296 ASP A O 1
ATOM 2432 N N . GLY A 1 297 ? -16.218 7.488 23.509 1.00 90.88 297 GLY A N 1
ATOM 2433 C CA . GLY A 1 297 ? -17.070 7.169 22.371 1.00 90.88 297 GLY A CA 1
ATOM 2434 C C . GLY A 1 297 ? -16.346 7.205 21.025 1.00 90.88 297 GLY A C 1
ATOM 2435 O O . GLY A 1 297 ? -17.008 7.156 19.987 1.00 90.88 297 GLY A O 1
ATOM 2436 N N . ARG A 1 298 ? -15.012 7.310 21.016 1.00 90.12 298 ARG A N 1
ATOM 2437 C CA . ARG A 1 298 ? -14.197 7.500 19.811 1.00 90.12 298 ARG A CA 1
ATOM 2438 C C . ARG A 1 298 ? -12.720 7.167 20.034 1.00 90.12 298 ARG A C 1
ATOM 2440 O O . ARG A 1 298 ? -12.203 7.281 21.141 1.00 90.12 298 ARG A O 1
ATOM 2447 N N . MET A 1 299 ? -12.016 6.863 18.949 1.00 90.88 299 MET A N 1
ATOM 2448 C CA . MET A 1 299 ? -10.558 6.882 18.856 1.00 90.88 299 MET A CA 1
ATOM 2449 C C . MET A 1 299 ? -10.112 8.136 18.109 1.00 90.88 299 MET A C 1
ATOM 2451 O O . MET A 1 299 ? -10.403 8.316 16.924 1.00 90.88 299 MET A O 1
ATOM 2455 N N . MET A 1 300 ? -9.371 8.998 18.799 1.00 84.12 300 MET A N 1
ATOM 2456 C CA . MET A 1 300 ? -8.775 10.185 18.191 1.00 84.12 300 MET A CA 1
ATOM 2457 C C . MET A 1 300 ? -7.527 9.817 17.382 1.00 84.12 300 MET A C 1
ATOM 2459 O O . MET A 1 300 ? -6.792 8.890 17.731 1.00 84.12 300 MET A O 1
ATOM 2463 N N . HIS A 1 301 ? -7.241 10.559 16.317 1.00 77.44 301 HIS A N 1
ATOM 2464 C CA . HIS A 1 301 ? -5.928 10.467 15.679 1.00 77.44 301 HIS A CA 1
ATOM 2465 C C . HIS A 1 301 ? -4.831 10.858 16.689 1.00 77.44 301 HIS A C 1
ATOM 2467 O O . HIS A 1 301 ? -5.042 11.693 17.576 1.00 77.44 301 HIS A O 1
ATOM 2473 N N . ARG A 1 302 ? -3.644 10.268 16.548 1.00 70.56 302 ARG A N 1
ATOM 2474 C CA . ARG A 1 302 ? -2.451 10.676 17.297 1.00 70.56 302 ARG A CA 1
ATOM 2475 C C . ARG A 1 302 ? -1.503 11.463 16.400 1.00 70.56 302 ARG A C 1
ATOM 2477 O O . ARG A 1 302 ? -1.524 11.318 15.182 1.00 70.56 302 ARG A O 1
ATOM 2484 N N . LYS A 1 303 ? -0.693 12.330 17.010 1.00 57.38 303 LYS A N 1
ATOM 2485 C CA . LYS A 1 303 ? 0.335 13.104 16.308 1.00 57.38 303 LYS A CA 1
ATOM 2486 C C . LYS A 1 303 ? 1.540 12.199 16.051 1.00 57.38 303 LYS A C 1
ATOM 2488 O O . LYS A 1 303 ? 2.008 11.562 16.984 1.00 57.38 303 LYS A O 1
ATOM 2493 N N . GLY A 1 304 ? 2.017 12.151 14.810 1.00 54.09 304 GLY A N 1
ATOM 2494 C CA . GLY A 1 304 ? 3.142 11.300 14.405 1.00 54.09 304 GLY A CA 1
ATOM 2495 C C . GLY A 1 304 ? 3.057 10.860 12.946 1.00 54.09 304 GLY A C 1
ATOM 2496 O O . GLY A 1 304 ? 4.083 10.781 12.283 1.00 54.09 304 GLY A O 1
ATOM 2497 N N . ASN A 1 305 ? 1.841 10.683 12.419 1.00 56.38 305 ASN A N 1
ATOM 2498 C CA . ASN A 1 305 ? 1.660 10.367 11.003 1.00 56.38 305 ASN A CA 1
ATOM 2499 C C . ASN A 1 305 ? 1.812 11.643 10.160 1.00 56.38 305 ASN A C 1
ATOM 2501 O O . ASN A 1 305 ? 1.248 12.681 10.537 1.00 56.38 305 ASN A O 1
ATOM 2505 N N . PRO A 1 306 ? 2.547 11.595 9.037 1.00 55.22 306 PRO A N 1
ATOM 2506 C CA . PRO A 1 306 ? 2.660 12.731 8.137 1.00 55.22 306 PRO A CA 1
ATOM 2507 C C . PRO A 1 306 ? 1.271 13.152 7.645 1.00 55.22 306 PRO A C 1
ATOM 2509 O O . PRO A 1 306 ? 0.445 12.331 7.235 1.00 55.22 306 PRO A O 1
ATOM 2512 N N . THR A 1 307 ? 1.005 14.457 7.692 1.00 64.06 307 THR A N 1
ATOM 2513 C CA . THR A 1 307 ? -0.107 15.037 6.940 1.00 64.06 307 THR A CA 1
ATOM 2514 C C . THR A 1 307 ? 0.152 14.821 5.449 1.00 64.06 307 THR A C 1
ATOM 2516 O O . THR A 1 307 ? 1.303 14.757 5.022 1.00 64.06 307 THR A O 1
ATOM 2519 N N . GLY A 1 308 ? -0.908 14.688 4.649 1.00 74.81 308 GLY A N 1
ATOM 2520 C CA . GLY A 1 308 ? -0.757 14.620 3.193 1.00 74.81 308 GLY A CA 1
ATOM 2521 C C . GLY A 1 308 ? -1.097 13.285 2.529 1.00 74.81 308 GLY A C 1
ATOM 2522 O O . GLY A 1 308 ? -0.940 13.173 1.325 1.00 74.81 308 GLY A O 1
ATOM 2523 N N . THR A 1 309 ? -1.603 12.278 3.244 1.00 84.56 309 THR A N 1
ATOM 2524 C CA . THR A 1 309 ? -2.042 11.019 2.601 1.00 84.56 309 THR A CA 1
ATOM 2525 C C . THR A 1 309 ? -3.552 10.970 2.394 1.00 84.56 309 THR A C 1
ATOM 2527 O O . THR A 1 309 ? -4.031 10.792 1.275 1.00 84.56 309 THR A O 1
ATOM 2530 N N . THR A 1 310 ? -4.307 11.211 3.460 1.00 88.31 310 THR A N 1
ATOM 2531 C CA . THR A 1 310 ? -5.775 11.217 3.475 1.00 88.31 310 THR A CA 1
ATOM 2532 C C . THR A 1 310 ? -6.356 12.613 3.224 1.00 88.31 310 THR A C 1
ATOM 2534 O O . THR A 1 310 ? -5.652 13.607 3.379 1.00 88.31 310 THR A O 1
ATOM 2537 N N . ASN A 1 311 ? -7.646 12.726 2.897 1.00 86.62 311 ASN A N 1
ATOM 2538 C CA . ASN A 1 311 ? -8.371 14.006 2.826 1.00 86.62 311 ASN A CA 1
ATOM 2539 C C . ASN A 1 311 ? -8.552 14.674 4.198 1.00 86.62 311 ASN A C 1
ATOM 2541 O O . ASN A 1 311 ? -8.751 15.883 4.283 1.00 86.62 311 ASN A O 1
ATOM 2545 N N . LYS A 1 312 ? -8.502 13.883 5.274 1.00 85.25 312 LYS A N 1
ATOM 2546 C CA . LYS A 1 312 ? -8.524 14.357 6.664 1.00 85.25 312 LYS A CA 1
ATOM 2547 C C . LYS A 1 312 ? -7.226 13.962 7.363 1.00 85.25 312 LYS A C 1
ATOM 2549 O O . LYS A 1 312 ? -6.179 13.863 6.723 1.00 85.25 312 LYS A O 1
ATOM 2554 N N . ARG A 1 313 ? -7.272 13.725 8.674 1.00 82.25 313 ARG A N 1
ATOM 2555 C CA . ARG A 1 313 ? -6.109 13.270 9.438 1.00 82.25 313 ARG A CA 1
ATOM 2556 C C . ARG A 1 313 ? -5.899 11.772 9.238 1.00 82.25 313 ARG A C 1
ATOM 2558 O O . ARG A 1 313 ? -6.834 10.990 9.407 1.00 82.25 313 ARG A O 1
ATOM 2565 N N . ALA A 1 314 ? -4.669 11.385 8.934 1.00 85.81 314 ALA A N 1
ATOM 2566 C CA . ALA A 1 314 ? -4.307 9.996 8.705 1.00 85.81 314 ALA A CA 1
ATOM 2567 C C . ALA A 1 314 ? -4.098 9.245 10.026 1.00 85.81 314 ALA A C 1
ATOM 2569 O O . ALA A 1 314 ? -3.334 9.677 10.898 1.00 85.81 314 ALA A O 1
ATOM 2570 N N . LEU A 1 315 ? -4.736 8.086 10.156 1.00 87.62 315 LEU A N 1
ATOM 2571 C CA . LEU A 1 315 ? -4.436 7.095 11.182 1.00 87.62 315 LEU A CA 1
ATOM 2572 C C . LEU A 1 315 ? -3.817 5.869 10.521 1.00 87.62 315 LEU A C 1
ATOM 2574 O O . LEU A 1 315 ? -4.506 5.139 9.817 1.00 87.62 315 LEU A O 1
ATOM 2578 N N . SER A 1 316 ? -2.530 5.656 10.781 1.00 88.69 316 SER A N 1
ATOM 2579 C CA . SER A 1 316 ? -1.825 4.441 10.390 1.00 88.69 316 SER A CA 1
ATOM 2580 C C . SER A 1 316 ? -2.496 3.192 10.975 1.00 88.69 316 SER A C 1
ATOM 2582 O O . SER A 1 316 ? -2.932 3.171 12.132 1.00 88.69 316 SER A O 1
ATOM 2584 N N . ALA A 1 317 ? -2.633 2.176 10.142 1.00 92.50 317 ALA A N 1
ATOM 2585 C CA . ALA A 1 317 ? -3.190 0.870 10.440 1.00 92.50 317 ALA A CA 1
ATOM 2586 C C . ALA A 1 317 ? -2.593 -0.136 9.446 1.00 92.50 317 ALA A C 1
ATOM 2588 O O . ALA A 1 317 ? -1.915 0.248 8.497 1.00 92.50 317 ALA A O 1
ATOM 2589 N N . THR A 1 318 ? -2.853 -1.419 9.638 1.00 94.44 318 THR A N 1
ATOM 2590 C CA . THR A 1 318 ? -2.321 -2.480 8.780 1.00 94.44 318 THR A CA 1
ATOM 2591 C C . THR A 1 318 ? -3.422 -3.385 8.249 1.00 94.44 318 THR A C 1
ATOM 2593 O O . THR A 1 318 ? -4.480 -3.536 8.872 1.00 94.44 318 THR A O 1
ATOM 2596 N N . PHE A 1 319 ? -3.170 -3.967 7.080 1.00 95.88 319 PHE A N 1
ATOM 2597 C CA . PHE A 1 319 ? -4.053 -4.933 6.437 1.00 95.88 319 PHE A CA 1
ATOM 2598 C C . PHE A 1 319 ? -4.017 -6.315 7.104 1.00 95.88 319 PHE A C 1
ATOM 2600 O O . PHE A 1 319 ? -4.990 -7.056 6.979 1.00 95.88 319 PHE A O 1
ATOM 2607 N N . GLY A 1 320 ? -2.944 -6.667 7.822 1.00 95.44 320 GLY A N 1
ATOM 2608 C CA . GLY A 1 320 ? -2.775 -7.975 8.462 1.00 95.44 320 GLY A CA 1
ATOM 2609 C C . GLY A 1 320 ? -2.995 -7.947 9.975 1.00 95.44 320 GLY A C 1
ATOM 2610 O O . GLY A 1 320 ? -2.493 -7.071 10.684 1.00 95.44 320 GLY A O 1
ATOM 2611 N N . LEU A 1 321 ? -3.727 -8.932 10.505 1.00 95.69 321 LEU A N 1
ATOM 2612 C CA . LEU A 1 321 ? -3.915 -9.062 11.952 1.00 95.69 321 LEU A CA 1
ATOM 2613 C C . LEU A 1 321 ? -2.600 -9.419 12.662 1.00 95.69 321 LEU A C 1
ATOM 2615 O O . LEU A 1 321 ? -2.324 -8.884 13.736 1.00 95.69 321 LEU A O 1
ATOM 2619 N N . HIS A 1 322 ? -1.771 -10.276 12.058 1.00 93.19 322 HIS A N 1
ATOM 2620 C CA . HIS A 1 322 ? -0.437 -10.593 12.570 1.00 93.19 322 HIS A CA 1
ATOM 2621 C C . HIS A 1 322 ? 0.423 -9.334 12.742 1.00 93.19 322 HIS A C 1
ATOM 2623 O O . HIS A 1 322 ? 0.964 -9.102 13.825 1.00 93.19 322 HIS A O 1
ATOM 2629 N N . ASP A 1 323 ? 0.493 -8.479 11.723 1.00 91.31 323 ASP A N 1
ATOM 2630 C CA . ASP A 1 323 ? 1.280 -7.242 11.747 1.00 91.31 323 ASP A CA 1
ATOM 2631 C C . ASP A 1 323 ? 0.825 -6.304 12.872 1.00 91.31 323 ASP A C 1
ATOM 2633 O O . ASP A 1 323 ? 1.641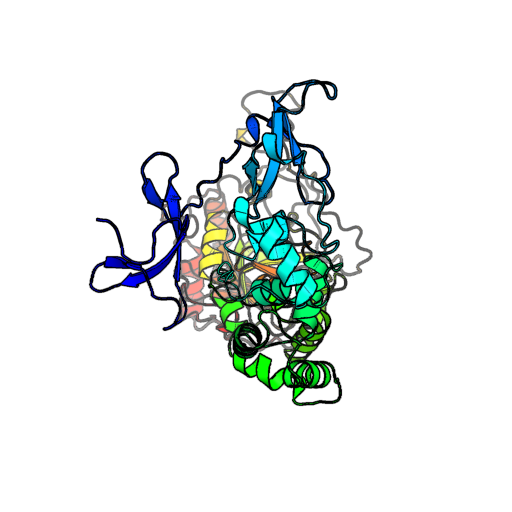 -5.718 13.586 1.00 91.31 323 ASP A O 1
ATOM 2637 N N . ALA A 1 324 ? -0.487 -6.234 13.127 1.00 92.38 324 ALA A N 1
ATOM 2638 C CA . ALA A 1 324 ? -1.028 -5.458 14.238 1.00 92.38 324 ALA A CA 1
ATOM 2639 C C . ALA A 1 324 ? -0.489 -5.917 15.600 1.00 92.38 324 ALA A C 1
ATOM 2641 O O . ALA A 1 324 ? -0.273 -5.075 16.477 1.00 92.38 324 ALA A O 1
ATOM 2642 N N . THR A 1 325 ? -0.211 -7.215 15.777 1.00 91.44 325 THR A N 1
ATOM 2643 C CA . THR A 1 325 ? 0.433 -7.728 16.997 1.00 91.44 325 THR A CA 1
ATOM 2644 C C . THR A 1 325 ? 1.885 -7.274 17.119 1.00 91.44 325 THR A C 1
ATOM 2646 O O . THR A 1 325 ? 2.314 -6.919 18.217 1.00 91.44 325 THR A O 1
ATOM 2649 N N . ALA A 1 326 ? 2.626 -7.199 16.008 1.00 87.19 326 ALA A N 1
ATOM 2650 C CA . ALA A 1 326 ? 3.995 -6.692 15.994 1.00 87.19 326 ALA A CA 1
ATOM 2651 C C . ALA A 1 326 ? 4.030 -5.200 16.363 1.00 87.19 326 ALA A C 1
ATOM 2653 O O . ALA A 1 326 ? 4.816 -4.792 17.223 1.00 87.19 326 ALA A O 1
ATOM 2654 N N . TYR A 1 327 ? 3.114 -4.392 15.815 1.00 85.50 327 TYR A N 1
ATOM 2655 C CA . TYR A 1 327 ? 2.984 -2.988 16.218 1.00 85.50 327 TYR A CA 1
ATOM 2656 C C . TYR A 1 327 ? 2.539 -2.846 17.673 1.00 85.50 327 TYR A C 1
ATOM 2658 O O . TYR A 1 327 ? 3.065 -1.989 18.381 1.00 85.50 327 TYR A O 1
ATOM 2666 N N . ALA A 1 328 ? 1.619 -3.685 18.161 1.00 86.94 328 ALA A N 1
ATOM 2667 C CA . ALA A 1 328 ? 1.242 -3.695 19.574 1.00 86.94 328 ALA A CA 1
ATOM 2668 C C . ALA A 1 328 ? 2.455 -4.025 20.460 1.00 86.94 328 ALA A C 1
ATOM 2670 O O . ALA A 1 328 ? 2.689 -3.346 21.459 1.00 86.94 328 ALA A O 1
ATOM 2671 N N . ALA A 1 329 ? 3.285 -4.993 20.062 1.00 82.38 329 ALA A N 1
ATOM 2672 C CA . ALA A 1 329 ? 4.496 -5.353 20.789 1.00 82.38 329 ALA A CA 1
ATOM 2673 C C . ALA A 1 329 ? 5.543 -4.231 20.811 1.00 82.38 329 ALA A C 1
ATOM 2675 O O . ALA A 1 329 ? 6.188 -4.003 21.833 1.00 82.38 329 ALA A O 1
ATOM 2676 N N . ALA A 1 330 ? 5.650 -3.464 19.727 1.00 76.62 330 ALA A N 1
ATOM 2677 C CA . ALA A 1 330 ? 6.465 -2.255 19.658 1.00 76.62 330 ALA A CA 1
ATOM 2678 C C . ALA A 1 330 ? 5.816 -1.030 20.340 1.00 76.62 330 ALA A C 1
ATOM 2680 O O . ALA A 1 330 ? 6.325 0.085 20.202 1.00 76.62 330 ALA A O 1
ATOM 2681 N N . LYS A 1 331 ? 4.686 -1.198 21.049 1.00 73.69 331 LYS A N 1
ATOM 2682 C CA . LYS A 1 331 ? 3.881 -0.116 21.650 1.00 73.69 331 LYS A CA 1
ATOM 2683 C C . LYS A 1 331 ? 3.520 0.981 20.639 1.00 73.69 331 LYS A C 1
ATOM 2685 O O . LYS A 1 331 ? 3.542 2.169 20.953 1.00 73.69 331 LYS A O 1
ATOM 2690 N N . GLY A 1 332 ? 3.254 0.580 19.398 1.00 59.53 332 GLY A N 1
ATOM 2691 C CA . GLY A 1 332 ? 2.948 1.463 18.276 1.00 59.53 332 GLY A CA 1
ATOM 2692 C C . GLY A 1 332 ? 4.111 2.352 17.830 1.00 59.53 332 GLY A C 1
ATOM 2693 O O . GLY A 1 332 ? 3.862 3.331 17.142 1.00 59.53 332 GLY A O 1
ATOM 2694 N N . GLY A 1 333 ? 5.355 2.070 18.245 1.00 58.41 333 GLY A N 1
ATOM 2695 C CA . GLY A 1 333 ? 6.537 2.880 17.921 1.00 58.41 333 GLY A CA 1
ATOM 2696 C C . GLY A 1 333 ? 6.680 4.169 18.744 1.00 58.41 333 GLY A C 1
ATOM 2697 O O . GLY A 1 333 ? 7.650 4.907 18.570 1.00 58.41 333 GLY A O 1
ATOM 2698 N N . PHE A 1 334 ? 5.758 4.447 19.674 1.00 62.91 334 PHE A N 1
ATOM 2699 C CA . PHE A 1 334 ? 5.638 5.752 20.329 1.00 62.91 334 PHE A CA 1
ATOM 2700 C C . PHE A 1 334 ? 5.508 5.642 21.858 1.00 62.91 334 PHE A C 1
ATOM 2702 O O . PHE A 1 334 ? 4.462 5.885 22.455 1.00 62.91 334 PHE A O 1
ATOM 2709 N N . TYR A 1 335 ? 6.625 5.376 22.540 1.00 66.81 335 TYR A N 1
ATOM 2710 C CA . TYR A 1 335 ? 6.691 5.311 24.012 1.00 66.81 335 TYR A CA 1
ATOM 2711 C C . TYR A 1 335 ? 6.160 6.561 24.735 1.00 66.81 335 TYR A C 1
ATOM 2713 O O . TYR A 1 335 ? 5.675 6.475 25.864 1.00 66.81 335 TYR A O 1
ATOM 2721 N N . HIS A 1 336 ? 6.217 7.725 24.085 1.00 74.44 336 HIS A N 1
ATOM 2722 C CA . HIS A 1 336 ? 5.782 8.995 24.662 1.00 74.44 336 HIS A CA 1
ATOM 2723 C C . HIS A 1 336 ? 4.264 9.077 24.899 1.00 74.44 336 HIS A C 1
ATOM 2725 O O . HIS A 1 336 ? 3.798 9.945 25.633 1.00 74.44 336 HIS A O 1
ATOM 2731 N N . GLU A 1 337 ? 3.469 8.188 24.307 1.00 78.50 337 GLU A N 1
ATOM 2732 C CA . GLU A 1 337 ? 2.014 8.159 24.481 1.00 78.50 337 GLU A CA 1
ATOM 2733 C C . GLU A 1 337 ? 1.614 7.728 25.892 1.00 78.50 337 GLU A C 1
ATOM 2735 O O . GLU A 1 337 ? 0.641 8.238 26.443 1.00 78.50 337 GLU A O 1
ATOM 2740 N N . LEU A 1 338 ? 2.416 6.864 26.519 1.00 85.81 338 LEU A N 1
ATOM 2741 C CA . LEU A 1 338 ? 2.236 6.437 27.909 1.00 85.81 338 LEU A CA 1
ATOM 2742 C C . LEU A 1 338 ? 2.504 7.566 28.916 1.00 85.81 338 LEU A C 1
ATOM 2744 O O . LEU A 1 338 ? 2.293 7.395 30.116 1.00 85.81 338 LEU A O 1
ATOM 2748 N N . HIS A 1 339 ? 2.969 8.730 28.451 1.00 86.69 339 HIS A N 1
ATOM 2749 C CA . HIS A 1 339 ? 3.098 9.920 29.286 1.00 86.69 339 HIS A CA 1
ATOM 2750 C C . HIS A 1 339 ? 1.735 10.571 29.563 1.00 86.69 339 HIS A C 1
ATOM 2752 O O . HIS A 1 339 ? 1.614 11.332 30.524 1.00 86.69 339 HIS A O 1
ATOM 2758 N N . TYR A 1 340 ? 0.714 10.273 28.756 1.00 87.19 340 TYR A N 1
ATOM 2759 C CA . TYR A 1 340 ? -0.648 10.777 28.904 1.00 87.19 340 TYR A CA 1
ATOM 2760 C C . TYR A 1 340 ? -1.507 9.742 29.629 1.00 87.19 340 TYR A C 1
ATOM 2762 O O . TYR A 1 340 ? -1.402 8.551 29.351 1.00 87.19 340 TYR A O 1
ATOM 2770 N N . ASN A 1 341 ? -2.385 10.181 30.534 1.00 88.62 341 ASN A N 1
ATOM 2771 C CA . ASN A 1 341 ? -3.303 9.257 31.212 1.00 88.62 341 ASN A CA 1
ATOM 2772 C C . ASN A 1 341 ? -4.458 8.829 30.296 1.00 88.62 341 ASN A C 1
ATOM 2774 O O . ASN A 1 341 ? -4.927 7.699 30.384 1.00 88.62 341 ASN A O 1
ATOM 2778 N N . SER A 1 342 ? -4.866 9.695 29.373 1.00 86.69 342 SER A N 1
ATOM 2779 C CA . SER A 1 342 ? -5.923 9.452 28.393 1.00 86.69 342 SER A CA 1
ATOM 2780 C C . SER A 1 342 ? -5.681 10.241 27.106 1.00 86.69 342 SER A C 1
ATOM 2782 O O . SER A 1 342 ? -4.924 11.216 27.074 1.00 86.69 342 SER A O 1
ATOM 2784 N N . GLN A 1 343 ? -6.397 9.881 26.048 1.00 86.00 343 GLN A N 1
ATOM 2785 C CA . GLN A 1 343 ? -6.482 10.621 24.801 1.00 86.00 343 GLN A CA 1
ATOM 2786 C C . GLN A 1 343 ? -7.206 11.951 24.974 1.00 86.00 343 GLN A C 1
ATOM 2788 O O . GLN A 1 343 ? -7.085 12.787 24.089 1.00 86.00 343 GLN A O 1
ATOM 2793 N N . ALA A 1 344 ? -7.904 12.202 26.082 1.00 83.88 344 ALA A N 1
ATOM 2794 C CA . ALA A 1 344 ? -8.422 13.530 26.384 1.00 83.88 344 ALA A CA 1
ATOM 2795 C C . ALA A 1 344 ? -7.310 14.482 26.848 1.00 83.88 344 ALA A C 1
ATOM 2797 O O . ALA A 1 344 ? -7.375 15.671 26.547 1.00 83.88 344 ALA A O 1
ATOM 2798 N N . ASN A 1 345 ? -6.250 13.990 27.503 1.00 85.25 345 ASN A N 1
ATOM 2799 C CA . ASN A 1 345 ? -5.178 14.857 27.995 1.00 85.25 345 ASN A CA 1
ATOM 2800 C C . ASN A 1 345 ? -4.408 15.508 26.838 1.00 85.25 345 ASN A C 1
ATOM 2802 O O . ASN A 1 345 ? -3.837 14.828 25.978 1.00 85.25 345 ASN A O 1
ATOM 2806 N N . ARG A 1 346 ? -4.358 16.843 26.840 1.00 79.50 346 ARG A N 1
ATOM 2807 C CA . ARG A 1 346 ? -3.608 17.627 25.853 1.00 79.50 346 ARG A CA 1
ATOM 2808 C C . ARG A 1 346 ? -2.116 17.678 26.148 1.00 79.50 346 ARG A C 1
ATOM 2810 O O . ARG A 1 346 ? -1.309 17.706 25.220 1.00 79.50 346 ARG A O 1
ATOM 2817 N N . PHE A 1 347 ? -1.760 17.702 27.429 1.00 82.25 347 PHE A N 1
ATOM 2818 C CA . PHE A 1 347 ? -0.382 17.791 27.905 1.00 82.25 347 PHE A CA 1
ATOM 2819 C C . PHE A 1 347 ? 0.032 16.492 28.607 1.00 82.25 347 PHE A C 1
ATOM 2821 O O . PHE A 1 347 ? -0.825 15.843 29.211 1.00 82.25 347 PHE A O 1
ATOM 2828 N N . PRO A 1 348 ? 1.316 16.094 28.531 1.00 84.81 348 PRO A N 1
ATOM 2829 C CA . PRO A 1 348 ? 1.804 14.904 29.219 1.00 84.81 348 PRO A CA 1
ATOM 2830 C C . PRO A 1 348 ? 1.825 15.111 30.739 1.00 84.81 348 PRO A C 1
ATOM 2832 O O . PRO A 1 348 ? 2.020 16.227 31.226 1.00 84.81 348 PRO A O 1
ATOM 2835 N N . GLY A 1 349 ? 1.656 14.022 31.486 1.00 86.38 349 GLY A N 1
ATOM 2836 C CA . GLY A 1 349 ? 1.766 14.011 32.940 1.00 86.38 349 GLY A CA 1
ATOM 2837 C C . GLY A 1 349 ? 3.217 14.008 33.428 1.00 86.38 349 GLY A C 1
ATOM 2838 O O . GLY A 1 349 ? 4.142 13.565 32.734 1.00 86.38 349 GLY A O 1
ATOM 2839 N N . VAL A 1 350 ? 3.403 14.459 34.666 1.00 86.50 350 VAL A N 1
ATOM 2840 C CA . VAL A 1 350 ? 4.693 14.476 35.366 1.00 86.50 350 VAL A CA 1
ATOM 2841 C C . VAL A 1 350 ? 5.070 13.056 35.774 1.00 86.50 350 VAL A C 1
ATOM 2843 O O . VAL A 1 350 ? 4.217 12.277 36.203 1.00 86.50 350 VAL A O 1
ATOM 2846 N N . ASN A 1 351 ? 6.349 12.706 35.624 1.00 81.88 351 ASN A N 1
ATOM 2847 C CA . ASN A 1 351 ? 6.871 11.437 36.114 1.00 81.88 351 ASN A CA 1
ATOM 2848 C C . ASN A 1 351 ? 7.143 11.538 37.630 1.00 81.88 351 ASN A C 1
ATOM 2850 O O . ASN A 1 351 ? 8.071 12.244 38.018 1.00 81.88 351 ASN A O 1
ATOM 2854 N N . PRO A 1 352 ? 6.401 10.832 38.501 1.00 68.88 352 PRO A N 1
ATOM 2855 C CA . PRO A 1 352 ? 6.639 10.883 39.946 1.00 68.88 352 PRO A CA 1
ATOM 2856 C C . PRO A 1 352 ? 8.025 10.329 40.329 1.00 68.88 352 PRO A C 1
ATOM 2858 O O . PRO A 1 352 ? 8.619 10.761 41.318 1.00 68.88 352 PRO A O 1
ATOM 2861 N N . GLN A 1 353 ? 8.586 9.424 39.516 1.00 65.88 353 GLN A N 1
ATOM 2862 C CA . GLN A 1 353 ? 9.882 8.780 39.756 1.00 65.88 353 GLN A CA 1
ATOM 2863 C C . GLN A 1 353 ? 11.091 9.610 39.293 1.00 65.88 353 GLN A C 1
ATOM 2865 O O . GLN A 1 353 ? 12.219 9.252 39.628 1.00 65.88 353 GLN A O 1
ATOM 2870 N N . SER A 1 354 ? 10.901 10.719 38.562 1.00 63.81 354 SER A N 1
ATOM 2871 C CA . SER A 1 354 ? 12.021 11.576 38.123 1.00 63.81 354 SER A CA 1
ATOM 2872 C C . SER A 1 354 ? 12.587 12.460 39.243 1.00 63.81 354 SER A C 1
ATOM 2874 O O . SER A 1 354 ? 13.591 13.148 39.065 1.00 63.81 354 SER A O 1
ATOM 2876 N N . SER A 1 355 ? 12.002 12.404 40.441 1.00 47.72 355 SER A N 1
ATOM 2877 C CA . SER A 1 355 ? 12.409 13.172 41.616 1.00 47.72 355 SER A CA 1
ATOM 2878 C C . SER A 1 355 ? 13.583 12.533 42.384 1.00 47.72 355 SER A C 1
ATOM 2880 O O . SER A 1 355 ? 13.532 12.299 43.589 1.00 47.72 355 SER A O 1
ATOM 2882 N N . LYS A 1 356 ? 14.711 12.316 41.699 1.00 44.12 356 LYS A N 1
ATOM 2883 C CA . LYS A 1 356 ? 16.038 12.309 42.339 1.00 44.12 356 LYS A CA 1
ATOM 2884 C C . LYS A 1 356 ? 16.934 13.336 41.659 1.00 44.12 356 LYS A C 1
ATOM 2886 O O . LYS A 1 356 ? 17.801 13.003 40.866 1.00 44.12 356 LYS A O 1
ATOM 2891 N N . GLY A 1 357 ? 16.702 14.589 42.045 1.00 41.44 357 GLY A N 1
ATOM 2892 C CA . GLY A 1 357 ? 17.646 15.688 41.897 1.00 41.44 357 GLY A CA 1
ATOM 2893 C C . GLY A 1 357 ? 17.818 16.201 40.476 1.00 41.44 357 GLY A C 1
ATOM 2894 O O . GLY A 1 357 ? 18.790 15.856 39.822 1.00 41.44 357 GLY A O 1
ATOM 2895 N N . GLN A 1 358 ? 16.958 17.129 40.064 1.00 36.44 358 GLN A N 1
ATOM 2896 C CA . GLN A 1 358 ? 17.408 18.355 39.410 1.00 36.44 358 GLN A CA 1
ATOM 2897 C C . GLN A 1 358 ? 16.310 19.417 39.472 1.00 36.44 358 GLN A C 1
ATOM 2899 O O . GLN A 1 358 ? 15.122 19.124 39.562 1.00 36.44 358 GLN A O 1
ATOM 2904 N N . THR A 1 359 ? 16.782 20.652 39.558 1.00 33.16 359 THR A N 1
ATOM 2905 C CA . THR A 1 359 ? 16.077 21.915 39.757 1.00 33.16 359 THR A CA 1
ATOM 2906 C C . THR A 1 359 ? 14.947 22.145 38.755 1.00 33.16 359 THR A C 1
ATOM 2908 O O . THR A 1 359 ? 14.868 21.474 37.732 1.00 33.16 359 THR A O 1
ATOM 2911 N N . ALA A 1 360 ? 14.086 23.114 39.070 1.00 36.62 360 ALA A N 1
ATOM 2912 C CA . ALA A 1 360 ? 12.814 23.468 38.432 1.00 36.62 360 ALA A CA 1
ATOM 2913 C C . ALA A 1 360 ? 12.838 23.849 36.928 1.00 36.62 360 ALA A C 1
ATOM 2915 O O . ALA A 1 360 ? 11.908 24.493 36.467 1.00 36.62 360 ALA A O 1
ATOM 2916 N N . ASP A 1 361 ? 13.836 23.397 36.170 1.00 32.88 361 ASP A N 1
ATOM 2917 C CA . ASP A 1 361 ? 13.966 23.521 34.716 1.00 32.88 361 ASP A CA 1
ATOM 2918 C C . ASP A 1 361 ? 14.398 22.192 34.057 1.00 32.88 361 ASP A C 1
ATOM 2920 O O . ASP A 1 361 ? 14.920 22.181 32.940 1.00 32.88 361 ASP A O 1
ATOM 2924 N N . SER A 1 362 ? 14.181 21.040 34.714 1.00 34.81 362 SER A N 1
ATOM 2925 C CA . SER A 1 362 ? 14.355 19.727 34.073 1.00 34.81 362 SER A CA 1
ATOM 2926 C C . SER A 1 362 ? 13.194 19.451 33.123 1.00 34.81 362 SER A C 1
ATOM 2928 O O . SER A 1 362 ? 12.242 18.715 33.388 1.00 34.81 362 SER A O 1
ATOM 2930 N N . SER A 1 363 ? 13.259 20.146 32.000 1.00 37.38 363 SER A N 1
ATOM 2931 C CA . SER A 1 363 ? 12.590 19.764 30.786 1.00 37.38 363 SER A CA 1
ATOM 2932 C C . SER A 1 363 ? 13.097 18.373 30.382 1.00 37.38 363 SER A C 1
ATOM 2934 O O . SER A 1 363 ? 14.227 18.220 29.929 1.00 37.38 363 SER A O 1
ATOM 2936 N N . ASP A 1 364 ? 12.222 17.365 30.419 1.00 39.09 364 ASP A N 1
ATOM 2937 C CA . ASP A 1 364 ? 12.327 16.166 29.563 1.00 39.09 364 ASP A CA 1
ATOM 2938 C C . ASP A 1 364 ? 12.151 16.561 28.068 1.00 39.09 364 ASP A C 1
ATOM 2940 O O . ASP A 1 364 ? 11.580 15.842 27.252 1.00 39.09 364 ASP A O 1
ATOM 2944 N N . SER A 1 365 ? 12.639 17.748 27.684 1.00 38.59 365 SER A N 1
ATOM 2945 C CA . SER A 1 365 ? 12.796 18.244 26.321 1.00 38.59 365 SER A CA 1
ATOM 2946 C C . SER A 1 365 ? 14.129 17.750 25.769 1.00 38.59 365 SER A C 1
ATOM 2948 O O . SER A 1 365 ? 14.992 18.518 25.360 1.00 38.59 365 SER A O 1
ATOM 2950 N N . GLY A 1 366 ? 14.301 16.432 25.766 1.00 30.31 366 GLY A N 1
ATOM 2951 C CA . GLY A 1 366 ? 15.359 15.752 25.035 1.00 30.31 366 GLY A CA 1
ATOM 2952 C C . GLY A 1 366 ? 14.784 15.160 23.757 1.00 30.31 366 GLY A C 1
ATOM 2953 O O . GLY A 1 366 ? 14.435 13.990 23.740 1.00 30.31 366 GLY A O 1
ATOM 2954 N N . SER A 1 367 ? 14.688 15.973 22.700 1.00 34.53 367 SER A N 1
ATOM 2955 C CA . SER A 1 367 ? 14.479 15.548 21.304 1.00 34.53 367 SER A CA 1
ATOM 2956 C C . SER A 1 367 ? 13.183 14.757 20.989 1.00 34.53 367 SER A C 1
ATOM 2958 O O . SER A 1 367 ? 13.113 13.539 21.127 1.00 34.53 367 SER A O 1
ATOM 2960 N N . SER A 1 368 ? 12.199 15.460 20.408 1.00 38.28 368 SER A N 1
ATOM 2961 C CA . SER A 1 368 ? 10.987 14.969 19.698 1.00 38.28 368 SER A CA 1
ATOM 2962 C C . SER A 1 368 ? 9.658 14.828 20.449 1.00 38.28 368 SER A C 1
ATOM 2964 O O . SER A 1 368 ? 8.638 14.629 19.786 1.00 38.28 368 SER A O 1
ATOM 2966 N N . VAL A 1 369 ? 9.585 15.035 21.771 1.00 41.97 369 VAL A N 1
ATOM 2967 C CA . VAL A 1 369 ? 8.281 15.280 22.420 1.00 41.97 369 VAL A CA 1
ATOM 2968 C C . VAL A 1 369 ? 7.787 16.634 21.948 1.00 41.97 369 VAL A C 1
ATOM 2970 O O . VAL A 1 369 ? 8.094 17.671 22.528 1.00 41.97 369 VAL A O 1
ATOM 2973 N N . SER A 1 370 ? 7.074 16.626 20.822 1.00 37.78 370 SER A N 1
ATOM 2974 C CA . SER A 1 370 ? 6.443 17.817 20.299 1.00 37.78 370 SER A CA 1
ATOM 2975 C C . SER A 1 370 ? 5.666 18.428 21.454 1.00 37.78 370 SER A C 1
ATOM 2977 O O . SER A 1 370 ? 4.858 17.719 22.066 1.00 37.78 370 SER A O 1
ATOM 2979 N N . GLU A 1 371 ? 5.907 19.707 21.752 1.00 37.25 371 GLU A N 1
ATOM 2980 C CA . GLU A 1 371 ? 4.971 20.504 22.534 1.00 37.25 371 GLU A CA 1
ATOM 2981 C C . GLU A 1 371 ? 3.568 20.059 22.125 1.00 37.25 371 GLU A C 1
ATOM 2983 O O . GLU A 1 371 ? 3.309 19.923 20.921 1.00 37.25 371 GLU A O 1
ATOM 2988 N N . GLY A 1 372 ? 2.703 19.763 23.097 1.00 41.59 372 GLY A N 1
ATOM 2989 C CA . GLY A 1 372 ? 1.336 19.260 22.922 1.00 41.59 372 GLY A CA 1
ATOM 2990 C C . GLY A 1 372 ? 0.407 20.177 22.110 1.00 41.59 372 GLY A C 1
ATOM 2991 O O . GLY A 1 372 ? -0.793 20.245 22.355 1.00 41.59 372 GLY A O 1
ATOM 2992 N N . LYS A 1 373 ? 0.922 20.892 21.108 1.00 40.44 373 LYS A N 1
ATOM 2993 C CA . LYS A 1 373 ? 0.248 21.219 19.863 1.00 40.44 373 LYS A CA 1
ATOM 2994 C C . LYS A 1 373 ? -0.211 19.912 19.215 1.00 40.44 373 LYS A C 1
ATOM 2996 O O . LYS A 1 373 ? 0.356 19.465 18.218 1.00 40.44 373 LYS A O 1
ATOM 3001 N N . AR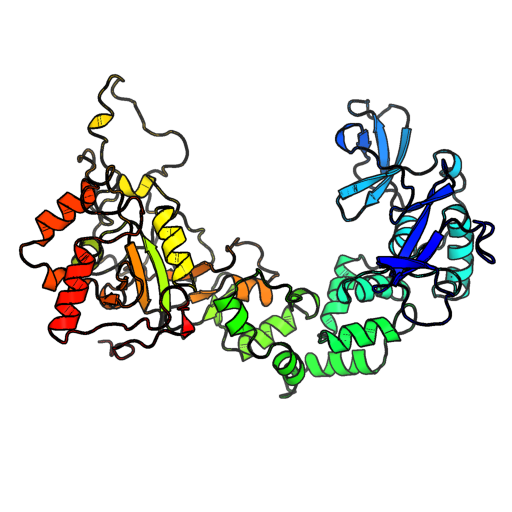G A 1 374 ? -1.276 19.308 19.747 1.00 51.06 374 ARG A N 1
ATOM 3002 C CA . ARG A 1 374 ? -2.294 18.699 18.890 1.00 51.06 374 ARG A CA 1
ATOM 3003 C C . ARG A 1 374 ? -2.856 19.859 18.071 1.00 51.06 374 ARG A C 1
ATOM 3005 O O . ARG A 1 374 ? -3.816 20.504 18.470 1.00 51.06 374 ARG A O 1
ATOM 3012 N N . SER A 1 375 ? -2.113 20.256 17.040 1.00 39.56 375 SER A N 1
ATOM 3013 C CA . SER A 1 375 ? -2.485 21.338 16.144 1.00 39.56 375 SER A CA 1
ATOM 3014 C C . SER A 1 375 ? -3.717 20.869 15.390 1.00 39.56 375 SER A C 1
ATOM 3016 O O . SER A 1 375 ? -3.671 19.875 14.669 1.00 39.56 375 SER A O 1
ATOM 3018 N N . GLY A 1 376 ? -4.832 21.537 15.623 1.00 39.28 376 GLY A N 1
ATOM 3019 C CA . GLY A 1 376 ? -5.838 21.724 14.600 1.00 39.28 376 GLY A CA 1
ATOM 3020 C C . GLY A 1 376 ? -5.961 23.225 14.423 1.00 39.28 376 GLY A C 1
ATOM 3021 O O . GLY A 1 376 ? -6.514 23.873 15.303 1.00 39.28 376 GLY A O 1
ATOM 3022 N N . ASP A 1 377 ? -5.450 23.761 13.319 1.00 42.22 377 ASP A N 1
ATOM 3023 C CA . ASP A 1 377 ? -5.920 25.047 12.781 1.00 42.22 377 ASP A CA 1
ATOM 3024 C C . ASP A 1 377 ? -7.201 24.794 11.963 1.00 42.22 377 ASP A C 1
ATOM 3026 O O . ASP A 1 377 ? -7.360 25.255 10.836 1.00 42.22 377 ASP A O 1
ATOM 3030 N N . GLU A 1 378 ? -8.099 23.955 12.482 1.00 46.53 378 GLU A N 1
ATOM 3031 C CA . GLU A 1 378 ? -9.226 23.436 11.718 1.00 46.53 378 GLU A CA 1
ATOM 3032 C C . GLU A 1 378 ? -10.460 24.290 11.982 1.00 46.53 378 GLU A C 1
ATOM 3034 O O . GLU A 1 378 ? -11.002 24.333 13.083 1.00 46.53 378 GLU A O 1
ATOM 3039 N N . ILE A 1 379 ? -10.921 24.945 10.922 1.00 40.34 379 ILE A N 1
ATOM 3040 C CA . ILE A 1 379 ? -12.170 25.709 10.813 1.00 40.34 379 ILE A CA 1
ATOM 3041 C C . ILE A 1 379 ? -13.384 24.738 10.807 1.00 40.34 379 ILE A C 1
ATOM 3043 O O . ILE A 1 379 ? -14.444 25.038 10.269 1.00 40.34 379 ILE A O 1
ATOM 3047 N N . ASP A 1 380 ? -13.229 23.534 11.362 1.00 41.59 380 ASP A N 1
ATOM 3048 C CA . ASP A 1 380 ? -14.171 22.424 11.236 1.00 41.59 380 ASP A CA 1
ATOM 3049 C C . ASP A 1 380 ? -15.132 22.398 12.436 1.00 41.59 380 ASP A C 1
ATOM 3051 O O . ASP A 1 380 ? -14.728 22.504 13.595 1.00 41.59 380 ASP A O 1
ATOM 3055 N N . SER A 1 381 ? -16.429 22.323 12.151 1.00 39.84 381 SER A N 1
ATOM 3056 C CA . SER A 1 381 ? -17.515 22.767 13.039 1.00 39.84 381 SER A CA 1
ATOM 3057 C C . SER A 1 381 ? -17.954 21.766 14.114 1.00 39.84 381 SER A C 1
ATOM 3059 O O . SER A 1 381 ? -18.879 22.063 14.869 1.00 39.84 381 SER A O 1
ATOM 3061 N N . ASP A 1 382 ? -17.304 20.604 14.221 1.00 50.38 382 ASP A N 1
ATOM 3062 C CA . ASP A 1 382 ? -17.697 19.532 15.147 1.00 50.38 382 ASP A CA 1
ATOM 3063 C C . ASP A 1 382 ? -16.654 19.337 16.267 1.00 50.38 382 ASP A C 1
ATOM 3065 O O . ASP A 1 382 ? -15.929 18.342 16.335 1.00 50.38 382 ASP A O 1
ATOM 3069 N N . SER A 1 383 ? -16.558 20.329 17.161 1.00 52.03 383 SER A N 1
ATOM 3070 C CA . SER A 1 383 ? -15.648 20.366 18.320 1.00 52.03 383 SER A CA 1
ATOM 3071 C C . SER A 1 383 ? -16.160 19.580 19.538 1.00 52.03 383 SER A C 1
ATOM 3073 O O . SER A 1 383 ? -15.802 19.875 20.678 1.00 52.03 383 SER A O 1
ATOM 3075 N N . SER A 1 384 ? -16.987 18.551 19.327 1.00 61.53 384 SER A N 1
ATOM 3076 C CA . SER A 1 384 ? -17.678 17.832 20.406 1.00 61.53 384 SER A CA 1
ATOM 3077 C C . SER A 1 384 ? -16.746 17.103 21.396 1.00 61.53 384 SER A C 1
ATOM 3079 O O . SER A 1 384 ? -17.229 16.548 22.380 1.00 61.53 384 SER A O 1
ATOM 3081 N N . PHE A 1 385 ? -15.446 16.997 21.104 1.00 72.38 385 PHE A N 1
ATOM 3082 C CA . PHE A 1 385 ? -14.455 16.376 21.979 1.00 72.38 385 PHE A CA 1
ATOM 3083 C C . PHE A 1 385 ? -13.654 17.455 22.706 1.00 72.38 385 PHE A C 1
ATOM 3085 O O . PHE A 1 385 ? -12.897 18.204 22.089 1.00 72.38 385 PHE A O 1
ATOM 3092 N N . ILE A 1 386 ? -13.816 17.519 24.026 1.00 75.19 386 ILE A N 1
ATOM 3093 C CA . ILE A 1 386 ? -13.132 18.497 24.869 1.00 75.19 386 ILE A CA 1
ATOM 3094 C C . ILE A 1 386 ? -11.818 17.883 25.343 1.00 75.19 386 ILE A C 1
ATOM 3096 O O . ILE A 1 386 ? -11.813 16.873 26.045 1.00 75.19 386 ILE A O 1
ATOM 3100 N N . PHE A 1 387 ? -10.702 18.502 24.962 1.00 79.88 387 PHE A N 1
ATOM 3101 C CA . PHE A 1 387 ? -9.407 18.134 25.517 1.00 79.88 387 PHE A CA 1
ATOM 3102 C C . PHE A 1 387 ? -9.289 18.622 26.963 1.00 79.88 387 PHE A C 1
ATOM 3104 O O . PHE A 1 387 ? -9.685 19.737 27.295 1.00 79.88 387 PHE A O 1
ATOM 3111 N N . ASP A 1 388 ? -8.694 17.789 27.808 1.00 82.62 388 ASP A N 1
ATOM 3112 C CA . ASP A 1 388 ? -8.277 18.172 29.145 1.00 82.62 388 ASP A CA 1
ATOM 3113 C C . ASP A 1 388 ? -6.955 18.952 29.063 1.00 82.62 388 ASP A C 1
ATOM 3115 O O . ASP A 1 388 ? -5.894 18.396 28.749 1.00 82.62 388 ASP A O 1
ATOM 3119 N N . ASP A 1 389 ? -7.043 20.253 29.341 1.00 83.06 389 ASP A N 1
ATOM 3120 C CA . ASP A 1 389 ? -5.919 21.192 29.368 1.00 83.06 389 ASP A CA 1
ATOM 3121 C C . ASP A 1 389 ? -5.141 21.167 30.703 1.00 83.06 389 ASP A C 1
ATOM 3123 O O . ASP A 1 389 ? -4.225 21.976 30.897 1.00 83.06 389 ASP A O 1
ATOM 3127 N N . SER A 1 390 ? -5.466 20.254 31.627 1.00 84.06 390 SER A N 1
ATOM 3128 C CA . SER A 1 390 ? -4.746 20.104 32.890 1.00 84.06 390 SER A CA 1
ATOM 3129 C C . SER A 1 390 ? -3.254 19.818 32.675 1.00 84.06 390 SER A C 1
ATOM 3131 O O . SER A 1 390 ? -2.823 19.115 31.756 1.00 84.06 390 SER A O 1
ATOM 3133 N N . LYS A 1 391 ? -2.432 20.404 33.549 1.00 86.50 391 LYS A N 1
ATOM 3134 C CA . LYS A 1 391 ? -0.972 20.251 33.579 1.00 86.50 391 LYS A CA 1
ATOM 3135 C C . LYS A 1 391 ? -0.540 19.841 34.979 1.00 86.50 391 LYS A C 1
ATOM 3137 O O . LYS A 1 391 ? -1.231 20.135 35.949 1.00 86.50 391 LYS A O 1
ATOM 3142 N N . GLY A 1 392 ? 0.618 19.195 35.090 1.00 82.75 392 GLY A N 1
ATOM 3143 C CA . GLY A 1 392 ? 1.189 18.840 36.393 1.00 82.75 392 GLY A CA 1
ATOM 3144 C C . GLY A 1 392 ? 0.541 17.629 37.072 1.00 82.75 392 GLY A C 1
ATOM 3145 O O . GLY A 1 392 ? 0.898 17.321 38.204 1.00 82.75 392 GLY A O 1
ATOM 3146 N N . TYR A 1 393 ? -0.390 16.937 36.407 1.00 88.38 393 TYR A N 1
ATOM 3147 C CA . TYR A 1 393 ? -0.970 15.700 36.924 1.00 88.38 393 TYR A CA 1
ATOM 3148 C C . TYR A 1 393 ? 0.057 14.558 36.897 1.00 88.38 393 TYR A C 1
ATOM 3150 O O . TYR A 1 393 ? 0.944 14.520 36.041 1.00 88.38 393 TYR A O 1
ATOM 3158 N N . GLU A 1 394 ? -0.078 13.607 37.820 1.00 89.25 394 GLU A N 1
ATOM 3159 C CA . GLU A 1 394 ? 0.779 12.423 37.872 1.00 89.25 394 GLU A CA 1
ATOM 3160 C C . GLU A 1 394 ? 0.471 11.469 36.710 1.00 89.25 394 GLU A C 1
ATOM 3162 O O . GLU A 1 394 ? -0.681 11.080 36.482 1.00 89.25 394 GLU A O 1
ATOM 3167 N N . SER A 1 395 ? 1.508 11.090 35.964 1.00 88.12 395 SER A N 1
ATOM 3168 C CA . SER A 1 395 ? 1.395 10.118 34.879 1.00 88.12 395 SER A CA 1
ATOM 3169 C C . SER A 1 395 ? 1.278 8.697 35.438 1.00 88.12 395 SER A C 1
ATOM 3171 O O . SER A 1 395 ? 2.202 8.200 36.078 1.00 88.12 395 SER A O 1
ATOM 3173 N N . LYS A 1 396 ? 0.150 8.035 35.173 1.00 89.25 396 LYS A N 1
ATOM 3174 C CA . LYS A 1 396 ? -0.203 6.701 35.688 1.00 89.25 396 LYS A CA 1
ATOM 3175 C C . LYS A 1 396 ? 0.214 5.565 34.756 1.00 89.25 396 LYS A C 1
ATOM 3177 O O . LYS A 1 396 ? 0.395 4.445 35.204 1.00 89.25 396 LYS A O 1
ATOM 3182 N N . ARG A 1 397 ? 0.376 5.846 33.460 1.00 88.00 397 ARG A N 1
ATOM 3183 C CA . ARG A 1 397 ? 0.520 4.829 32.400 1.00 88.00 397 ARG A CA 1
ATOM 3184 C C . ARG A 1 397 ? 1.956 4.455 32.054 1.00 88.00 397 ARG A C 1
ATOM 3186 O O . ARG A 1 397 ? 2.175 3.571 31.236 1.00 88.00 397 ARG A O 1
ATOM 3193 N N . ARG A 1 398 ? 2.950 5.078 32.690 1.00 86.25 398 ARG A N 1
ATOM 3194 C CA . ARG A 1 398 ? 4.375 4.840 32.389 1.00 86.25 398 ARG A CA 1
ATOM 3195 C C . ARG A 1 398 ? 4.829 3.405 32.659 1.00 86.25 398 ARG A C 1
ATOM 3197 O O . ARG A 1 398 ? 5.789 2.963 32.037 1.00 86.25 398 ARG A O 1
ATOM 3204 N N . GLN A 1 399 ? 4.151 2.695 33.561 1.00 87.56 399 GLN A N 1
ATOM 3205 C CA . GLN A 1 399 ? 4.435 1.293 33.881 1.00 87.56 399 GLN A CA 1
ATOM 3206 C C . GLN A 1 399 ? 3.620 0.309 33.032 1.00 87.56 399 GLN A C 1
ATOM 3208 O O . GLN A 1 399 ? 3.887 -0.886 33.077 1.00 87.56 399 GLN A O 1
ATOM 3213 N N . GLN A 1 400 ? 2.687 0.796 32.206 1.00 88.38 400 GLN A N 1
ATOM 3214 C CA . GLN A 1 400 ? 1.874 -0.048 31.342 1.00 88.38 400 GLN A CA 1
ATOM 3215 C C . GLN A 1 400 ? 2.768 -0.828 30.364 1.00 88.38 400 GLN A C 1
ATOM 3217 O O . GLN A 1 400 ? 3.533 -0.267 29.563 1.00 88.38 400 GLN A O 1
ATOM 3222 N N . THR A 1 401 ? 2.654 -2.149 30.424 1.00 85.06 401 THR A N 1
ATOM 3223 C CA . THR A 1 401 ? 3.343 -3.103 29.546 1.00 85.06 401 THR A CA 1
ATOM 3224 C C . THR A 1 401 ? 2.408 -3.629 28.464 1.00 85.06 401 THR A C 1
ATOM 3226 O O . THR A 1 401 ? 2.829 -3.738 27.313 1.00 85.06 401 THR A O 1
ATOM 3229 N N . THR A 1 402 ? 1.145 -3.859 28.820 1.00 87.56 402 THR A N 1
ATOM 3230 C CA . THR A 1 402 ? 0.090 -4.365 27.940 1.00 87.56 402 THR A CA 1
ATOM 3231 C C . THR A 1 402 ? -0.265 -3.371 26.838 1.00 87.56 402 THR A C 1
ATOM 3233 O O . THR A 1 402 ? -0.542 -2.194 27.095 1.00 87.56 402 THR A O 1
ATOM 3236 N N . SER A 1 403 ? -0.279 -3.862 25.602 1.00 89.25 403 SER A N 1
ATOM 3237 C CA . SER A 1 403 ? -0.836 -3.182 24.431 1.00 89.25 403 SER A CA 1
ATOM 3238 C C . SER A 1 403 ? -1.967 -4.013 23.832 1.00 89.25 403 SER A C 1
ATOM 3240 O O . SER A 1 403 ? -2.076 -5.213 24.075 1.00 89.25 403 SER A O 1
ATOM 3242 N N . PHE A 1 404 ? -2.815 -3.361 23.049 1.00 92.94 404 PHE A N 1
ATOM 3243 C CA . PHE A 1 404 ? -4.040 -3.931 22.509 1.00 92.94 404 PHE A CA 1
ATOM 3244 C C . PHE A 1 404 ? -3.979 -3.990 20.991 1.00 92.94 404 PHE A C 1
ATOM 3246 O O . PHE A 1 404 ? -3.307 -3.179 20.352 1.00 92.94 404 PHE A O 1
ATOM 3253 N N . VAL A 1 405 ? -4.726 -4.926 20.418 1.00 95.50 405 VAL A N 1
ATOM 3254 C CA . VAL A 1 405 ? -4.987 -4.980 18.983 1.00 95.50 405 VAL A CA 1
ATOM 3255 C C . VAL A 1 405 ? -6.464 -4.701 18.771 1.00 95.50 405 VAL A C 1
ATOM 3257 O O . VAL A 1 405 ? -7.323 -5.316 19.405 1.00 95.50 405 VAL A O 1
ATOM 3260 N N . TYR A 1 406 ? -6.754 -3.753 17.887 1.00 97.25 406 TYR A N 1
ATOM 3261 C CA . TYR A 1 406 ? -8.113 -3.409 17.501 1.00 97.25 406 TYR A CA 1
ATOM 3262 C C . TYR A 1 406 ? -8.360 -3.774 16.043 1.00 97.25 406 TYR A C 1
ATOM 3264 O O . TYR A 1 406 ? -7.551 -3.433 15.179 1.00 97.25 406 TYR A O 1
ATOM 3272 N N . ALA A 1 407 ? -9.501 -4.404 15.776 1.00 98.25 407 ALA A N 1
ATOM 3273 C CA . ALA A 1 407 ? -10.110 -4.434 14.456 1.00 98.25 407 ALA A CA 1
ATOM 3274 C C . ALA A 1 407 ? -11.011 -3.200 14.321 1.00 98.25 407 ALA A C 1
ATOM 3276 O O . ALA A 1 407 ? -11.823 -2.906 15.206 1.00 98.25 407 ALA A O 1
ATOM 3277 N N . ILE A 1 408 ? -10.842 -2.452 13.235 1.00 97.75 408 ILE A N 1
ATOM 3278 C CA . ILE A 1 408 ? -11.562 -1.207 12.974 1.00 97.75 408 ILE A CA 1
ATOM 3279 C C . ILE A 1 408 ? -12.465 -1.420 11.761 1.00 97.75 408 ILE A C 1
ATOM 3281 O O . ILE A 1 408 ? -11.969 -1.743 10.688 1.00 97.75 408 ILE A O 1
ATOM 3285 N N . ASP A 1 409 ? -13.772 -1.205 11.917 1.00 97.00 409 ASP A N 1
ATOM 3286 C CA . ASP A 1 409 ? -14.740 -1.222 10.814 1.00 97.00 409 ASP A CA 1
ATOM 3287 C C . ASP A 1 409 ? -14.548 0.004 9.920 1.00 97.00 409 ASP A C 1
ATOM 3289 O O . ASP A 1 409 ? -14.958 1.126 10.256 1.00 97.00 409 ASP A O 1
ATOM 3293 N N . THR A 1 410 ? -13.909 -0.221 8.775 1.00 96.19 410 THR A N 1
ATOM 3294 C CA . THR A 1 410 ? -13.559 0.810 7.794 1.00 96.19 410 THR A CA 1
ATOM 3295 C C . THR A 1 410 ? -14.559 0.933 6.656 1.00 96.19 410 THR A C 1
ATOM 3297 O O . THR A 1 410 ? -14.376 1.790 5.795 1.00 96.19 410 THR A O 1
ATOM 3300 N N . ARG A 1 411 ? -15.660 0.172 6.670 1.00 94.62 411 ARG A N 1
ATOM 3301 C CA . ARG A 1 411 ? -16.711 0.298 5.654 1.00 94.62 411 ARG A CA 1
ATOM 3302 C C . ARG A 1 411 ? -17.285 1.718 5.640 1.00 94.62 411 ARG A C 1
ATOM 3304 O O . ARG A 1 411 ? -17.708 2.252 6.678 1.00 94.62 411 ARG A O 1
ATOM 3311 N N . GLY A 1 412 ? -17.233 2.358 4.476 1.00 92.25 412 GLY A N 1
ATOM 3312 C CA . GLY A 1 412 ? -17.624 3.749 4.260 1.00 92.25 412 GLY A CA 1
ATOM 3313 C C . GLY A 1 412 ? -16.630 4.794 4.787 1.00 92.25 412 GLY A C 1
ATOM 3314 O O . GLY A 1 412 ? -16.971 5.980 4.814 1.00 92.25 412 GLY A O 1
ATOM 3315 N N . LEU A 1 413 ? -15.433 4.393 5.231 1.00 92.94 413 LEU A N 1
ATOM 3316 C CA . LEU A 1 413 ? -14.322 5.289 5.564 1.00 92.94 413 LEU A CA 1
ATOM 3317 C C . LEU A 1 413 ? -13.279 5.254 4.451 1.00 92.94 413 LEU A C 1
ATOM 3319 O O . LEU A 1 413 ? -13.022 4.213 3.865 1.00 92.94 413 LEU A O 1
ATOM 3323 N N . GLU A 1 414 ? -12.647 6.391 4.179 1.00 95.19 414 GLU A N 1
ATOM 3324 C CA . GLU A 1 414 ? -11.509 6.436 3.261 1.00 95.19 414 GLU A CA 1
ATOM 3325 C C . GLU A 1 414 ? -10.323 5.670 3.862 1.00 95.19 414 GLU A C 1
ATOM 3327 O O . GLU A 1 414 ? -9.852 5.998 4.954 1.00 95.19 414 GLU A O 1
ATOM 3332 N N . VAL A 1 415 ? -9.831 4.679 3.121 1.00 95.81 415 VAL A N 1
ATOM 3333 C CA . VAL A 1 415 ? -8.618 3.916 3.415 1.00 95.81 415 VAL A CA 1
ATOM 3334 C C . VAL A 1 415 ? -7.644 4.097 2.255 1.00 95.81 415 VAL A C 1
ATOM 3336 O O . VAL A 1 415 ? -7.989 3.824 1.106 1.00 95.81 415 VAL A O 1
ATOM 3339 N N . VAL A 1 416 ? -6.436 4.570 2.561 1.00 94.88 416 VAL A N 1
ATOM 3340 C CA . VAL A 1 416 ? -5.312 4.764 1.634 1.00 94.88 416 VAL A CA 1
ATOM 3341 C C . VAL A 1 416 ? -4.337 3.584 1.788 1.00 94.88 416 VAL A C 1
ATOM 3343 O O . VAL A 1 416 ? -3.566 3.568 2.748 1.00 94.88 416 VAL A O 1
ATOM 3346 N N . PRO A 1 417 ? -4.366 2.592 0.885 1.00 93.75 417 PRO A N 1
ATOM 3347 C CA . PRO A 1 417 ? -3.468 1.436 0.900 1.00 93.75 417 PRO A CA 1
ATOM 3348 C C . PRO A 1 417 ? -2.065 1.795 0.400 1.00 93.75 417 PRO A C 1
ATOM 3350 O O . PRO A 1 417 ? -1.910 2.293 -0.722 1.00 93.75 417 PRO A O 1
ATOM 3353 N N . GLY A 1 418 ? -1.035 1.524 1.205 1.00 90.06 418 GLY A N 1
ATOM 3354 C CA . GLY A 1 418 ? 0.351 1.852 0.870 1.00 90.06 418 GLY A CA 1
ATOM 3355 C C . GLY A 1 418 ? 0.889 1.061 -0.323 1.00 90.06 418 GLY A C 1
ATOM 3356 O O . GLY A 1 418 ? 1.349 1.649 -1.307 1.00 90.06 418 GLY A O 1
ATOM 3357 N N . ALA A 1 419 ? 0.767 -0.268 -0.273 1.00 89.00 419 ALA A N 1
ATOM 3358 C CA . ALA A 1 419 ? 1.264 -1.174 -1.310 1.00 89.00 419 ALA A CA 1
ATOM 3359 C C . ALA A 1 419 ? 0.645 -0.892 -2.695 1.00 89.00 419 ALA A C 1
ATOM 3361 O O . ALA A 1 419 ? 1.352 -0.788 -3.699 1.00 89.00 419 ALA A O 1
ATOM 3362 N N . GLU A 1 420 ? -0.667 -0.659 -2.747 1.00 91.12 420 GLU A N 1
ATOM 3363 C CA . GLU A 1 420 ? -1.390 -0.330 -3.983 1.00 91.12 420 GLU A CA 1
ATOM 3364 C C . GLU A 1 420 ? -1.020 1.047 -4.539 1.00 91.12 420 GLU A C 1
ATOM 3366 O O . GLU A 1 420 ? -0.862 1.196 -5.752 1.00 91.12 420 GLU A O 1
ATOM 3371 N N . ASN A 1 421 ? -0.808 2.053 -3.681 1.00 90.56 421 ASN A N 1
ATOM 3372 C CA . ASN A 1 421 ? -0.288 3.346 -4.133 1.00 90.56 421 ASN A CA 1
ATOM 3373 C C . ASN A 1 421 ? 1.109 3.200 -4.733 1.00 90.56 421 ASN A C 1
ATOM 3375 O O . ASN A 1 421 ? 1.400 3.801 -5.764 1.00 90.56 421 ASN A O 1
ATOM 3379 N N . LYS A 1 422 ? 1.970 2.371 -4.146 1.00 86.31 422 LYS A N 1
ATOM 3380 C CA . LYS A 1 422 ? 3.305 2.143 -4.697 1.00 86.31 422 LYS A CA 1
ATOM 3381 C C . LYS A 1 422 ? 3.255 1.362 -6.021 1.00 86.31 422 LYS A C 1
ATOM 3383 O O . LYS A 1 422 ? 4.086 1.603 -6.892 1.00 86.31 422 LYS A O 1
ATOM 3388 N N . ALA A 1 423 ? 2.265 0.487 -6.208 1.00 87.44 423 ALA A N 1
ATOM 3389 C CA . ALA A 1 423 ? 2.073 -0.277 -7.442 1.00 87.44 423 ALA A CA 1
ATOM 3390 C C . ALA A 1 423 ? 1.459 0.541 -8.596 1.00 87.44 423 ALA A C 1
ATOM 3392 O O . ALA A 1 423 ? 1.907 0.414 -9.738 1.00 87.44 423 ALA A O 1
ATOM 3393 N N . PHE A 1 424 ? 0.446 1.367 -8.311 1.00 89.75 424 PHE A N 1
ATOM 3394 C CA . PHE A 1 424 ? -0.384 2.038 -9.325 1.00 89.75 424 PHE A CA 1
ATOM 3395 C C . PHE A 1 424 ? -0.251 3.570 -9.350 1.00 89.75 424 PHE A C 1
ATOM 3397 O O . PHE A 1 424 ? -0.766 4.220 -10.256 1.00 89.75 424 PHE A O 1
ATOM 3404 N N . ASN A 1 425 ? 0.427 4.164 -8.367 1.00 89.12 425 ASN A N 1
ATOM 3405 C CA . ASN A 1 425 ? 0.577 5.613 -8.193 1.00 89.12 425 ASN A CA 1
ATOM 3406 C C . ASN A 1 425 ? 2.018 5.987 -7.787 1.00 89.12 425 ASN A C 1
ATOM 3408 O O . ASN A 1 425 ? 2.249 6.942 -7.046 1.00 89.12 425 ASN A O 1
ATOM 3412 N N . SER A 1 426 ? 3.002 5.230 -8.287 1.00 77.38 426 SER A N 1
ATOM 3413 C CA . SER A 1 426 ? 4.421 5.305 -7.903 1.00 77.38 426 SER A CA 1
ATOM 3414 C C . SER A 1 426 ? 5.076 6.673 -8.106 1.00 77.38 426 SER A C 1
ATOM 3416 O O . SER A 1 426 ? 6.097 6.962 -7.488 1.00 77.38 426 SER A O 1
ATOM 3418 N N . ALA A 1 427 ? 4.516 7.522 -8.973 1.00 73.38 427 ALA A N 1
ATOM 3419 C CA . ALA A 1 427 ? 4.983 8.893 -9.161 1.00 73.38 427 ALA A CA 1
ATOM 3420 C C . ALA A 1 427 ? 4.832 9.749 -7.885 1.00 73.38 427 ALA A C 1
ATOM 3422 O O . ALA A 1 427 ? 5.540 10.744 -7.721 1.00 73.38 427 ALA A O 1
ATOM 3423 N N . ASN A 1 428 ? 3.947 9.359 -6.960 1.00 72.75 428 ASN A N 1
ATOM 3424 C CA . ASN A 1 428 ? 3.728 10.041 -5.690 1.00 72.75 428 ASN A CA 1
ATOM 3425 C C . ASN A 1 428 ? 4.593 9.435 -4.567 1.00 72.75 428 ASN A C 1
ATOM 3427 O O . ASN A 1 428 ? 4.101 8.794 -3.643 1.00 72.75 428 ASN A O 1
ATOM 3431 N N . GLY A 1 429 ? 5.912 9.631 -4.663 1.00 59.75 429 GLY A N 1
ATOM 3432 C CA . GLY A 1 429 ? 6.908 9.101 -3.718 1.00 59.75 429 GLY A CA 1
ATOM 3433 C C . GLY A 1 429 ? 7.054 9.882 -2.406 1.00 59.75 429 GLY A C 1
ATOM 3434 O O . GLY A 1 429 ? 8.095 9.790 -1.763 1.00 59.75 429 GLY A O 1
ATOM 3435 N N . GLN A 1 430 ? 6.068 10.703 -2.029 1.00 62.34 430 GLN A N 1
ATOM 3436 C CA . GLN A 1 430 ? 6.169 11.564 -0.842 1.00 62.34 430 GLN A CA 1
ATOM 3437 C C . GLN A 1 430 ? 5.957 10.811 0.479 1.00 62.34 430 GLN A C 1
ATOM 3439 O O . GLN A 1 430 ? 6.334 11.321 1.534 1.00 62.34 430 GLN A O 1
ATOM 3444 N N . PHE A 1 431 ? 5.377 9.609 0.431 1.00 69.06 431 PHE A N 1
ATOM 3445 C CA . PHE A 1 431 ? 5.003 8.849 1.620 1.00 69.06 431 PHE A CA 1
ATOM 3446 C C . PHE A 1 431 ? 5.667 7.479 1.628 1.00 69.06 431 PHE A C 1
ATOM 3448 O O . PHE A 1 431 ? 5.558 6.710 0.673 1.00 69.06 431 PHE A O 1
ATOM 3455 N N . PHE A 1 432 ? 6.351 7.190 2.731 1.00 67.94 432 PHE A N 1
ATOM 3456 C CA . PHE A 1 432 ? 6.961 5.898 2.994 1.00 67.94 432 PHE A CA 1
ATOM 3457 C C . PHE A 1 432 ? 5.989 5.082 3.834 1.00 67.94 432 PHE A C 1
ATOM 3459 O O . PHE A 1 432 ? 5.859 5.332 5.027 1.00 67.94 432 PHE A O 1
ATOM 3466 N N . PHE A 1 433 ? 5.295 4.158 3.179 1.00 73.12 433 PHE A N 1
ATOM 3467 C CA . PHE A 1 433 ? 4.570 3.084 3.846 1.00 73.12 433 PHE A CA 1
ATOM 3468 C C . PHE A 1 433 ? 5.534 1.924 4.083 1.00 73.12 433 PHE A C 1
ATOM 3470 O O . PHE A 1 433 ? 6.405 1.673 3.236 1.00 73.12 433 PHE A O 1
ATOM 3477 N N . ASP A 1 434 ? 5.372 1.205 5.191 1.00 76.31 434 ASP A N 1
ATOM 3478 C CA . ASP A 1 434 ? 5.898 -0.160 5.251 1.00 76.31 434 ASP A CA 1
ATOM 3479 C C . ASP A 1 434 ? 5.089 -1.113 4.340 1.00 76.31 434 ASP A C 1
ATOM 3481 O O . ASP A 1 434 ? 4.239 -0.682 3.556 1.00 76.31 434 ASP A O 1
ATOM 3485 N N . GLU A 1 435 ? 5.412 -2.407 4.353 1.00 79.56 435 GLU A N 1
ATOM 3486 C CA . GLU A 1 435 ? 4.857 -3.365 3.390 1.00 79.56 435 GLU A CA 1
ATOM 3487 C C . GLU A 1 435 ? 3.342 -3.569 3.520 1.00 79.56 435 GLU A C 1
ATOM 3489 O O . GLU A 1 435 ? 2.695 -3.821 2.505 1.00 79.56 435 GLU A O 1
ATOM 3494 N N . MET A 1 436 ? 2.784 -3.435 4.728 1.00 85.44 436 MET A N 1
ATOM 3495 C CA . MET A 1 436 ? 1.384 -3.756 5.045 1.00 85.44 436 MET A CA 1
ATOM 3496 C C . MET A 1 436 ? 0.608 -2.555 5.598 1.00 85.44 436 MET A C 1
ATOM 3498 O O . MET A 1 436 ? -0.573 -2.675 5.937 1.00 85.44 436 MET A O 1
ATOM 3502 N N . GLU A 1 437 ? 1.249 -1.394 5.700 1.00 89.00 437 GLU A N 1
ATOM 3503 C CA . GLU A 1 437 ? 0.643 -0.172 6.200 1.00 89.00 437 GLU A CA 1
ATOM 3504 C C . GLU A 1 437 ? -0.364 0.434 5.209 1.00 89.00 437 GLU A C 1
ATOM 3506 O O . GLU A 1 437 ? -0.173 0.525 3.991 1.00 89.00 437 GLU A O 1
ATOM 3511 N N . GLY A 1 438 ? -1.458 0.926 5.776 1.00 91.62 438 GLY A N 1
ATOM 3512 C CA . GLY A 1 438 ? -2.395 1.825 5.131 1.00 91.62 438 GLY A CA 1
ATOM 3513 C C . GLY A 1 438 ? -2.855 2.901 6.105 1.00 91.62 438 GLY A C 1
ATOM 3514 O O . GLY A 1 438 ? -2.688 2.799 7.320 1.00 91.62 438 GLY A O 1
ATOM 3515 N N . HIS A 1 439 ? -3.461 3.959 5.581 1.00 92.62 439 HIS A N 1
ATOM 3516 C CA . HIS A 1 439 ? -3.982 5.048 6.400 1.00 92.62 439 HIS A CA 1
ATOM 3517 C C . HIS A 1 439 ? -5.501 5.112 6.336 1.00 92.62 439 HIS A C 1
ATOM 3519 O O . HIS A 1 439 ? -6.086 5.222 5.263 1.00 92.62 439 HIS A O 1
ATOM 3525 N N . ILE A 1 440 ? -6.140 5.128 7.501 1.00 93.12 440 ILE A N 1
ATOM 3526 C CA . ILE A 1 440 ? -7.566 5.407 7.646 1.00 93.12 440 ILE A CA 1
ATOM 3527 C C . ILE A 1 440 ? -7.736 6.920 7.780 1.00 93.12 440 ILE A C 1
ATOM 3529 O O . ILE A 1 440 ? -7.118 7.557 8.638 1.00 93.12 440 ILE A O 1
ATOM 3533 N N . SER A 1 441 ? -8.599 7.506 6.960 1.00 89.81 441 SER A N 1
ATOM 3534 C CA . SER A 1 441 ? -9.011 8.898 7.096 1.00 89.81 441 SER A CA 1
ATOM 3535 C C . SER A 1 441 ? -9.879 9.044 8.338 1.00 89.81 441 SER A C 1
ATOM 3537 O O . SER A 1 441 ? -11.001 8.538 8.417 1.00 89.81 441 SER A O 1
ATOM 3539 N N . THR A 1 442 ? -9.354 9.732 9.344 1.00 84.94 442 THR A N 1
ATOM 3540 C CA . THR A 1 442 ? -10.078 9.970 10.589 1.00 84.94 442 THR A CA 1
ATOM 3541 C C . THR A 1 442 ? -10.911 11.240 10.482 1.00 84.94 442 THR A C 1
ATOM 3543 O O . THR A 1 442 ? -10.383 12.305 10.146 1.00 84.94 442 THR A O 1
ATOM 3546 N N . PRO A 1 443 ? -12.221 11.178 10.784 1.00 74.94 443 PRO A N 1
ATOM 3547 C CA . PRO A 1 443 ? -13.001 12.382 11.012 1.00 74.94 443 PRO A CA 1
ATOM 3548 C C . PRO A 1 443 ? -12.363 13.233 12.113 1.00 74.94 443 PRO A C 1
ATOM 3550 O O . PRO A 1 443 ? -11.766 12.697 13.046 1.00 74.94 443 PRO A O 1
ATOM 3553 N N . THR A 1 444 ? -12.566 14.546 12.063 1.00 68.62 444 THR A N 1
ATOM 3554 C CA . THR A 1 444 ? -12.110 15.492 13.096 1.00 68.62 444 THR A CA 1
ATOM 3555 C C . THR A 1 444 ? -12.592 15.087 14.489 1.00 68.62 444 THR A C 1
ATOM 3557 O O . THR A 1 444 ? -11.843 15.128 15.464 1.00 68.62 444 THR A O 1
ATOM 3560 N N . ARG A 1 445 ? -13.814 14.547 14.553 1.00 73.94 445 ARG A N 1
ATOM 3561 C CA . ARG A 1 445 ? -14.424 13.962 15.750 1.00 73.94 445 ARG A CA 1
ATOM 3562 C C . ARG A 1 445 ? -13.864 12.592 16.171 1.00 73.94 445 ARG A C 1
ATOM 3564 O O . ARG A 1 445 ? -14.417 12.020 17.096 1.00 73.94 445 ARG A O 1
ATOM 3571 N N . GLY A 1 446 ? -12.845 12.039 15.517 1.00 83.81 446 GLY A N 1
ATOM 3572 C CA . GLY A 1 446 ? -12.337 10.678 15.743 1.00 83.81 446 GLY A CA 1
ATOM 3573 C C . GLY A 1 446 ? -13.161 9.570 15.069 1.00 83.81 446 GLY A C 1
ATOM 3574 O O . GLY A 1 446 ? -14.263 9.798 14.560 1.00 83.81 446 GLY A O 1
ATOM 3575 N N . ILE A 1 447 ? -12.616 8.349 15.053 1.00 90.19 447 ILE A N 1
ATOM 3576 C CA . ILE A 1 447 ? -13.337 7.136 14.627 1.00 90.19 447 ILE A CA 1
ATOM 3577 C C . ILE A 1 447 ? -14.273 6.719 15.762 1.00 90.19 447 ILE A C 1
ATOM 3579 O O . ILE A 1 447 ? -13.812 6.545 16.882 1.00 90.19 447 ILE A O 1
ATOM 3583 N N . SER A 1 448 ? -15.568 6.554 15.492 1.00 91.44 448 SER A N 1
ATOM 3584 C CA . SER A 1 448 ? -16.564 6.178 16.508 1.00 91.44 448 SER A CA 1
ATOM 3585 C C . SER A 1 448 ? -16.228 4.849 17.190 1.00 91.44 448 SER A C 1
ATOM 3587 O O . SER A 1 448 ? -15.853 3.889 16.521 1.00 91.44 448 SER A O 1
ATOM 3589 N N . ALA A 1 449 ? -16.427 4.761 18.507 1.00 93.00 449 ALA A N 1
ATOM 3590 C CA . ALA A 1 449 ? -16.177 3.546 19.287 1.00 93.00 449 ALA A CA 1
ATOM 3591 C C . ALA A 1 449 ? -17.052 2.351 18.879 1.00 93.0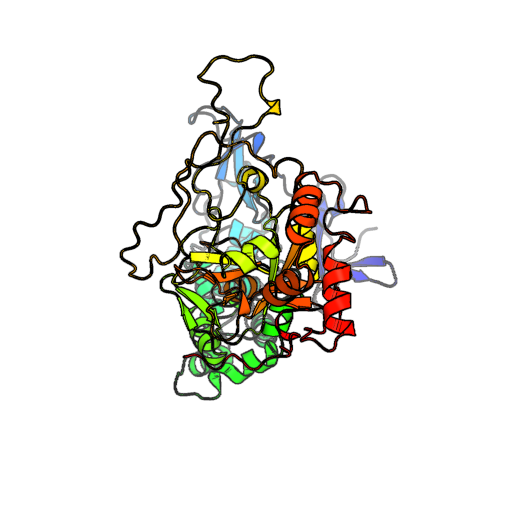0 449 ALA A C 1
ATOM 3593 O O . ALA A 1 449 ? -16.699 1.215 19.167 1.00 93.00 449 ALA A O 1
ATOM 3594 N N . GLU A 1 450 ? -18.167 2.575 18.180 1.00 92.56 450 GLU A N 1
ATOM 3595 C CA . GLU A 1 450 ? -18.980 1.485 17.616 1.00 92.56 450 GLU A CA 1
ATOM 3596 C C . GLU A 1 450 ? -18.258 0.695 16.512 1.00 92.56 450 GLU A C 1
ATOM 3598 O O . GLU A 1 450 ? -18.575 -0.468 16.281 1.00 92.56 450 GLU A O 1
ATOM 3603 N N . ARG A 1 451 ? -17.248 1.310 15.880 1.00 94.94 451 ARG A N 1
ATOM 3604 C CA . ARG A 1 451 ? -16.404 0.706 14.841 1.00 94.94 451 ARG A CA 1
ATOM 3605 C C . ARG A 1 451 ? -15.165 0.025 15.401 1.00 94.94 451 ARG A C 1
ATOM 3607 O O . ARG A 1 451 ? -14.383 -0.514 14.631 1.00 94.94 451 ARG A O 1
ATOM 3614 N N . ILE A 1 452 ? -14.944 0.089 16.712 1.00 97.56 452 ILE A N 1
ATOM 3615 C CA . ILE A 1 452 ? -13.699 -0.352 17.335 1.00 97.56 452 ILE A CA 1
ATOM 3616 C C . ILE A 1 452 ? -13.972 -1.627 18.116 1.00 97.56 452 ILE A C 1
ATOM 3618 O O . ILE A 1 452 ? -14.743 -1.637 19.079 1.00 97.56 452 ILE A O 1
ATOM 3622 N N . TRP A 1 453 ? -13.304 -2.695 17.704 1.00 98.50 453 TRP A N 1
ATOM 3623 C CA . TRP A 1 453 ? -13.446 -4.018 18.285 1.00 98.50 453 TRP A CA 1
ATOM 3624 C C . TRP A 1 453 ? -12.112 -4.455 18.868 1.00 98.50 453 TRP A C 1
ATOM 3626 O O . TRP A 1 453 ? -11.100 -4.477 18.172 1.00 98.50 453 TRP A O 1
ATOM 3636 N N . LEU A 1 454 ? -12.102 -4.769 20.159 1.00 98.50 454 LEU A N 1
ATOM 3637 C CA . LEU A 1 454 ? -10.939 -5.300 20.850 1.00 98.50 454 LEU A CA 1
ATOM 3638 C C . LEU A 1 454 ? -10.751 -6.764 20.466 1.00 98.50 454 LEU A C 1
ATOM 3640 O O . LEU A 1 454 ? -11.634 -7.582 20.725 1.00 98.50 454 LEU A O 1
ATOM 3644 N N . VAL A 1 455 ? -9.600 -7.078 19.880 1.00 98.06 455 VAL A N 1
ATOM 3645 C CA . VAL A 1 455 ? -9.215 -8.443 19.522 1.00 98.06 455 VAL A CA 1
ATOM 3646 C C . VAL A 1 455 ? -8.693 -9.168 20.762 1.00 98.06 455 VAL A C 1
ATOM 3648 O O . VAL A 1 455 ? -7.873 -8.626 21.506 1.00 98.06 455 VAL A O 1
ATOM 3651 N N . ARG A 1 456 ? -9.176 -10.395 20.979 1.00 95.81 456 ARG A N 1
ATOM 3652 C CA . ARG A 1 456 ? -8.704 -11.297 22.036 1.00 95.81 456 ARG A CA 1
ATOM 3653 C C . ARG A 1 456 ? -7.231 -11.639 21.820 1.00 95.81 456 ARG A C 1
ATOM 3655 O O . ARG A 1 456 ? -6.779 -11.737 20.682 1.00 95.81 456 ARG A O 1
ATOM 3662 N N . SER A 1 457 ? -6.485 -11.866 22.895 1.00 92.44 457 SER A N 1
ATOM 3663 C CA . SER A 1 457 ? -5.036 -12.111 22.829 1.00 92.44 457 SER A CA 1
ATOM 3664 C C . SER A 1 457 ? -4.614 -13.340 22.007 1.00 92.44 457 SER A C 1
ATOM 3666 O O . SER A 1 457 ? -3.473 -13.409 21.559 1.00 92.44 457 SER A O 1
ATOM 3668 N N . ASP A 1 458 ? -5.516 -14.293 21.760 1.00 92.94 458 ASP A N 1
ATOM 3669 C CA . ASP A 1 458 ? -5.269 -15.458 20.899 1.00 92.94 458 ASP A CA 1
ATOM 3670 C C . ASP A 1 458 ? -5.722 -15.268 19.441 1.00 92.94 458 ASP A C 1
ATOM 3672 O O . ASP A 1 458 ? -5.662 -16.210 18.653 1.00 92.94 458 ASP A O 1
ATOM 3676 N N . LEU A 1 459 ? -6.175 -14.060 19.087 1.00 95.69 459 LEU A N 1
ATOM 3677 C CA . LEU A 1 459 ? -6.561 -13.638 17.738 1.00 95.69 459 LEU A CA 1
ATOM 3678 C C . LEU A 1 459 ? -7.779 -14.358 17.146 1.00 95.69 459 LEU A C 1
ATOM 3680 O O . LEU A 1 459 ? -8.049 -14.205 15.960 1.00 95.69 459 LEU A O 1
ATOM 3684 N N . THR A 1 460 ? -8.531 -15.122 17.941 1.00 96.19 460 THR A N 1
ATOM 3685 C CA . THR A 1 460 ? -9.652 -15.935 17.429 1.00 96.19 460 THR A CA 1
ATOM 3686 C C . THR A 1 460 ? -10.962 -15.171 17.301 1.00 96.19 460 THR A C 1
ATOM 3688 O O . THR A 1 460 ? -11.844 -15.581 16.548 1.00 96.19 460 THR A O 1
ATOM 3691 N N . ARG A 1 461 ? -11.110 -14.065 18.036 1.00 97.69 461 ARG A N 1
ATOM 3692 C CA . ARG A 1 461 ? -12.341 -13.273 18.077 1.00 97.69 461 ARG A CA 1
ATOM 3693 C C . ARG A 1 461 ? -12.121 -11.869 18.615 1.00 97.69 461 ARG A C 1
ATOM 3695 O O . ARG A 1 461 ? -11.105 -11.592 19.253 1.00 97.69 461 ARG A O 1
ATOM 3702 N N . ALA A 1 462 ? -13.101 -10.999 18.405 1.00 98.56 462 ALA A N 1
ATOM 3703 C CA . ALA A 1 462 ? -13.119 -9.646 18.941 1.00 98.56 462 ALA A CA 1
ATOM 3704 C C . ALA A 1 462 ? -14.515 -9.236 19.434 1.00 98.56 462 ALA A C 1
ATOM 3706 O O . ALA A 1 462 ? -15.529 -9.730 18.942 1.00 98.56 462 ALA A O 1
ATOM 3707 N N . ALA A 1 463 ? -14.570 -8.288 20.369 1.00 98.44 463 ALA A N 1
ATOM 3708 C CA . ALA A 1 463 ? -15.812 -7.679 20.857 1.00 98.44 463 ALA A CA 1
ATOM 3709 C C . ALA A 1 463 ? -15.732 -6.149 20.787 1.00 98.44 463 ALA A C 1
ATOM 3711 O O . ALA A 1 463 ? -14.647 -5.576 20.918 1.00 98.44 463 ALA A O 1
ATOM 3712 N N . ARG A 1 464 ? -16.864 -5.458 20.601 1.00 98.00 464 ARG A N 1
ATOM 3713 C CA . ARG A 1 464 ? -16.881 -3.983 20.588 1.00 98.00 464 ARG A CA 1
ATOM 3714 C C . ARG A 1 464 ? -16.375 -3.444 21.912 1.00 98.00 464 ARG A C 1
ATOM 3716 O O . ARG A 1 464 ? -16.773 -3.921 22.970 1.00 98.00 464 ARG A O 1
ATOM 3723 N N . VAL A 1 465 ? -15.577 -2.380 21.869 1.00 98.06 465 VAL A N 1
ATOM 3724 C CA . VAL A 1 465 ? -15.027 -1.774 23.095 1.00 98.06 465 VAL A CA 1
ATOM 3725 C C . VAL A 1 465 ? -16.118 -1.309 24.069 1.00 98.06 465 VAL A C 1
ATOM 3727 O O . VAL A 1 465 ? -15.909 -1.359 25.277 1.00 98.06 465 VAL A O 1
ATOM 3730 N N . LYS A 1 466 ? -17.296 -0.912 23.560 1.00 97.06 466 LYS A N 1
ATOM 3731 C CA . LYS A 1 466 ? -18.473 -0.589 24.385 1.00 97.06 466 LYS A CA 1
ATOM 3732 C C . LYS A 1 466 ? -19.011 -1.811 25.130 1.00 97.06 466 LYS A C 1
ATOM 3734 O O . LYS A 1 466 ? -19.165 -1.748 26.341 1.00 97.06 466 LYS A O 1
ATOM 3739 N N . ASP A 1 467 ? -19.194 -2.929 24.431 1.00 98.06 467 ASP A N 1
ATOM 3740 C CA . ASP A 1 467 ? -19.676 -4.171 25.044 1.00 98.06 467 ASP A CA 1
ATOM 3741 C C . ASP A 1 467 ? -18.661 -4.693 26.085 1.00 98.06 467 ASP A C 1
ATOM 3743 O O . ASP A 1 467 ? -19.042 -5.194 27.139 1.00 98.06 467 ASP A O 1
ATOM 3747 N N . VAL A 1 468 ? -17.356 -4.507 25.836 1.00 98.44 468 VAL A N 1
ATOM 3748 C CA . VAL A 1 468 ? -16.277 -4.826 26.792 1.00 98.44 468 VAL A CA 1
ATOM 3749 C C . VAL A 1 468 ? -16.345 -3.949 28.048 1.00 98.44 468 VAL A C 1
ATOM 3751 O O . VAL A 1 468 ? -16.164 -4.463 29.152 1.00 98.44 468 VAL A O 1
ATOM 3754 N N . LEU A 1 469 ? -16.616 -2.646 27.904 1.00 98.19 469 LEU A N 1
ATOM 3755 C CA . LEU A 1 469 ? -16.826 -1.735 29.035 1.00 98.19 469 LEU A CA 1
ATOM 3756 C C . LEU A 1 469 ? -18.041 -2.157 29.871 1.00 98.19 469 LEU A C 1
ATOM 3758 O O . LEU A 1 469 ? -17.930 -2.274 31.091 1.00 98.19 469 LEU A O 1
ATOM 3762 N N . ASP A 1 470 ? -19.168 -2.435 29.217 1.00 97.62 470 ASP A N 1
ATOM 3763 C CA . ASP A 1 470 ? -20.408 -2.835 29.885 1.00 97.62 470 ASP A CA 1
ATOM 3764 C C . ASP A 1 470 ? -20.243 -4.176 30.618 1.00 97.62 470 ASP A C 1
ATOM 3766 O O . ASP A 1 470 ? -20.661 -4.319 31.768 1.00 97.62 470 ASP A O 1
ATOM 3770 N N . GLN A 1 471 ? -19.550 -5.141 30.003 1.00 98.19 471 GLN A N 1
ATOM 3771 C CA . GLN A 1 471 ? -19.251 -6.443 30.606 1.00 98.19 471 GLN A CA 1
ATOM 3772 C C . GLN A 1 471 ? -18.353 -6.341 31.851 1.00 98.19 471 GLN A C 1
ATOM 3774 O O . GLN A 1 471 ? -18.426 -7.203 32.734 1.00 98.19 471 GLN A O 1
ATOM 3779 N N . ALA A 1 472 ? -17.489 -5.325 31.929 1.00 97.69 472 ALA A N 1
ATOM 3780 C CA . ALA A 1 472 ? -16.618 -5.110 33.081 1.00 97.69 472 ALA A CA 1
ATOM 3781 C C . ALA A 1 472 ? -17.380 -4.570 34.303 1.00 97.69 472 ALA A C 1
ATOM 3783 O O . ALA A 1 472 ? -17.044 -4.939 35.432 1.00 97.69 472 ALA A O 1
ATOM 3784 N N . GLY A 1 473 ? -18.396 -3.725 34.094 1.00 97.25 473 GLY A N 1
ATOM 3785 C CA . GLY A 1 473 ? -19.213 -3.141 35.161 1.00 97.25 473 GLY A CA 1
ATOM 3786 C C . GLY A 1 473 ? -18.369 -2.502 36.270 1.00 97.25 473 GLY A C 1
ATOM 3787 O O . GLY A 1 473 ? -17.458 -1.715 36.012 1.00 97.25 473 GLY A O 1
ATOM 3788 N N . ASP A 1 474 ? -18.613 -2.890 37.519 1.00 96.81 474 ASP A N 1
ATOM 3789 C CA . ASP A 1 474 ? -17.914 -2.331 38.687 1.00 96.81 474 ASP A CA 1
ATOM 3790 C C . ASP A 1 474 ? -16.403 -2.649 38.725 1.00 96.81 474 ASP A C 1
ATOM 3792 O O . ASP A 1 474 ? -15.654 -2.033 39.486 1.00 96.81 474 ASP A O 1
ATOM 3796 N N . ARG A 1 475 ? -15.919 -3.577 37.884 1.00 97.00 475 ARG A N 1
ATOM 3797 C CA . ARG A 1 475 ? -14.503 -3.984 37.817 1.00 97.00 475 ARG A CA 1
ATOM 3798 C C . ARG A 1 475 ? -13.640 -3.068 36.948 1.00 97.00 475 ARG A C 1
ATOM 3800 O O . ARG A 1 475 ? -12.423 -3.242 36.926 1.00 97.00 475 ARG A O 1
ATOM 3807 N N . VAL A 1 476 ? -14.224 -2.096 36.238 1.00 96.94 476 VAL A N 1
ATOM 3808 C CA . VAL A 1 476 ? -13.491 -1.201 35.318 1.00 96.94 476 VAL A CA 1
ATOM 3809 C C . VAL A 1 476 ? -12.292 -0.542 36.003 1.00 96.94 476 VAL A C 1
ATOM 3811 O O . VAL A 1 476 ? -11.180 -0.612 35.487 1.00 96.94 476 VAL A O 1
ATOM 3814 N N . ALA A 1 477 ? -12.490 0.053 37.183 1.00 95.44 477 ALA A N 1
ATOM 3815 C CA . ALA A 1 477 ? -11.427 0.779 37.880 1.00 95.44 477 ALA A CA 1
ATOM 3816 C C . ALA A 1 477 ? -10.264 -0.131 38.311 1.00 95.44 477 ALA A C 1
ATOM 3818 O O . ALA A 1 477 ? -9.105 0.270 38.212 1.00 95.44 477 ALA A O 1
ATOM 3819 N N . GLU A 1 478 ? -10.565 -1.347 38.769 1.00 95.69 478 GLU A N 1
ATOM 3820 C CA . GLU A 1 478 ? -9.564 -2.346 39.161 1.00 95.69 478 GLU A CA 1
ATOM 3821 C C . GLU A 1 478 ? -8.736 -2.804 37.952 1.00 95.69 478 GLU A C 1
ATOM 3823 O O . GLU A 1 478 ? -7.503 -2.824 38.005 1.00 95.69 478 GLU A O 1
ATOM 3828 N N . ILE A 1 479 ? -9.408 -3.123 36.841 1.00 95.44 479 ILE A N 1
ATOM 3829 C CA . ILE A 1 479 ? -8.754 -3.567 35.607 1.00 95.44 479 ILE A CA 1
ATOM 3830 C C . ILE A 1 479 ? -7.871 -2.447 35.032 1.00 95.44 479 ILE A C 1
ATOM 3832 O O . ILE A 1 479 ? -6.702 -2.704 34.755 1.00 95.44 479 ILE A O 1
ATOM 3836 N N . GLU A 1 480 ? -8.362 -1.201 34.919 1.00 93.69 480 GLU A N 1
ATOM 3837 C CA . GLU A 1 480 ? -7.547 -0.072 34.425 1.00 93.69 480 GLU A CA 1
ATOM 3838 C C . GLU A 1 480 ? -6.297 0.151 35.280 1.00 93.69 480 GLU A C 1
ATOM 3840 O O . GLU A 1 480 ? -5.204 0.314 34.739 1.00 93.69 480 GLU A O 1
ATOM 3845 N N . GLN A 1 481 ? -6.438 0.138 36.610 1.00 93.31 481 GLN A N 1
ATOM 3846 C CA . GLN A 1 481 ? -5.308 0.344 37.518 1.00 93.31 481 GLN A CA 1
ATOM 3847 C C . GLN A 1 481 ? -4.254 -0.756 37.382 1.00 93.31 481 GLN A C 1
ATOM 3849 O O . GLN A 1 481 ? -3.061 -0.454 37.358 1.00 93.31 481 GLN A O 1
ATOM 3854 N N . THR A 1 482 ? -4.686 -2.010 37.246 1.00 92.25 482 THR A N 1
ATOM 3855 C CA . THR A 1 482 ? -3.786 -3.156 37.062 1.00 92.25 482 THR A CA 1
ATOM 3856 C C . THR A 1 482 ? -3.058 -3.069 35.715 1.00 92.25 482 THR A C 1
ATOM 3858 O O . THR A 1 482 ? -1.843 -3.258 35.655 1.00 92.25 482 THR A O 1
ATOM 3861 N N . THR A 1 483 ? -3.762 -2.676 34.645 1.00 91.62 483 THR A N 1
ATOM 3862 C CA . THR A 1 483 ? -3.158 -2.410 33.328 1.00 91.62 483 THR A CA 1
ATOM 3863 C C . THR A 1 483 ? -2.139 -1.276 33.382 1.00 91.62 483 THR A C 1
ATOM 3865 O O . THR A 1 483 ? -1.033 -1.407 32.858 1.00 91.62 483 THR A O 1
ATOM 3868 N N . TRP A 1 484 ? -2.460 -0.159 34.036 1.00 91.19 484 TRP A N 1
ATOM 3869 C CA . TRP A 1 484 ? -1.541 0.976 34.173 1.00 91.19 484 TRP A CA 1
ATOM 3870 C C . TRP A 1 484 ? -0.287 0.636 34.979 1.00 91.19 484 TRP A C 1
ATOM 3872 O O . TRP A 1 484 ? 0.797 1.108 34.638 1.00 91.19 484 TRP A O 1
ATOM 3882 N N . ALA A 1 485 ? -0.427 -0.206 36.005 1.00 89.75 485 ALA A N 1
ATOM 3883 C CA . ALA A 1 485 ? 0.682 -0.719 36.803 1.00 89.75 485 ALA A CA 1
ATOM 3884 C C . ALA A 1 485 ? 1.527 -1.777 36.065 1.00 89.75 485 ALA A C 1
ATOM 3886 O O . ALA A 1 485 ? 2.586 -2.161 36.559 1.00 89.75 485 ALA A O 1
ATOM 3887 N N . GLY A 1 486 ? 1.075 -2.254 34.897 1.00 87.88 486 GLY A N 1
ATOM 3888 C CA . GLY A 1 486 ? 1.755 -3.294 34.122 1.00 87.88 486 GLY A CA 1
ATOM 3889 C C . GLY A 1 486 ? 1.743 -4.671 34.790 1.00 87.88 486 GLY A C 1
ATOM 3890 O O . GLY A 1 486 ? 2.601 -5.498 34.482 1.00 87.88 486 GLY A O 1
ATOM 3891 N N . SER A 1 487 ? 0.807 -4.912 35.714 1.00 86.06 487 SER A N 1
ATOM 3892 C CA . SER A 1 487 ? 0.678 -6.159 36.479 1.00 86.06 487 SER A CA 1
ATOM 3893 C C . SER A 1 487 ? -0.442 -7.078 35.972 1.00 86.06 487 SER A C 1
ATOM 3895 O O . SER A 1 487 ? -0.734 -8.088 36.609 1.00 86.06 487 SER A O 1
ATOM 3897 N N . ASP A 1 488 ? -1.078 -6.740 34.846 1.00 80.25 488 ASP A N 1
ATOM 3898 C CA . ASP A 1 488 ? -2.228 -7.455 34.278 1.00 80.25 488 ASP A CA 1
ATOM 3899 C C . ASP A 1 488 ? -1.858 -8.571 33.288 1.00 80.25 488 ASP A C 1
ATOM 3901 O O . ASP A 1 488 ? -2.677 -9.462 33.056 1.00 80.25 488 ASP A O 1
ATOM 3905 N N . SER A 1 489 ? -0.648 -8.551 32.719 1.00 68.31 489 SER A N 1
ATOM 3906 C CA . SER A 1 489 ? -0.183 -9.595 31.799 1.00 68.31 489 SER A CA 1
ATOM 3907 C C . SER A 1 489 ? 0.426 -10.779 32.550 1.00 68.31 489 SER A C 1
ATOM 3909 O O . SER A 1 489 ? 1.356 -10.630 33.345 1.00 68.31 489 SER A O 1
ATOM 3911 N N . GLN A 1 490 ? -0.058 -11.985 32.246 1.00 60.69 490 GLN A N 1
ATOM 3912 C CA . GLN A 1 490 ? 0.480 -13.243 32.787 1.00 60.69 490 GLN A CA 1
ATOM 3913 C C . GLN A 1 490 ? 1.679 -13.786 31.992 1.00 60.69 490 GLN A C 1
ATOM 3915 O O . GLN A 1 490 ? 2.237 -14.828 32.338 1.00 60.69 490 GLN A O 1
ATOM 3920 N N . THR A 1 491 ? 2.086 -13.107 30.916 1.00 59.91 491 THR A N 1
ATOM 3921 C CA . THR A 1 491 ? 3.166 -13.554 30.024 1.00 59.91 491 THR A CA 1
ATOM 3922 C C . THR A 1 491 ? 4.188 -12.444 29.800 1.00 59.91 491 THR A C 1
ATOM 3924 O O . THR A 1 491 ? 3.863 -11.264 29.865 1.00 59.91 491 THR A O 1
ATOM 3927 N N . ALA A 1 492 ? 5.430 -12.810 29.473 1.00 54.84 492 ALA A N 1
ATOM 3928 C CA . ALA A 1 492 ? 6.477 -11.845 29.122 1.00 54.84 492 ALA A CA 1
ATOM 3929 C C . ALA A 1 492 ? 6.245 -11.135 27.763 1.00 54.84 492 ALA A C 1
ATOM 3931 O O . ALA A 1 492 ? 7.087 -10.345 27.341 1.00 54.84 492 ALA A O 1
ATOM 3932 N N . SER A 1 493 ? 5.134 -11.426 27.070 1.00 59.66 493 SER A N 1
ATOM 3933 C CA . SER A 1 493 ? 4.746 -10.785 25.811 1.00 59.66 493 SER A CA 1
ATOM 3934 C C . SER A 1 493 ? 3.937 -9.509 26.064 1.00 59.66 493 SER A C 1
ATOM 3936 O O . SER A 1 493 ? 3.056 -9.474 26.922 1.00 59.66 493 SER A O 1
ATOM 3938 N N . TYR A 1 494 ? 4.215 -8.472 25.274 1.00 62.44 494 TYR A N 1
ATOM 3939 C CA . TYR A 1 494 ? 3.529 -7.172 25.288 1.00 62.44 494 TYR A CA 1
ATOM 3940 C C . TYR A 1 494 ? 2.070 -7.231 24.789 1.00 62.44 494 TYR A C 1
ATOM 3942 O O . TYR A 1 494 ? 1.274 -6.345 25.101 1.00 62.44 494 TYR A O 1
ATOM 3950 N N . PHE A 1 495 ? 1.724 -8.280 24.036 1.00 69.56 495 PHE A N 1
ATOM 3951 C CA . PHE A 1 495 ? 0.366 -8.664 23.650 1.00 69.56 495 PHE A CA 1
ATOM 3952 C C . PHE A 1 495 ? 0.157 -10.096 24.153 1.00 69.56 495 PHE A C 1
ATOM 3954 O O . PHE A 1 495 ? 0.617 -11.060 23.540 1.00 69.56 495 PHE A O 1
ATOM 3961 N N . GLY A 1 496 ? -0.406 -10.220 25.350 1.00 70.69 496 GLY A N 1
ATOM 3962 C CA . GLY A 1 496 ? -0.530 -11.482 26.070 1.00 70.69 496 GLY A CA 1
ATOM 3963 C C . GLY A 1 496 ? -1.842 -11.560 26.834 1.00 70.69 496 GLY A C 1
ATOM 3964 O O . GLY A 1 496 ? -2.570 -10.566 26.921 1.00 70.69 496 GLY A O 1
ATOM 3965 N N . SER A 1 497 ? -2.136 -12.747 27.374 1.00 81.06 497 SER A N 1
ATOM 3966 C CA . SER A 1 497 ? -3.390 -12.971 28.092 1.00 81.06 497 SER A CA 1
ATOM 3967 C C . SER A 1 497 ? -3.561 -11.978 29.237 1.00 81.06 497 SER A C 1
ATOM 3969 O O . SER A 1 497 ? -2.646 -11.777 30.043 1.00 81.06 497 SER A O 1
ATOM 3971 N N . ASN A 1 498 ? -4.733 -11.350 29.279 1.00 86.94 498 ASN A N 1
ATOM 3972 C CA . ASN A 1 498 ? -5.058 -10.282 30.215 1.00 86.94 498 ASN A CA 1
ATOM 3973 C C . ASN A 1 498 ? -6.542 -10.329 30.620 1.00 86.94 498 ASN A C 1
ATOM 3975 O O . ASN A 1 498 ? -7.341 -11.107 30.095 1.00 86.94 498 ASN A O 1
ATOM 3979 N N . ALA A 1 499 ? -6.927 -9.471 31.568 1.00 92.25 499 ALA A N 1
ATOM 3980 C CA . ALA A 1 499 ? -8.283 -9.441 32.115 1.00 92.25 499 ALA A CA 1
ATOM 3981 C C . ALA A 1 499 ? -9.380 -9.184 31.061 1.00 92.25 499 ALA A C 1
ATOM 3983 O O . ALA A 1 499 ? -10.525 -9.590 31.274 1.00 92.25 499 ALA A O 1
ATOM 3984 N N . TYR A 1 500 ? -9.050 -8.546 29.933 1.00 95.44 500 TYR A N 1
ATOM 3985 C CA . TYR A 1 500 ? -10.009 -8.233 28.876 1.00 95.44 500 TYR A CA 1
ATOM 3986 C C . TYR A 1 500 ? -10.412 -9.471 28.067 1.00 95.44 500 TYR A C 1
ATOM 3988 O O . TYR A 1 500 ? -11.553 -9.537 27.614 1.00 95.44 500 TYR A O 1
ATOM 3996 N N . ASP A 1 501 ? -9.554 -10.490 27.958 1.00 95.38 501 ASP A N 1
ATOM 3997 C CA . ASP A 1 501 ? -9.906 -11.742 27.273 1.00 95.38 501 ASP A CA 1
ATOM 3998 C C . ASP A 1 501 ? -11.091 -12.436 27.951 1.00 95.38 501 ASP A C 1
ATOM 4000 O O . ASP A 1 501 ? -12.017 -12.894 27.286 1.00 95.38 501 ASP A O 1
ATOM 4004 N N . SER A 1 502 ? -11.105 -12.446 29.288 1.00 95.06 502 SER A N 1
ATOM 4005 C CA . SER A 1 502 ? -12.221 -12.996 30.064 1.00 95.06 502 SER A CA 1
ATOM 4006 C C . SER A 1 502 ? -13.510 -12.187 29.896 1.00 95.06 502 SER A C 1
ATOM 4008 O O . SER A 1 502 ? -14.599 -12.746 30.011 1.00 95.06 502 SER A O 1
ATOM 4010 N N . LEU A 1 503 ? -13.414 -10.881 29.619 1.00 98.19 503 LEU A N 1
ATOM 4011 C CA . LEU A 1 503 ? -14.584 -10.060 29.296 1.00 98.19 503 LEU A CA 1
ATOM 4012 C C . LEU A 1 503 ? -15.133 -10.435 27.916 1.00 98.19 503 LEU A C 1
ATOM 4014 O O . LEU A 1 503 ? -16.333 -10.654 27.784 1.00 98.19 503 LEU A O 1
ATOM 4018 N N . ILE A 1 504 ? -14.265 -10.588 26.911 1.00 98.50 504 ILE A N 1
ATOM 4019 C CA . ILE A 1 504 ? -14.662 -11.058 25.574 1.00 98.50 504 ILE A CA 1
ATOM 4020 C C . ILE A 1 504 ? -15.322 -12.441 25.667 1.00 98.50 504 ILE A C 1
ATOM 4022 O O . ILE A 1 504 ? -16.370 -12.668 25.063 1.00 98.50 504 ILE A O 1
ATOM 4026 N N . ASP A 1 505 ? -14.764 -13.347 26.472 1.00 97.62 505 ASP A N 1
ATOM 4027 C CA . ASP A 1 505 ? -15.340 -14.674 26.701 1.00 97.62 505 ASP A CA 1
ATOM 4028 C C . ASP A 1 505 ? -16.703 -14.612 27.403 1.00 97.62 505 ASP A C 1
ATOM 4030 O O . ASP A 1 505 ? -17.601 -15.380 27.061 1.00 97.62 505 ASP A O 1
ATOM 4034 N N . GLY A 1 506 ? -16.888 -13.685 28.348 1.00 98.12 506 GLY A N 1
ATOM 4035 C CA . GLY A 1 506 ? -18.176 -13.436 29.001 1.00 98.12 506 GLY A CA 1
ATOM 4036 C C . GLY A 1 506 ? -19.248 -12.925 28.032 1.00 98.12 506 GLY A C 1
ATOM 4037 O O . GLY A 1 506 ? -20.385 -13.405 28.056 1.00 98.12 506 GLY A O 1
ATOM 4038 N N . ILE A 1 507 ? -18.876 -12.019 27.123 1.00 98.50 507 ILE A N 1
ATOM 4039 C CA . ILE A 1 507 ? -19.763 -11.525 26.056 1.00 98.50 507 ILE A CA 1
ATOM 4040 C C . ILE A 1 507 ? -20.151 -12.683 25.132 1.00 98.50 507 ILE A C 1
ATOM 4042 O O . ILE A 1 507 ? -21.334 -12.899 24.880 1.00 98.50 507 ILE A O 1
ATOM 4046 N N . ALA A 1 508 ? -19.179 -13.481 24.685 1.00 97.62 508 ALA A N 1
ATOM 4047 C CA . ALA A 1 508 ? -19.441 -14.641 23.835 1.00 97.62 508 ALA A CA 1
ATOM 4048 C C . ALA A 1 508 ? -20.349 -15.671 24.533 1.00 97.62 508 ALA A C 1
ATOM 4050 O O . ALA A 1 508 ? -21.330 -16.141 23.959 1.00 97.62 508 ALA A O 1
ATOM 4051 N N . GLY A 1 509 ? -20.059 -15.994 25.797 1.00 97.25 509 GLY A N 1
ATOM 4052 C CA . GLY A 1 509 ? -20.807 -16.976 26.587 1.00 97.25 509 GLY A CA 1
ATOM 4053 C C . GLY A 1 509 ? -22.240 -16.556 26.923 1.00 97.25 509 GLY A C 1
ATOM 4054 O O . GLY A 1 509 ? -23.083 -17.417 27.166 1.00 97.25 509 GLY A O 1
ATOM 4055 N N . SER A 1 510 ? -22.534 -15.254 26.904 1.00 96.69 510 SER A N 1
ATOM 4056 C CA . SER A 1 510 ? -23.885 -14.709 27.096 1.00 96.69 510 SER A CA 1
ATOM 4057 C C . SER A 1 510 ? -24.666 -14.513 25.789 1.00 96.69 510 SER A C 1
ATOM 4059 O O . SER A 1 510 ? -25.817 -14.080 25.831 1.00 96.69 510 SER A O 1
ATOM 4061 N N . GLY A 1 511 ? -24.083 -14.865 24.636 1.00 94.81 511 GLY A N 1
ATOM 4062 C CA . GLY A 1 511 ? -24.704 -14.684 23.321 1.00 94.81 511 GLY A CA 1
ATOM 4063 C C . GLY A 1 511 ? -24.629 -13.249 22.791 1.00 94.81 511 GLY A C 1
ATOM 4064 O O . GLY A 1 511 ? -25.426 -12.873 21.932 1.00 94.81 511 GLY A O 1
ATOM 4065 N N . GLY A 1 512 ? -23.703 -12.439 23.312 1.00 95.12 512 GLY A N 1
ATOM 4066 C CA . GLY A 1 512 ? -23.407 -11.107 22.797 1.00 95.12 512 GLY A CA 1
ATOM 4067 C C . GLY A 1 512 ? -22.773 -11.130 21.402 1.00 95.12 512 GLY A C 1
ATOM 4068 O O . GLY A 1 512 ? -22.416 -12.179 20.865 1.00 95.12 512 GLY A O 1
ATOM 4069 N N . LEU A 1 513 ? -22.632 -9.949 20.798 1.00 96.00 513 LEU A N 1
ATOM 4070 C CA . LEU A 1 513 ? -22.069 -9.810 19.455 1.00 96.00 513 LEU A CA 1
ATOM 4071 C C . LEU A 1 513 ? -20.551 -10.009 19.473 1.00 96.00 513 LEU A C 1
ATOM 4073 O O . LEU A 1 513 ? -19.828 -9.286 20.157 1.00 96.00 513 LEU A O 1
ATOM 4077 N N . ILE A 1 514 ? -20.079 -10.954 18.663 1.00 98.06 514 ILE A N 1
ATOM 4078 C CA . ILE A 1 514 ? -18.667 -11.299 18.512 1.00 98.06 514 ILE A CA 1
ATOM 4079 C C . ILE A 1 514 ? -18.296 -11.257 17.033 1.00 98.06 514 ILE A C 1
ATOM 4081 O O . ILE A 1 514 ? -19.014 -11.786 16.185 1.00 98.06 514 ILE A O 1
ATOM 4085 N N . LEU A 1 515 ? -17.169 -10.616 16.730 1.00 98.25 515 LEU A N 1
ATOM 4086 C CA . LEU A 1 515 ? -16.498 -10.766 15.447 1.00 98.25 515 LEU A CA 1
ATOM 4087 C C . LEU A 1 515 ? -15.641 -12.029 15.516 1.00 98.25 515 LEU A C 1
ATOM 4089 O O . LEU A 1 515 ? -14.679 -12.077 16.282 1.00 98.25 515 LEU A O 1
ATOM 4093 N N . GLU A 1 516 ? -15.986 -13.030 14.715 1.00 97.75 516 GLU A N 1
ATOM 4094 C CA . GLU A 1 516 ? -15.202 -14.257 14.586 1.00 97.75 516 GLU A CA 1
ATOM 4095 C C . GLU A 1 516 ? -14.001 -14.034 13.658 1.00 97.75 516 GLU A C 1
ATOM 4097 O O . GLU A 1 516 ? -14.135 -13.456 12.578 1.00 97.75 516 GLU A O 1
ATOM 4102 N N . LEU A 1 517 ? -12.827 -14.518 14.067 1.00 97.25 517 LEU A N 1
ATOM 4103 C CA . LEU A 1 517 ? -11.564 -14.408 13.330 1.00 97.25 517 LEU A CA 1
ATOM 4104 C C . LEU A 1 517 ? -10.984 -15.818 13.113 1.00 97.25 517 LEU A C 1
ATOM 4106 O O . LEU A 1 517 ? -9.960 -16.184 13.692 1.00 97.25 517 LEU A O 1
ATOM 4110 N N . PRO A 1 518 ? -11.636 -16.662 12.291 1.00 92.50 518 PRO A N 1
ATOM 4111 C CA . PRO A 1 518 ? -11.318 -18.089 12.197 1.00 92.50 518 PRO A CA 1
ATOM 4112 C C . PRO A 1 518 ? -9.926 -18.382 11.621 1.00 92.50 518 PRO A C 1
ATOM 4114 O O . PRO A 1 518 ? -9.405 -19.480 11.813 1.00 92.50 518 PRO A O 1
ATOM 4117 N N . LYS A 1 519 ? -9.318 -17.423 10.911 1.00 96.38 519 LYS A N 1
ATOM 4118 C CA . LYS A 1 519 ? -7.950 -17.545 10.390 1.00 96.38 519 LYS A CA 1
ATOM 4119 C C . LYS A 1 519 ? -6.880 -17.159 11.417 1.00 96.38 519 LYS A C 1
ATOM 4121 O O . LYS A 1 519 ? -5.701 -17.344 11.127 1.00 96.38 519 LYS A O 1
ATOM 4126 N N . GLY A 1 520 ? -7.263 -16.653 12.594 1.00 95.06 520 GLY A N 1
ATOM 4127 C CA . GLY A 1 520 ? -6.328 -16.240 13.637 1.00 95.06 520 GLY A CA 1
ATOM 4128 C C . GLY A 1 520 ? -5.328 -15.207 13.122 1.00 95.06 520 GLY A C 1
ATOM 4129 O O . GLY A 1 520 ? -5.705 -14.246 12.453 1.00 95.06 520 GLY A O 1
ATOM 4130 N N . ASP A 1 521 ? -4.042 -15.445 13.369 1.00 92.50 521 ASP A N 1
ATOM 4131 C CA . ASP A 1 521 ? -2.931 -14.613 12.894 1.00 92.50 521 ASP A CA 1
ATOM 4132 C C . ASP A 1 521 ? -2.908 -14.396 11.369 1.00 92.50 521 ASP A C 1
ATOM 4134 O O . ASP A 1 521 ? -2.455 -13.353 10.911 1.00 92.50 521 ASP A O 1
ATOM 4138 N N . LYS A 1 522 ? -3.468 -15.314 10.577 1.00 95.56 522 LYS A N 1
ATOM 4139 C CA . LYS A 1 522 ? -3.554 -15.215 9.107 1.00 95.56 522 LYS A CA 1
ATOM 4140 C C . LYS A 1 522 ? -4.784 -14.459 8.600 1.00 95.56 522 LYS A C 1
ATOM 4142 O O . LYS A 1 522 ? -5.162 -14.620 7.441 1.00 95.56 522 LYS A O 1
ATOM 4147 N N . THR A 1 523 ? -5.459 -13.707 9.465 1.00 97.25 523 THR A N 1
ATOM 4148 C CA . THR A 1 523 ? -6.610 -12.885 9.075 1.00 97.25 523 THR A CA 1
ATOM 4149 C C . THR A 1 523 ? -6.139 -11.575 8.447 1.00 97.25 523 THR A C 1
ATOM 4151 O O . THR A 1 523 ? -5.330 -10.863 9.044 1.00 97.25 523 THR A O 1
ATOM 4154 N N . PHE A 1 524 ? -6.695 -11.227 7.287 1.00 96.75 524 PHE A N 1
ATOM 4155 C CA . PHE A 1 524 ? -6.472 -9.942 6.620 1.00 96.75 524 PHE A CA 1
ATOM 4156 C C . PHE A 1 524 ? -7.746 -9.094 6.548 1.00 96.75 524 PHE A C 1
ATOM 4158 O O . PHE A 1 524 ? -8.850 -9.575 6.793 1.00 96.75 524 PHE A O 1
ATOM 4165 N N . ALA A 1 525 ? -7.589 -7.815 6.211 1.00 96.44 525 ALA A N 1
ATOM 4166 C CA . ALA A 1 525 ? -8.653 -6.817 6.093 1.00 96.44 525 ALA A CA 1
ATOM 4167 C C . ALA A 1 525 ? -9.886 -7.317 5.322 1.00 96.44 525 ALA A C 1
ATOM 4169 O O . ALA A 1 525 ? -11.017 -7.160 5.783 1.00 96.44 525 ALA A O 1
ATOM 4170 N N . ASP A 1 526 ? -9.653 -7.945 4.167 1.00 95.44 526 ASP A N 1
ATOM 4171 C CA . ASP A 1 526 ? -10.706 -8.428 3.267 1.00 95.44 526 ASP A CA 1
ATOM 4172 C C . ASP A 1 526 ? -11.368 -9.735 3.748 1.00 95.44 526 ASP A C 1
ATOM 4174 O O . ASP A 1 526 ? -12.425 -10.110 3.245 1.00 95.44 526 ASP A O 1
ATOM 4178 N N . ASP A 1 527 ? -10.804 -10.411 4.756 1.00 96.69 527 ASP A N 1
ATOM 4179 C CA . ASP A 1 527 ? -11.401 -11.611 5.359 1.00 96.69 527 ASP A CA 1
ATOM 4180 C C . ASP A 1 527 ? -12.518 -11.286 6.359 1.00 96.69 527 ASP A C 1
ATOM 4182 O O . ASP A 1 527 ? -13.252 -12.181 6.789 1.00 96.69 527 ASP A O 1
ATOM 4186 N N . ILE A 1 528 ? -12.625 -10.023 6.780 1.00 97.69 528 ILE A N 1
ATOM 4187 C CA . ILE A 1 528 ? -13.523 -9.626 7.858 1.00 97.69 528 ILE A CA 1
ATOM 4188 C C . ILE A 1 528 ? -14.974 -9.588 7.389 1.00 97.69 528 ILE A C 1
ATOM 4190 O O . ILE A 1 528 ? -15.373 -8.794 6.538 1.00 97.69 528 ILE A O 1
ATOM 4194 N N . VAL A 1 529 ? -15.795 -10.392 8.064 1.00 96.00 529 VAL A N 1
ATOM 4195 C CA . VAL A 1 529 ? -17.254 -10.340 7.983 1.00 96.00 529 VAL A CA 1
ATOM 4196 C C . VAL A 1 529 ? -17.786 -9.812 9.307 1.00 96.00 529 VAL A C 1
ATOM 4198 O O . VAL A 1 529 ? -17.763 -10.497 10.328 1.00 96.00 529 VAL A O 1
ATOM 4201 N N . TRP A 1 530 ? -18.265 -8.572 9.298 1.00 96.00 530 TRP A N 1
ATOM 4202 C CA . TRP A 1 530 ? -18.792 -7.944 10.503 1.00 96.00 530 TRP A CA 1
ATOM 4203 C C . TRP A 1 530 ? -20.095 -8.622 10.966 1.00 96.00 530 TRP A C 1
ATOM 4205 O O . TRP A 1 530 ? -21.003 -8.807 10.154 1.00 96.00 530 TRP A O 1
ATOM 4215 N N . PRO A 1 531 ? -20.254 -8.911 12.274 1.00 94.31 531 PRO A N 1
ATOM 4216 C CA . PRO A 1 531 ? -21.478 -9.496 12.840 1.00 94.31 531 PRO A CA 1
ATOM 4217 C C . PRO A 1 531 ? -22.629 -8.480 12.945 1.00 94.31 531 PRO A C 1
ATOM 4219 O O . PRO A 1 531 ? -23.685 -8.767 13.505 1.00 94.31 531 PRO A O 1
ATOM 4222 N N . VAL A 1 532 ? -22.408 -7.265 12.445 1.00 90.69 532 VAL A N 1
ATOM 4223 C CA . VAL A 1 532 ? -23.365 -6.167 12.417 1.00 90.69 532 VAL A CA 1
ATOM 4224 C C . VAL A 1 532 ? -23.463 -5.618 10.992 1.00 90.69 532 VAL A C 1
ATOM 4226 O O . VAL A 1 532 ? -22.447 -5.566 10.280 1.00 90.69 532 VAL A O 1
ATOM 4229 N N . PRO A 1 533 ? -24.657 -5.165 10.567 1.00 84.62 533 PRO A N 1
ATOM 4230 C CA . PRO A 1 533 ? -24.800 -4.421 9.324 1.00 84.62 533 PRO A CA 1
ATOM 4231 C C . PRO A 1 533 ? -23.819 -3.250 9.263 1.00 84.62 533 PRO A C 1
ATOM 4233 O O . PRO A 1 533 ? -23.394 -2.719 10.291 1.00 84.62 533 PRO A O 1
ATOM 4236 N N . GLU A 1 534 ? -23.457 -2.848 8.049 1.00 71.25 534 GLU A N 1
ATOM 4237 C CA . GLU A 1 534 ? -22.776 -1.577 7.818 1.00 71.25 534 GLU A CA 1
ATOM 4238 C C . GLU A 1 534 ? -23.738 -0.477 8.279 1.00 71.25 534 GLU A C 1
ATOM 4240 O O . GLU A 1 534 ? -24.714 -0.201 7.598 1.00 71.25 534 GLU A O 1
ATOM 4245 N N . HIS A 1 535 ? -23.551 0.002 9.513 1.00 58.53 535 HIS A N 1
ATOM 4246 C CA . HIS A 1 535 ? -24.554 0.718 10.307 1.00 58.53 535 HIS A CA 1
ATOM 4247 C C . HIS A 1 535 ? -25.561 1.569 9.509 1.00 58.53 535 HIS A C 1
ATOM 4249 O O . HIS A 1 535 ? -25.163 2.510 8.818 1.00 58.53 535 HIS A O 1
ATOM 4255 N N . ASP A 1 536 ? -26.858 1.323 9.748 1.00 35.16 536 ASP A N 1
ATOM 4256 C CA . ASP A 1 536 ? -27.906 2.342 9.636 1.00 35.16 536 ASP A CA 1
ATOM 4257 C C . ASP A 1 536 ? -27.482 3.555 10.478 1.00 35.16 536 ASP A C 1
ATOM 4259 O O . ASP A 1 536 ? -27.270 3.450 11.691 1.00 35.16 536 ASP A O 1
ATOM 4263 N N . ARG A 1 537 ? -27.310 4.706 9.826 1.00 47.69 537 ARG A N 1
ATOM 4264 C CA . ARG A 1 537 ? -27.008 5.983 10.481 1.00 47.69 537 ARG A CA 1
ATOM 4265 C C . ARG A 1 537 ? -28.304 6.788 10.635 1.00 47.69 537 ARG A C 1
ATOM 4267 O O . ARG A 1 537 ? -29.023 6.917 9.645 1.00 47.69 537 ARG A O 1
ATOM 4274 N N . PRO A 1 538 ? -28.582 7.383 11.803 1.00 30.31 538 PRO A N 1
ATOM 4275 C CA . PRO A 1 538 ? -29.252 8.677 11.873 1.00 30.31 538 PRO A CA 1
ATOM 4276 C C . PRO A 1 538 ? -28.374 9.790 11.287 1.00 30.31 538 PRO A C 1
ATOM 4278 O O . PRO A 1 538 ? -27.135 9.745 11.499 1.00 30.31 538 PRO A O 1
#

Radius of gyration: 31.22 Å; chains: 1; bounding box: 76×58×83 Å

Sequence (538 aa):
MHLPDTEGRHHVCVQYDADLRAYRVMSFRRLAPGPPIYRTTHDNLWSLDRHLTFLNGDDYAFSATPDADGYYAFRALGASSDAAILGYAFKHPEHQWIAIDPARARDRRSAVAQWSDQDIQRMYIVDDARISDFRTQAQASGKAPDWAPRAQNTEDHLFVAESLKWLHPQMPLAERLNLQRSYNLTKDQLCRLRTEFSDGPIPDWVESHKRQSLDPTNDQRFKLINEELDNYVQDLRTHGLGLDHHWPATRYSDAFLADYATSLGYLRTQHNMLYRTDIPAMFRGETRLPFELARDGRMMHRKGNPTGTTNKRALSATFGLHDATAYAAAKGGFYHELHYNSQANRFPGVNPQSSKGQTADSSDSGSSVSEGKRSGDEIDSDSSFIFDDSKGYESKRRQQTTSFVYAIDTRGLEVVPGAENKAFNSANGQFFFDEMEGHISTPTRGISAERIWLVRSDLTRAARVKDVLDQAGDRVAEIEQTTWAGSDSQTASYFGSNAYDSLIDGIAGSGGLILELPKGDKTFADDIVWPVPEHDRP

Secondary structure (DSSP, 8-state):
-PPTT-TT-SEEEEEEETTTTEEEEPPTTSS----EEEE-TTT--EESS---EEEPGGGEEEPSS--TTSPEEEEETT--TTSPP-EEEEE-TTS-EEEE-TTTTT------TT--HHHHHHHB---GGGHHHHHHHHHHHSS--TTSPBPPPS-HHHHHHHHTTTT-TTS-HHHHHHHHHTT---HHHHHHHHHHHTTSPPPHHHHHHHHHHH-TT-TTTTHHHHHHTTTHHHHHHHHTT-S----GGGTS-HHHHHHHHHHTT-EE-TTS-EEBS---EEEEEE-S-HHHHHHHTEEPP-BTBPSSSSSSEEEEEESBHHHHHHHHHTGGG-GGGGGSSSTTBSSPPB-GGG-SS--TT----SS----S--------S---S--B---SPBP-GGG----EEEEEE-TTS-EEEHHHHHHH-TT-TT----SSEEEEEE-TT-EEGGGEEEEPTTSSEEEEHHHHHHHHGGGHHHHHHHHHTT---SSSSSS---HHHHHHHHHHHTT---EE-TTGGG-BGGG---SS-S----

Organism: NCBI:txid1471381

Foldseek 3Di:
DDDPPCPPPQKFFWDQDPVVNDTDGDDPPDDDTDQIWGQDPPPRDTHSDDPFPWDDPQQWDWDPAAPLLQKIFIDGPPDDPPDDGPFIWHADPVRITTTDDRVCVPVPDDDPSQHHPVLLVQFWVDDPVCVSVQSVVCVVPLFGDPPTHTGDDPDLLLQQLSLCCSVVSVQDSVVSLQVQQLLLDDPVRSVVQSVVRNNHDRDPVSVVLSVLLPDPPNPCNCVVVCVRCPCVVVCCQQVFPPDPDDFSPSHHHLVSLVVVLVVVVWDQAPLRFTWDQALFKWKAKAAADLLLCQVLQFDDADPDADPRHHNADWDKTFFFQLVRQVCNQCNVVCLCVLQPLHPLELAGEDEPVVPPDDDPPPPPPPPDPPNSCPPDPDPDDCPVRHRDDDYHHYRLQNQALAIWMKIFGSNRWIKGFPRSCCRRVVVSVPDDDDRGMIITRADNSHRGQQRIWTAALQQFKTHRSNLLNVLCPPVVVVQSNCNSNNNFAPDPGNRHHGPSNVSLVVCVVVVHAMFGRHVGSSDGSNNTDGSDPPDDDD

pLDDT: mean 78.75, std 17.86, range [30.31, 98.56]